Protein 4EXJ (pdb70)

Sequence (443 aa):
VMAILYTTGPTGNGRKPLVLGKLLNAPIKVHMFHPTKDIQEDWYLKLNPAGIVPTLVDDKGTPITESSNNILLYIADTYDKEHKFFYSLKQDDPKLYWEQNELLFYQATQFQSQTLTIANANYQNGHIDENIAQYVLSSSSFEKVFAFMETKLSGRDWFVGDKFTIVDIAFLVGEHRRRERLHNSPIWIDLKENFPNVEKWFQRAIAFENVEEILKEHAAENLYFQVMAILYTGPTGNGRKPLLVLGKLLNAPIKVHMFHWPTKDIQEDWYLKLNPAGIVPTLVDDKGTPITESNNILLYIADTYDKEHKFFYSLKQDPKLYWEQNELLFYQATQFQSQTLTIANANYQNGHIDENIAQQYVLSSSFEKVFAFMETKLSGRDWFVGDKFTIVDIAFLVGEHRRRERLHNSPIWIDLKENFPNVEKWFQRAIAFENVEEILKEHAAENLYFQ

Structure (mmCIF, N/CA/C/O backbone):
data_4EXJ
#
_entry.id   4EXJ
#
_cell.length_a   54.675
_cell.length_b   87.185
_cell.length_c   55.346
_cell.angle_alpha   90.00
_cell.angle_beta   115.17
_cell.angle_gamma   90.00
#
_symmetry.space_group_name_H-M   'P 1 21 1'
#
loop_
_entity.id
_entity.type
_entity.pdbx_description
1 polymer 'uncharacterized protein'
2 non-polymer 'CHLORIDE ION'
3 non-polymer 'SULFATE ION'
4 water water
#
loop_
_atom_site.group_PDB
_atom_site.id
_atom_site.type_symbol
_atom_site.label_atom_id
_atom_site.label_alt_id
_atom_site.label_comp_id
_atom_site.label_asym_id
_atom_site.label_entity_id
_atom_site.label_seq_id
_atom_site.pdbx_PDB_ins_code
_atom_site.Cartn_x
_atom_site.Cartn_y
_atom_site.Cartn_z
_atom_site.occupancy
_atom_site.B_iso_or_equiv
_atom_site.auth_seq_id
_atom_site.auth_comp_id
_atom_site.auth_asym_id
_atom_site.auth_atom_id
_atom_site.pdbx_PDB_model_num
ATOM 1 N N . VAL A 1 2 ? -4.331 -9.730 2.959 1.00 53.31 0 VAL A N 1
ATOM 2 C CA . VAL A 1 2 ? -4.351 -10.514 4.227 1.00 55.04 0 VAL A CA 1
ATOM 3 C C . VAL A 1 2 ? -4.669 -9.597 5.407 1.00 51.68 0 VAL A C 1
ATOM 4 O O . VAL A 1 2 ? -5.813 -9.170 5.570 1.00 49.16 0 VAL A O 1
ATOM 6 N N . MET A 1 3 ? -3.666 -9.282 6.222 1.00 43.67 1 MET A N 1
ATOM 7 C CA . MET A 1 3 ? -3.894 -8.374 7.338 1.00 39.46 1 MET A CA 1
ATOM 8 C C . MET A 1 3 ? -4.035 -6.935 6.868 1.00 34.55 1 MET A C 1
ATOM 9 O O . MET A 1 3 ? -3.305 -6.484 5.985 1.00 33.41 1 MET A O 1
ATOM 14 N N . ALA A 1 4 ? -4.988 -6.227 7.463 1.00 29.22 2 ALA A N 1
ATOM 15 C CA . ALA A 1 4 ? -5.098 -4.797 7.253 1.00 27.79 2 ALA A CA 1
ATOM 16 C C . ALA A 1 4 ? -3.810 -4.113 7.679 1.00 28.11 2 ALA A C 1
ATOM 17 O O . ALA A 1 4 ? -3.131 -4.564 8.599 1.00 29.11 2 ALA A O 1
ATOM 19 N N . ILE A 1 5 ? -3.481 -3.010 7.008 1.00 25.89 3 ILE A N 1
ATOM 20 C CA . ILE A 1 5 ? -2.265 -2.252 7.315 1.00 25.01 3 ILE A CA 1
ATOM 21 C C . ILE A 1 5 ? -2.629 -0.789 7.532 1.00 27.36 3 ILE A C 1
ATOM 22 O O . ILE A 1 5 ? -3.308 -0.190 6.700 1.00 28.60 3 ILE A O 1
ATOM 27 N N . LEU A 1 6 ? -2.172 -0.221 8.634 1.00 24.57 4 LEU A N 1
ATOM 28 C CA . LEU A 1 6 ? -2.353 1.211 8.870 1.00 24.80 4 LEU A CA 1
ATOM 29 C C . LEU A 1 6 ? -1.028 1.914 8.580 1.00 26.92 4 LEU A C 1
ATOM 30 O O . LEU A 1 6 ? -0.013 1.631 9.229 1.00 25.58 4 LEU A O 1
ATOM 35 N N . TYR A 1 7 ? -1.032 2.817 7.603 1.00 24.29 5 TYR A N 1
ATOM 36 C CA . TYR A 1 7 ? 0.123 3.673 7.344 1.00 25.81 5 TYR A CA 1
ATOM 37 C C . TYR A 1 7 ? -0.075 4.998 8.050 1.00 25.57 5 TYR A C 1
ATOM 38 O O . TYR A 1 7 ? -1.088 5.669 7.828 1.00 27.32 5 TYR A O 1
ATOM 47 N N . THR A 1 8 ? 0.908 5.403 8.852 1.00 26.32 6 THR A N 1
ATOM 48 C CA A THR A 1 8 ? 0.781 6.655 9.577 0.50 33.34 6 THR A CA 1
ATOM 49 C CA B THR A 1 8 ? 0.821 6.604 9.688 0.50 32.78 6 THR A CA 1
ATOM 50 C C . THR A 1 8 ? 2.135 7.353 9.766 1.00 36.25 6 THR A C 1
ATOM 51 O O . THR A 1 8 ? 3.148 6.928 9.209 1.00 31.57 6 THR A O 1
ATOM 58 N N . GLY A 1 9 ? 2.113 8.456 10.509 1.00 41.07 7 GLY A N 1
ATOM 59 C CA . GLY A 1 9 ? 3.321 9.143 10.964 1.00 52.90 7 GLY A CA 1
ATOM 60 C C . GLY A 1 9 ? 3.189 9.156 12.483 1.00 61.64 7 GLY A C 1
ATOM 61 O O . GLY A 1 9 ? 2.688 8.191 13.062 1.00 68.50 7 GLY A O 1
ATOM 62 N N . PRO A 1 10 ? 3.662 10.227 13.146 1.00 62.33 8 PRO A N 1
ATOM 63 C CA . PRO A 1 10 ? 3.265 10.520 14.529 1.00 57.94 8 PRO A CA 1
ATOM 64 C C . PRO A 1 10 ? 2.532 11.866 14.673 1.00 55.62 8 PRO A C 1
ATOM 65 O O . PRO A 1 10 ? 3.106 12.817 15.212 1.00 53.01 8 PRO A O 1
ATOM 69 N N . THR A 1 11 ? 1.279 11.941 14.211 1.00 44.60 9 THR A N 1
ATOM 70 C CA . THR A 1 11 ? 0.561 13.224 14.134 1.00 50.34 9 THR A CA 1
ATOM 71 C C . THR A 1 11 ? -0.837 13.251 14.773 1.00 54.38 9 THR A C 1
ATOM 72 O O . THR A 1 11 ? -1.365 12.219 15.216 1.00 51.64 9 THR A O 1
ATOM 76 N N . GLY A 1 12 ? -1.425 14.450 14.802 1.00 54.42 10 GLY A N 1
ATOM 77 C CA . GLY A 1 12 ? -2.773 14.672 15.339 1.00 55.16 10 GLY A CA 1
ATOM 78 C C . GLY A 1 12 ? -3.860 13.826 14.688 1.00 53.22 10 GLY A C 1
ATOM 79 O O . GLY A 1 12 ? -4.791 13.370 15.353 1.00 55.93 10 GLY A O 1
ATOM 80 N N . ASN A 1 13 ? -3.751 13.610 13.384 1.00 50.88 11 ASN A N 1
ATOM 81 C CA . ASN A 1 13 ? -4.656 12.684 12.725 1.00 42.61 11 ASN A CA 1
ATOM 82 C C . ASN A 1 13 ? -4.192 11.232 12.896 1.00 44.50 11 ASN A C 1
ATOM 83 O O . ASN A 1 13 ? -4.988 10.368 13.288 1.00 40.92 11 ASN A O 1
ATOM 88 N N . GLY A 1 14 ? -2.903 10.972 12.637 1.00 46.09 12 GLY A N 1
ATOM 89 C CA . GLY A 1 14 ? -2.328 9.600 12.604 1.00 39.10 12 GLY A CA 1
ATOM 90 C C . GLY A 1 14 ? -2.486 8.658 13.796 1.00 37.76 12 GLY A C 1
ATOM 91 O O . GLY A 1 14 ? -2.677 7.450 13.638 1.00 38.75 12 GLY A O 1
ATOM 92 N N . ARG A 1 15 ? -2.403 9.202 15.004 1.00 32.23 13 ARG A N 1
ATOM 93 C CA . ARG A 1 15 ? -2.482 8.413 16.228 1.00 32.15 13 ARG A CA 1
ATOM 94 C C . ARG A 1 15 ? -3.893 7.969 16.579 1.00 31.50 13 ARG A C 1
ATOM 95 O O . ARG A 1 15 ? -4.085 7.101 17.430 1.00 33.97 13 ARG A O 1
ATOM 103 N N . LYS A 1 16 ? -4.888 8.572 15.937 1.00 28.37 14 LYS A N 1
ATOM 104 C CA . LYS A 1 16 ? -6.267 8.240 16.269 1.00 32.24 14 LYS A CA 1
ATOM 105 C C . LYS A 1 16 ? -6.584 6.774 15.971 1.00 30.02 14 LYS A C 1
ATOM 106 O O . LYS A 1 16 ? -6.943 6.034 16.866 1.00 31.52 14 LYS A O 1
ATOM 112 N N . PRO A 1 17 ? -6.429 6.343 14.708 1.00 30.19 15 PRO A N 1
ATOM 113 C CA . PRO A 1 17 ? -6.726 4.939 14.432 1.00 29.66 15 PRO A CA 1
ATOM 114 C C . PRO A 1 17 ? -5.712 4.012 15.107 1.00 28.56 15 PRO A C 1
ATOM 115 O O . PRO A 1 17 ? -6.052 2.867 15.451 1.00 30.46 15 PRO A O 1
ATOM 119 N N . LEU A 1 18 ? -4.490 4.501 15.319 1.00 27.48 16 LEU A N 1
ATOM 120 C CA . LEU A 1 18 ? -3.489 3.718 16.039 1.00 30.04 16 LEU A CA 1
ATOM 121 C C . LEU A 1 18 ? -4.004 3.370 17.428 1.00 30.83 16 LEU A C 1
ATOM 122 O O . LEU A 1 18 ? -3.996 2.209 17.835 1.00 31.16 16 LEU A O 1
ATOM 127 N N . VAL A 1 19 ? -4.466 4.386 18.147 1.00 30.27 17 VAL A N 1
ATOM 128 C CA . VAL A 1 19 ? -4.969 4.190 19.503 1.00 31.28 17 VAL A CA 1
ATOM 129 C C . VAL A 1 19 ? -6.137 3.203 19.535 1.00 32.52 17 VAL A C 1
ATOM 130 O O . VAL A 1 19 ? -6.133 2.255 20.319 1.00 34.26 17 VAL A O 1
ATOM 134 N N . LEU A 1 20 ? -7.130 3.398 18.669 1.00 31.96 18 LEU A N 1
ATOM 135 C CA . LEU A 1 20 ? -8.279 2.497 18.658 1.00 27.12 18 LEU A CA 1
ATOM 136 C C . LEU A 1 20 ? -7.883 1.066 18.317 1.00 30.34 18 LEU A C 1
ATOM 137 O O . LEU A 1 20 ? -8.323 0.115 18.959 1.00 31.63 18 LEU A O 1
ATOM 142 N N . GLY A 1 21 ? -7.064 0.914 17.287 1.00 29.63 19 GLY A N 1
ATOM 143 C CA . GLY A 1 21 ? -6.621 -0.412 16.870 1.00 32.31 19 GLY A CA 1
ATOM 144 C C . GLY A 1 21 ? -5.901 -1.135 17.990 1.00 33.78 19 GLY A C 1
ATOM 145 O O . GLY A 1 21 ? -6.126 -2.331 18.204 1.00 32.55 19 GLY A O 1
ATOM 146 N N . LYS A 1 22 ? -5.033 -0.421 18.704 1.00 31.02 20 LYS A N 1
ATOM 147 C CA . LYS A 1 22 ? -4.244 -1.045 19.766 1.00 33.55 20 LYS A CA 1
ATOM 148 C C . LYS A 1 22 ? -5.151 -1.361 20.945 1.00 34.18 20 LYS A C 1
ATOM 149 O O . LYS A 1 22 ? -5.027 -2.418 21.565 1.00 36.38 20 LYS A O 1
ATOM 155 N N . LEU A 1 23 ? -6.082 -0.460 21.252 1.00 34.73 21 LEU A N 1
ATOM 156 C CA . LEU A 1 23 ? -7.025 -0.722 22.342 1.00 33.53 21 LEU A CA 1
ATOM 157 C C . LEU A 1 23 ? -7.863 -1.965 22.066 1.00 35.24 21 LEU A C 1
ATOM 158 O O . LEU A 1 23 ? -8.197 -2.716 22.990 1.00 36.97 21 LEU A O 1
ATOM 163 N N . LEU A 1 24 ? -8.226 -2.174 20.803 1.00 28.89 22 LEU A N 1
ATOM 164 C CA . LEU A 1 24 ? -9.011 -3.349 20.415 1.00 32.80 22 LEU A CA 1
ATOM 165 C C . LEU A 1 24 ? -8.169 -4.617 20.215 1.00 35.02 22 LEU A C 1
ATOM 166 O O . LEU A 1 24 ? -8.716 -5.691 19.978 1.00 35.63 22 LEU A O 1
ATOM 171 N N . ASN A 1 25 ? -6.850 -4.479 20.275 1.00 33.37 23 ASN A N 1
ATOM 172 C CA . ASN A 1 25 ? -5.968 -5.568 19.868 1.00 38.51 23 ASN A CA 1
ATOM 173 C C . ASN A 1 25 ? -6.399 -6.085 18.498 1.00 36.91 23 ASN A C 1
ATOM 174 O O . ASN A 1 25 ? -6.448 -7.289 18.255 1.00 37.02 23 ASN A O 1
ATOM 179 N N . ALA A 1 26 ? -6.728 -5.159 17.596 1.00 31.21 24 ALA A N 1
ATOM 180 C CA . ALA A 1 26 ? -7.193 -5.506 16.259 1.00 30.89 24 ALA A CA 1
ATOM 181 C C . ALA A 1 26 ? -6.086 -6.054 15.373 1.00 28.12 24 ALA A C 1
ATOM 182 O O . ALA A 1 26 ? -4.940 -5.674 15.518 1.00 31.17 24 ALA A O 1
ATOM 184 N N . PRO A 1 27 ? -6.437 -6.927 14.424 1.00 32.67 25 PRO A N 1
ATOM 185 C CA . PRO A 1 27 ? -5.439 -7.487 13.513 1.00 33.96 25 PRO A CA 1
ATOM 186 C C . PRO A 1 27 ? -5.055 -6.500 12.417 1.00 31.15 25 PRO A C 1
ATOM 187 O O . PRO A 1 27 ? -5.393 -6.692 11.239 1.00 31.73 25 PRO A O 1
ATOM 191 N N . ILE A 1 28 ? -4.358 -5.453 12.836 1.00 29.19 26 ILE A N 1
ATOM 192 C CA . ILE A 1 28 ? -3.909 -4.374 11.962 1.00 28.73 26 ILE A CA 1
ATOM 193 C C . ILE A 1 28 ? -2.415 -4.162 12.178 1.00 28.10 26 ILE A C 1
ATOM 194 O O . ILE A 1 28 ? -1.971 -3.833 13.280 1.00 30.94 26 ILE A O 1
ATOM 199 N N . LYS A 1 29 ? -1.644 -4.330 11.108 1.00 26.11 27 LYS A N 1
ATOM 200 C CA . LYS A 1 29 ? -0.222 -4.067 11.150 1.00 27.38 27 LYS A CA 1
ATOM 201 C C . LYS A 1 29 ? -0.039 -2.582 10.937 1.00 29.03 27 LYS A C 1
ATOM 202 O O . LYS A 1 29 ? -0.737 -1.974 10.131 1.00 32.72 27 LYS A O 1
ATOM 208 N N . VAL A 1 30 ? 0.922 -2.006 11.637 1.00 25.79 28 VAL A N 1
ATOM 209 C CA . VAL A 1 30 ? 1.136 -0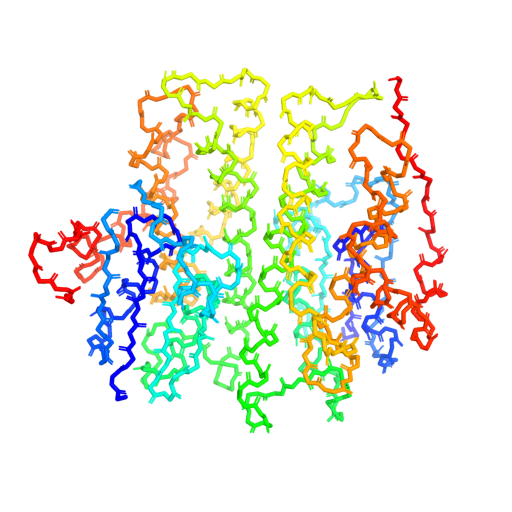.563 11.558 1.00 28.71 28 VAL A CA 1
ATOM 210 C C . VAL A 1 30 ? 2.500 -0.265 10.963 1.00 26.58 28 VAL A C 1
ATOM 211 O O . VAL A 1 30 ? 3.511 -0.775 11.428 1.00 26.30 28 VAL A O 1
ATOM 215 N N . HIS A 1 31 ? 2.527 0.534 9.902 1.00 24.43 29 HIS A N 1
ATOM 216 C CA . HIS A 1 31 ? 3.787 1.042 9.426 1.00 24.54 29 HIS A CA 1
ATOM 217 C C . HIS A 1 31 ? 3.844 2.536 9.626 1.00 27.59 29 HIS A C 1
ATOM 218 O O . HIS A 1 31 ? 3.035 3.280 9.074 1.00 27.02 29 HIS A O 1
ATOM 225 N N . MET A 1 32 ? 4.817 2.965 10.417 1.00 25.31 30 MET A N 1
ATOM 226 C CA . MET A 1 32 ? 5.105 4.398 10.560 1.00 30.08 30 MET A CA 1
ATOM 227 C C . MET A 1 32 ? 6.219 4.856 9.630 1.00 32.69 30 MET A C 1
ATOM 228 O O . MET A 1 32 ? 7.345 4.368 9.703 1.00 34.21 30 MET A O 1
ATOM 233 N N . PHE A 1 33 ? 5.909 5.797 8.748 1.00 28.68 31 PHE A N 1
ATOM 234 C CA . PHE A 1 33 ? 6.936 6.367 7.872 1.00 33.41 31 PHE A CA 1
ATOM 235 C C . PHE A 1 33 ? 7.977 7.142 8.687 1.00 41.52 31 PHE A C 1
ATOM 236 O O . PHE A 1 33 ? 7.655 7.715 9.724 1.00 39.89 31 PHE A O 1
ATOM 244 N N . HIS A 1 34 ? 9.221 7.173 8.205 1.00 45.02 32 HIS A N 1
ATOM 245 C CA . HIS A 1 34 ? 10.281 7.928 8.893 1.00 49.74 32 HIS A CA 1
ATOM 246 C C . HIS A 1 34 ? 10.289 9.404 8.492 1.00 50.64 32 HIS A C 1
ATOM 247 O O . HIS A 1 34 ? 10.016 9.741 7.336 1.00 53.35 32 HIS A O 1
ATOM 254 N N . PRO A 1 36 ? 8.602 14.138 9.657 1.00 71.60 34 PRO A N 1
ATOM 255 C CA . PRO A 1 36 ? 9.058 14.879 8.490 1.00 70.85 34 PRO A CA 1
ATOM 256 C C . PRO A 1 36 ? 9.487 13.883 7.437 1.00 68.27 34 PRO A C 1
ATOM 257 O O . PRO A 1 36 ? 10.572 13.369 7.511 1.00 67.17 34 PRO A O 1
ATOM 261 N N . THR A 1 37 ? 8.590 13.566 6.520 1.00 64.41 35 THR A N 1
ATOM 262 C CA . THR A 1 37 ? 8.859 12.594 5.473 1.00 59.79 35 THR A CA 1
ATOM 263 C C . THR A 1 37 ? 8.199 12.978 4.156 1.00 56.71 35 THR A C 1
ATOM 264 O O . THR A 1 37 ? 7.179 13.600 4.154 1.00 57.09 35 THR A O 1
ATOM 268 N N . LYS A 1 38 ? 8.839 12.605 3.053 1.00 55.83 36 LYS A N 1
ATOM 269 C CA . LYS A 1 38 ? 8.370 12.800 1.705 1.00 51.07 36 LYS A CA 1
ATOM 270 C C . LYS A 1 38 ? 7.962 11.471 1.126 1.00 49.77 36 LYS A C 1
ATOM 271 O O . LYS A 1 38 ? 7.701 11.364 -0.044 1.00 46.54 36 LYS A O 1
ATOM 277 N N . ASP A 1 39 ? 7.891 10.464 1.984 1.00 45.83 37 ASP A N 1
ATOM 278 C CA . ASP A 1 39 ? 7.492 9.115 1.623 1.00 46.47 37 ASP A CA 1
ATOM 279 C C . ASP A 1 39 ? 6.078 9.120 1.051 1.00 46.84 37 ASP A C 1
ATOM 280 O O . ASP A 1 39 ? 5.762 8.379 0.148 1.00 47.59 37 ASP A O 1
ATOM 285 N N . ILE A 1 40 ? 5.244 9.980 1.597 1.00 43.87 38 ILE A N 1
ATOM 286 C CA . ILE A 1 40 ? 3.850 10.086 1.229 1.00 42.54 38 ILE A CA 1
ATOM 287 C C . ILE A 1 40 ? 3.588 10.736 -0.116 1.00 39.40 38 ILE A C 1
ATOM 288 O O . ILE A 1 40 ? 2.475 10.870 -0.503 1.00 38.81 38 ILE A O 1
ATOM 293 N N . GLN A 1 41 ? 4.631 11.166 -0.791 1.00 40.22 39 GLN A N 1
ATOM 294 C CA . GLN A 1 41 ? 4.525 11.613 -2.157 1.00 42.88 39 GLN A CA 1
ATOM 295 C C . GLN A 1 41 ? 4.927 10.558 -3.207 1.00 42.65 39 GLN A C 1
ATOM 296 O O . GLN A 1 41 ? 4.849 10.804 -4.371 1.00 45.47 39 GLN A O 1
ATOM 302 N N . GLU A 1 42 ? 5.325 9.376 -2.772 1.00 42.43 40 GLU A N 1
ATOM 303 C CA . GLU A 1 42 ? 5.641 8.255 -3.656 1.00 42.81 40 GLU A CA 1
ATOM 304 C C . GLU A 1 42 ? 4.399 7.719 -4.373 1.00 41.41 40 GLU A C 1
ATOM 305 O O . GLU A 1 42 ? 3.293 7.697 -3.818 1.00 32.83 40 GLU A O 1
ATOM 311 N N . ASP A 1 43 ? 4.586 7.265 -5.603 1.00 37.92 41 ASP A N 1
ATOM 312 C CA . ASP A 1 43 ? 3.467 6.821 -6.436 1.00 39.30 41 ASP A CA 1
ATOM 313 C C . ASP A 1 43 ? 2.588 5.716 -5.821 1.00 36.93 41 ASP A C 1
ATOM 314 O O . ASP A 1 43 ? 1.357 5.769 -5.911 1.00 33.20 41 ASP A O 1
ATOM 319 N N . TRP A 1 44 ? 3.207 4.699 -5.223 1.00 36.27 42 TRP A N 1
ATOM 320 C CA . TRP A 1 44 ? 2.424 3.618 -4.631 1.00 32.82 42 TRP A CA 1
ATOM 321 C C . TRP A 1 44 ? 1.548 4.133 -3.507 1.00 29.66 42 TRP A C 1
ATOM 322 O O . TRP A 1 44 ? 0.447 3.620 -3.290 1.00 32.57 42 TRP A O 1
ATOM 333 N N . TYR A 1 45 ? 2.057 5.116 -2.777 1.00 30.15 43 TYR A N 1
ATOM 334 C CA . TYR A 1 45 ? 1.287 5.652 -1.667 1.00 27.93 43 TYR A CA 1
ATOM 335 C C . TYR A 1 45 ? 0.156 6.542 -2.192 1.00 28.70 43 TYR A C 1
ATOM 336 O O . TYR A 1 45 ? -0.963 6.494 -1.687 1.00 26.42 43 TYR A O 1
ATOM 345 N N . LEU A 1 46 ? 0.443 7.336 -3.217 1.00 30.95 44 LEU A N 1
ATOM 346 C CA . LEU A 1 46 ? -0.609 8.189 -3.817 1.00 31.10 44 LEU A CA 1
ATOM 347 C C . LEU A 1 46 ? -1.772 7.382 -4.425 1.00 30.95 44 LEU A C 1
ATOM 348 O O . LEU A 1 46 ? -2.907 7.866 -4.553 1.00 30.59 44 LEU A O 1
ATOM 353 N N . LYS A 1 47 ? -1.496 6.143 -4.818 1.00 30.70 45 LYS A N 1
ATOM 354 C CA . LYS A 1 47 ? -2.521 5.258 -5.304 1.00 33.94 45 LYS A CA 1
ATOM 355 C C . LYS A 1 47 ? -3.458 4.877 -4.164 1.00 34.80 45 LYS A C 1
ATOM 356 O O . LYS A 1 47 ? -4.650 4.699 -4.370 1.00 34.74 45 LYS A O 1
ATOM 362 N N . LEU A 1 48 ? -2.920 4.770 -2.954 1.00 30.24 46 LEU A N 1
ATOM 363 C CA . LEU A 1 48 ? -3.759 4.470 -1.796 1.00 29.88 46 LEU A CA 1
ATOM 364 C C . LEU A 1 48 ? -4.477 5.718 -1.284 1.00 27.03 46 LEU A C 1
ATOM 365 O O . LEU A 1 48 ? -5.614 5.644 -0.812 1.00 28.43 46 LEU A O 1
ATOM 370 N N . ASN A 1 49 ? -3.778 6.844 -1.329 1.00 25.25 47 ASN A N 1
ATOM 371 C CA . ASN A 1 49 ? -4.330 8.093 -0.845 1.00 29.08 47 ASN A CA 1
ATOM 372 C C . ASN A 1 49 ? -3.892 9.238 -1.744 1.00 25.58 47 ASN A C 1
ATOM 373 O O . ASN A 1 49 ? -2.803 9.770 -1.592 1.00 27.89 47 ASN A O 1
ATOM 378 N N . PRO A 1 50 ? -4.746 9.598 -2.704 1.00 28.05 48 PRO A N 1
ATOM 379 C CA . PRO A 1 50 ? -4.362 10.606 -3.685 1.00 30.98 48 PRO A CA 1
ATOM 380 C C . PRO A 1 50 ? -4.109 11.963 -3.037 1.00 32.90 48 PRO A C 1
ATOM 381 O O . PRO A 1 50 ? -3.444 12.804 -3.627 1.00 34.76 48 PRO A O 1
ATOM 385 N N . ALA A 1 51 ? -4.604 12.177 -1.821 1.00 31.56 49 ALA A N 1
ATOM 386 C CA . ALA A 1 51 ? -4.333 13.433 -1.139 1.00 30.54 49 ALA A CA 1
ATOM 387 C C . ALA A 1 51 ? -2.878 13.529 -0.718 1.00 30.81 49 ALA A C 1
ATOM 388 O O . ALA A 1 51 ? -2.366 14.625 -0.456 1.00 30.99 49 ALA A O 1
ATOM 390 N N . GLY A 1 52 ? -2.206 12.380 -0.624 1.00 29.87 50 GLY A N 1
ATOM 391 C CA . GLY A 1 52 ? -0.802 12.352 -0.194 1.00 29.23 50 GLY A CA 1
ATOM 392 C C . GLY A 1 52 ? -0.634 12.718 1.272 1.00 35.09 50 GLY A C 1
ATOM 393 O O . GLY A 1 52 ? 0.320 13.408 1.670 1.00 36.40 50 GLY A O 1
ATOM 394 N N . ILE A 1 53 ? -1.531 12.237 2.100 1.00 34.85 51 ILE A N 1
ATOM 395 C CA . ILE A 1 53 ? -1.371 12.438 3.518 1.00 36.59 51 ILE A CA 1
ATOM 396 C C . ILE A 1 53 ? -1.548 11.144 4.301 1.00 34.15 51 ILE A C 1
ATOM 397 O O . ILE A 1 53 ? -1.956 10.180 3.756 1.00 31.42 51 ILE A O 1
ATOM 402 N N . VAL A 1 54 ? -1.167 11.163 5.560 1.00 33.52 52 VAL A N 1
ATOM 403 C CA . VAL A 1 54 ? -1.360 10.044 6.443 1.00 32.30 52 VAL A CA 1
ATOM 404 C C . VAL A 1 54 ? -2.426 10.508 7.377 1.00 28.57 52 VAL A C 1
ATOM 405 O O . VAL A 1 54 ? -2.538 11.662 7.582 1.00 32.96 52 VAL A O 1
ATOM 409 N N . PRO A 1 55 ? -3.233 9.616 7.908 1.00 26.11 53 PRO A N 1
ATOM 410 C CA . PRO A 1 55 ? -3.076 8.183 7.722 1.00 26.92 53 PRO A CA 1
ATOM 411 C C . PRO A 1 55 ? -3.942 7.570 6.639 1.00 26.77 53 PRO A C 1
ATOM 412 O O . PRO A 1 55 ? -4.840 8.182 6.133 1.00 26.29 53 PRO A O 1
ATOM 416 N N . THR A 1 56 ? -3.633 6.325 6.315 1.00 23.88 54 THR A N 1
ATOM 417 C CA . THR A 1 56 ? -4.489 5.561 5.441 1.00 24.03 54 THR A CA 1
ATOM 418 C C . THR A 1 56 ? -4.537 4.161 6.030 1.00 24.76 54 THR A C 1
ATOM 419 O O . THR A 1 56 ? -3.491 3.602 6.373 1.00 26.25 54 THR A O 1
ATOM 423 N N . LEU A 1 57 ? -5.739 3.605 6.151 1.00 25.12 55 LEU A N 1
ATOM 424 C CA . LEU A 1 57 ? -5.892 2.195 6.484 1.00 26.11 55 LEU A CA 1
ATOM 425 C C . LEU A 1 57 ? -6.220 1.428 5.209 1.00 29.10 55 LEU A C 1
ATOM 426 O O . LEU A 1 57 ? -7.182 1.747 4.508 1.00 32.41 55 LEU A O 1
ATOM 431 N N . VAL A 1 58 ? -5.438 0.399 4.910 1.00 24.86 56 VAL A N 1
ATOM 432 C CA . VAL A 1 58 ? -5.801 -0.468 3.812 1.00 27.14 56 VAL A CA 1
ATOM 433 C C . VAL A 1 58 ? -6.433 -1.710 4.404 1.00 32.11 56 VAL A C 1
ATOM 434 O O . VAL A 1 58 ? -5.815 -2.389 5.222 1.00 29.54 56 VAL A O 1
ATOM 438 N N . ASP A 1 59 ? -7.657 -2.014 3.995 1.00 30.69 57 ASP A N 1
ATOM 439 C CA . ASP A 1 59 ? -8.384 -3.087 4.655 1.00 35.13 57 ASP A CA 1
ATOM 440 C C . ASP A 1 59 ? -7.909 -4.463 4.217 1.00 34.67 57 ASP A C 1
ATOM 441 O O . ASP A 1 59 ? -6.996 -4.600 3.387 1.00 36.03 57 ASP A O 1
ATOM 446 N N . ASP A 1 60 ? -8.529 -5.485 4.796 1.00 38.88 58 ASP A N 1
ATOM 447 C CA . ASP A 1 60 ? -8.111 -6.863 4.555 1.00 45.84 58 ASP A CA 1
ATOM 448 C C . ASP A 1 60 ? -8.426 -7.336 3.133 1.00 48.74 58 ASP A C 1
ATOM 449 O O . ASP A 1 60 ? -8.200 -8.497 2.797 1.00 43.87 58 ASP A O 1
ATOM 454 N N . LYS A 1 61 ? -8.941 -6.431 2.304 1.00 43.67 59 LYS A N 1
ATOM 455 C CA . LYS A 1 61 ? -9.224 -6.741 0.901 1.00 45.10 59 LYS A CA 1
ATOM 456 C C . LYS A 1 61 ? -8.494 -5.800 -0.059 1.00 43.68 59 LYS A C 1
ATOM 457 O O . LYS A 1 61 ? -8.760 -5.805 -1.258 1.00 44.67 59 LYS A O 1
ATOM 463 N N . GLY A 1 62 ? -7.575 -4.996 0.468 1.00 38.88 60 GLY A N 1
ATOM 464 C CA . GLY A 1 62 ? -6.786 -4.083 -0.369 1.00 34.41 60 GLY A CA 1
ATOM 465 C C . GLY A 1 62 ? -7.418 -2.719 -0.634 1.00 36.13 60 GLY A C 1
ATOM 466 O O . GLY A 1 62 ? -6.881 -1.917 -1.414 1.00 36.23 60 GLY A O 1
ATOM 467 N N . THR A 1 63 ? -8.538 -2.426 0.022 1.00 33.15 61 THR A N 1
ATOM 468 C CA . THR A 1 63 ? -9.222 -1.131 -0.186 1.00 32.86 61 THR A CA 1
ATOM 469 C C . THR A 1 63 ? -8.742 -0.070 0.796 1.00 31.17 61 THR A C 1
ATOM 470 O O . THR A 1 63 ? -8.757 -0.294 2.008 1.00 28.12 61 THR A O 1
ATOM 474 N N . PRO A 1 64 ? -8.327 1.104 0.285 1.00 27.45 62 PRO A N 1
ATOM 475 C CA . PRO A 1 64 ? -7.900 2.148 1.228 1.00 30.02 62 PRO A CA 1
ATOM 476 C C . PRO A 1 64 ? -9.073 2.902 1.874 1.00 30.37 62 PRO A C 1
ATOM 477 O O . PRO A 1 64 ? -10.033 3.253 1.197 1.00 30.80 62 PRO A O 1
ATOM 481 N N . ILE A 1 65 ? -8.980 3.121 3.184 1.00 26.06 63 ILE A N 1
ATOM 482 C CA . ILE A 1 65 ? -9.918 3.944 3.946 1.00 26.54 63 ILE A CA 1
ATOM 483 C C . ILE A 1 65 ? -9.152 5.176 4.478 1.00 24.05 63 ILE A C 1
ATOM 484 O O . ILE A 1 65 ? -8.105 5.043 5.150 1.00 24.63 63 ILE A O 1
ATOM 489 N N . THR A 1 66 ? -9.626 6.374 4.165 1.00 24.63 64 THR A N 1
ATOM 490 C CA . THR A 1 66 ? -8.943 7.601 4.559 1.00 25.45 64 THR A CA 1
ATOM 491 C C . THR A 1 66 ? -9.761 8.544 5.444 1.00 23.89 64 THR A C 1
ATOM 492 O O . THR A 1 66 ? -10.901 8.312 5.647 1.00 25.77 64 THR A O 1
ATOM 496 N N . GLU A 1 67 ? -9.083 9.522 6.014 1.00 22.50 65 GLU A N 1
ATOM 497 C CA . GLU A 1 67 ? -9.599 10.538 6.922 1.00 23.84 65 GLU A CA 1
ATOM 498 C C . GLU A 1 67 ? -9.717 9.984 8.331 1.00 23.42 65 GLU A C 1
ATOM 499 O O . GLU A 1 67 ? -10.527 9.169 8.554 1.00 27.50 65 GLU A O 1
ATOM 505 N N . SER A 1 68 ? -8.862 10.470 9.181 1.00 24.10 66 SER A N 1
ATOM 506 C CA A SER A 1 68 ? -8.679 9.940 10.461 0.50 26.24 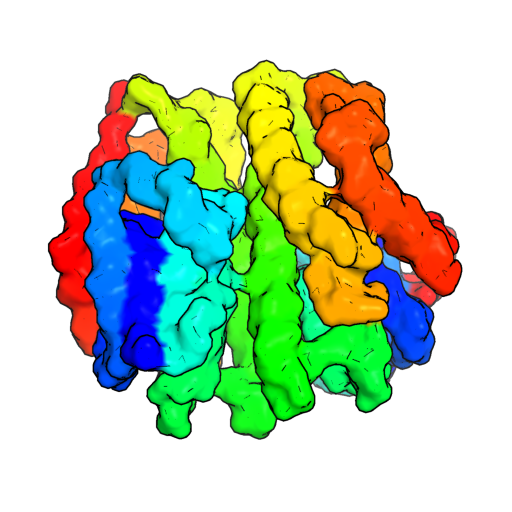66 SER A CA 1
ATOM 507 C CA B SER A 1 68 ? -8.701 9.779 10.444 0.50 25.12 66 SER A CA 1
ATOM 508 C C . SER A 1 68 ? -9.975 9.594 11.176 1.00 26.91 66 SER A C 1
ATOM 509 O O . SER A 1 68 ? -10.125 8.522 11.652 1.00 25.36 66 SER A O 1
ATOM 514 N N . ASN A 1 69 ? -10.883 10.537 11.272 1.00 26.42 67 ASN A N 1
ATOM 515 C CA . ASN A 1 69 ? -12.093 10.284 12.065 1.00 25.54 67 ASN A CA 1
ATOM 516 C C . ASN A 1 69 ? -13.010 9.257 11.402 1.00 27.29 67 ASN A C 1
ATOM 517 O O . ASN A 1 69 ? -13.746 8.518 12.076 1.00 28.17 67 ASN A O 1
ATOM 522 N N . ASN A 1 70 ? -12.952 9.177 10.076 1.00 24.94 68 ASN A N 1
ATOM 523 C CA . ASN A 1 70 ? -13.651 8.153 9.341 1.00 27.62 68 ASN A CA 1
ATOM 524 C C . ASN A 1 70 ? -13.020 6.795 9.576 1.00 26.57 68 ASN A C 1
ATOM 525 O O . ASN A 1 70 ? -13.722 5.798 9.696 1.00 24.98 68 ASN A O 1
ATOM 530 N N . ILE A 1 71 ? -11.690 6.752 9.589 1.00 26.08 69 ILE A N 1
ATOM 531 C CA . ILE A 1 71 ? -10.983 5.502 9.907 1.00 24.84 69 ILE A CA 1
ATOM 532 C C . ILE A 1 71 ? -11.395 5.001 11.290 1.00 27.47 69 ILE A C 1
ATOM 533 O O . ILE A 1 71 ? -11.562 3.788 11.491 1.00 27.24 69 ILE A O 1
ATOM 538 N N . LEU A 1 72 ? -11.551 5.916 12.240 1.00 23.24 70 LEU A N 1
ATOM 539 C CA . LEU A 1 72 ? -12.096 5.540 13.564 1.00 26.07 70 LEU A CA 1
ATOM 540 C C . LEU A 1 72 ? -13.425 4.806 13.422 1.00 27.95 70 LEU A C 1
ATOM 541 O O . LEU A 1 72 ? -13.610 3.728 13.982 1.00 28.04 70 LEU A O 1
ATOM 546 N N . LEU A 1 73 ? -14.365 5.392 12.689 1.00 26.23 71 LEU A N 1
ATOM 547 C CA . LEU A 1 73 ? -15.650 4.735 12.463 1.00 25.55 71 LEU A CA 1
ATOM 548 C C . LEU A 1 73 ? -15.508 3.381 11.779 1.00 26.29 71 LEU A C 1
ATOM 549 O O . LEU A 1 73 ? -16.207 2.424 12.123 1.00 28.04 71 LEU A O 1
ATOM 554 N N . TYR A 1 74 ? -14.617 3.291 10.798 1.00 25.37 72 TYR A N 1
ATOM 555 C CA . TYR A 1 74 ? -14.480 2.056 10.052 1.00 24.68 72 TYR A CA 1
ATOM 556 C C . TYR A 1 74 ? -13.892 0.960 10.946 1.00 26.73 72 TYR A C 1
ATOM 557 O O . TYR A 1 74 ? -14.334 -0.187 10.918 1.00 30.56 72 TYR A O 1
ATOM 566 N N . ILE A 1 75 ? -12.897 1.317 11.742 1.00 25.25 73 ILE A N 1
ATOM 567 C CA . ILE A 1 75 ? -12.224 0.307 12.576 1.00 24.09 73 ILE A CA 1
ATOM 568 C C . ILE A 1 75 ? -13.243 -0.134 13.607 1.00 29.79 73 ILE A C 1
ATOM 569 O O . ILE A 1 75 ? -13.332 -1.305 13.939 1.00 28.78 73 ILE A O 1
ATOM 574 N N . ALA A 1 76 ? -14.011 0.815 14.113 1.00 25.67 74 ALA A N 1
ATOM 575 C CA . ALA A 1 76 ? -15.034 0.473 15.123 1.00 27.00 74 ALA A CA 1
ATOM 576 C C . ALA A 1 76 ? -16.077 -0.494 14.565 1.00 30.86 74 ALA A C 1
ATOM 577 O O . ALA A 1 76 ? -16.327 -1.559 15.146 1.00 35.77 74 ALA A O 1
ATOM 579 N N . ASP A 1 77 ? -16.679 -0.147 13.427 1.00 27.59 75 ASP A N 1
ATOM 580 C CA . ASP A 1 77 ? -17.636 -1.034 12.788 1.00 28.12 75 ASP A CA 1
ATOM 581 C C . ASP A 1 77 ? -17.027 -2.416 12.516 1.00 36.64 75 ASP A C 1
ATOM 582 O O . ASP A 1 77 ? -17.686 -3.457 12.699 1.00 33.64 75 ASP A O 1
ATOM 587 N N . THR A 1 78 ? -15.764 -2.437 12.092 1.00 28.94 76 THR A N 1
ATOM 588 C CA . THR A 1 78 ? -15.182 -3.667 11.576 1.00 32.34 76 THR A CA 1
ATOM 589 C C . THR A 1 78 ? -14.637 -4.572 12.670 1.00 32.98 76 THR A C 1
ATOM 590 O O . THR A 1 78 ? -14.745 -5.800 12.573 1.00 35.17 76 THR A O 1
ATOM 594 N N . TYR A 1 79 ? -14.071 -3.964 13.708 1.00 31.63 77 TYR A N 1
ATOM 595 C CA . TYR A 1 79 ? -13.254 -4.703 14.683 1.00 32.37 77 TYR A CA 1
ATOM 596 C C . TYR A 1 79 ? -13.774 -4.620 16.116 1.00 35.92 77 TYR A C 1
ATOM 597 O O . TYR A 1 79 ? -13.301 -5.343 17.004 1.00 36.89 77 TYR A O 1
ATOM 606 N N . ASP A 1 80 ? -14.729 -3.732 16.353 1.00 33.75 78 ASP A N 1
ATOM 607 C CA . ASP A 1 80 ? -15.261 -3.544 17.702 1.00 34.45 78 ASP A CA 1
ATOM 608 C C . ASP A 1 80 ? -16.591 -4.286 17.825 1.00 40.29 78 ASP A C 1
ATOM 609 O O . ASP A 1 80 ? -17.663 -3.684 17.813 1.00 37.12 78 ASP A O 1
ATOM 614 N N . LYS A 1 81 ? -16.500 -5.608 17.927 1.00 43.93 79 LYS A N 1
ATOM 615 C CA . LYS A 1 81 ? -17.662 -6.477 17.850 1.00 46.48 79 LYS A CA 1
ATOM 616 C C . LYS A 1 81 ? -18.631 -6.234 19.003 1.00 44.12 79 LYS A C 1
ATOM 617 O O . LYS A 1 81 ? -19.849 -6.318 18.832 1.00 47.21 79 LYS A O 1
ATOM 623 N N . GLU A 1 82 ? -18.087 -5.921 20.172 1.00 42.61 80 GLU A N 1
ATOM 624 C CA . GLU A 1 82 ? -18.909 -5.728 21.357 1.00 41.23 80 GLU A CA 1
ATOM 625 C C . GLU A 1 82 ? -19.354 -4.285 21.552 1.00 43.09 80 GLU A C 1
ATOM 626 O O . GLU A 1 82 ? -19.959 -3.957 22.570 1.00 38.68 80 GLU A O 1
ATOM 632 N N . HIS A 1 83 ? -19.064 -3.421 20.575 1.00 38.18 81 HIS A N 1
ATOM 633 C CA . HIS A 1 83 ? -19.373 -1.989 20.696 1.00 34.60 81 HIS A CA 1
ATOM 634 C C . HIS A 1 83 ? -18.842 -1.373 21.991 1.00 31.81 81 HIS A C 1
ATOM 635 O O . HIS A 1 83 ? -19.515 -0.562 22.647 1.00 34.69 81 HIS A O 1
ATOM 642 N N . LYS A 1 84 ? -17.625 -1.750 22.354 1.00 34.55 82 LYS A N 1
ATOM 643 C CA . LYS A 1 84 ? -16.983 -1.194 23.536 1.00 33.07 82 LYS A CA 1
ATOM 644 C C . LYS A 1 84 ? -16.681 0.296 23.396 1.00 35.60 82 LYS A C 1
ATOM 645 O O . LYS A 1 84 ? -16.786 1.050 24.355 1.00 31.92 82 LYS A O 1
ATOM 651 N N . PHE A 1 85 ? -16.319 0.728 22.190 1.00 33.20 83 PHE A N 1
ATOM 652 C CA . PHE A 1 85 ? -15.795 2.084 22.010 1.00 28.37 83 PHE A CA 1
ATOM 653 C C . PHE A 1 85 ? -16.675 2.967 21.138 1.00 29.60 83 PHE A C 1
ATOM 654 O O . PHE A 1 85 ? -16.282 4.077 20.766 1.00 32.53 83 PHE A O 1
ATOM 662 N N . PHE A 1 86 ? -17.864 2.492 20.806 1.00 27.74 84 PHE A N 1
ATOM 663 C CA . PHE A 1 86 ? -18.772 3.307 20.014 1.00 31.45 84 PHE A CA 1
ATOM 664 C C . PHE A 1 86 ? -20.225 2.876 20.124 1.00 34.80 84 PHE A C 1
ATOM 665 O O . PHE A 1 86 ? -20.535 1.814 20.648 1.00 33.23 84 PHE A O 1
ATOM 673 N N . TYR A 1 87 ? -21.102 3.727 19.598 1.00 34.55 85 TYR A N 1
ATOM 674 C CA . TYR A 1 87 ? -22.529 3.486 19.606 1.00 36.32 85 TYR A CA 1
ATOM 675 C C . TYR A 1 87 ? -22.973 3.295 18.168 1.00 38.72 85 TYR A C 1
ATOM 676 O O . TYR A 1 87 ? -22.646 4.109 17.302 1.00 35.09 85 TYR A O 1
ATOM 685 N N . SER A 1 88 ? -23.690 2.208 17.900 1.00 38.29 86 SER A N 1
ATOM 686 C CA . SER A 1 88 ? -24.165 1.942 16.547 1.00 38.06 86 SER A CA 1
ATOM 687 C C . SER A 1 88 ? -25.487 2.674 16.267 1.00 36.73 86 SER A C 1
ATOM 688 O O . SER A 1 88 ? -26.254 2.974 17.185 1.00 36.46 86 SER A O 1
ATOM 691 N N . LEU A 1 89 ? -25.733 2.957 14.992 1.00 33.54 87 LEU A N 1
ATOM 692 C CA . LEU A 1 89 ? -26.985 3.555 14.538 1.00 33.28 87 LEU A CA 1
ATOM 693 C C . LEU A 1 89 ? -28.187 2.667 14.857 1.00 35.89 87 LEU A C 1
ATOM 694 O O . LEU A 1 89 ? -29.240 3.153 15.269 1.00 36.02 87 LEU A O 1
ATOM 699 N N . LYS A 1 90 ? -28.028 1.368 14.644 1.00 37.50 88 LYS A N 1
ATOM 700 C CA . LYS A 1 90 ? -29.114 0.429 14.903 1.00 43.19 88 LYS A CA 1
ATOM 701 C C . LYS A 1 90 ? -29.458 0.345 16.382 1.00 46.13 88 LYS A C 1
ATOM 702 O O . LYS A 1 90 ? -30.632 0.340 16.742 1.00 47.41 88 LYS A O 1
ATOM 708 N N . GLN A 1 91 ? -28.450 0.161 17.216 1.00 44.38 89 GLN A N 1
ATOM 709 C CA . GLN A 1 91 ? -28.642 0.080 18.656 1.00 47.07 89 GLN A CA 1
ATOM 710 C C . GLN A 1 91 ? -28.982 1.312 19.462 1.00 44.01 89 GLN A C 1
ATOM 711 O O . GLN A 1 91 ? -29.821 1.261 20.297 1.00 42.96 89 GLN A O 1
ATOM 717 N N A ASP A 1 92 ? -28.312 2.409 19.156 0.50 39.03 90 ASP A N 1
ATOM 718 N N B ASP A 1 92 ? -28.283 2.414 19.239 0.50 40.70 90 ASP A N 1
ATOM 719 C CA A ASP A 1 92 ? -28.455 3.648 19.898 0.50 37.53 90 ASP A CA 1
ATOM 720 C CA B ASP A 1 92 ? -28.577 3.668 19.944 0.50 39.38 90 ASP A CA 1
ATOM 721 C C A ASP A 1 92 ? -28.407 4.847 18.950 0.50 38.77 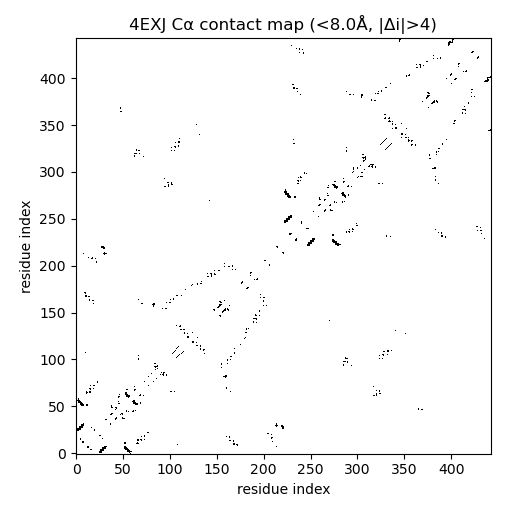90 ASP A C 1
ATOM 722 C C B ASP A 1 92 ? -28.447 4.841 18.987 0.50 40.21 90 ASP A C 1
ATOM 723 O O A ASP A 1 92 ? -27.441 5.611 18.970 0.50 35.83 90 ASP A O 1
ATOM 724 O O B ASP A 1 92 ? -27.458 5.575 19.029 0.50 36.92 90 ASP A O 1
ATOM 733 N N . PRO A 1 93 ? -29.456 5.024 18.128 1.00 36.27 91 PRO A N 1
ATOM 734 C CA . PRO A 1 93 ? -29.413 6.099 17.124 1.00 36.26 91 PRO A CA 1
ATOM 735 C C . PRO A 1 93 ? -29.143 7.474 17.727 1.00 35.37 91 PRO A C 1
ATOM 736 O O . PRO A 1 93 ? -28.386 8.264 17.141 1.00 34.00 91 PRO A O 1
ATOM 740 N N . LYS A 1 94 ? -29.738 7.782 18.878 1.00 34.15 92 LYS A N 1
ATOM 741 C CA . LYS A 1 94 ? -29.521 9.099 19.483 1.00 35.29 92 LYS A CA 1
ATOM 742 C C . LYS A 1 94 ? -28.039 9.362 19.758 1.00 34.94 92 LYS A C 1
ATOM 743 O O . LYS A 1 94 ? -27.496 10.395 19.361 1.00 34.52 92 LYS A O 1
ATOM 749 N N . LEU A 1 95 ? -27.378 8.420 20.425 1.00 30.88 93 LEU A N 1
ATOM 750 C CA . LEU A 1 95 ? -25.946 8.548 20.706 1.00 30.52 93 LEU A CA 1
ATOM 751 C C . LEU A 1 95 ? -25.102 8.410 19.433 1.00 25.79 93 LEU A C 1
ATOM 752 O O . LEU A 1 95 ? -24.032 9.018 19.338 1.00 29.72 93 LEU A O 1
ATOM 757 N N . TYR A 1 96 ? -25.587 7.636 18.463 1.00 30.51 94 TYR A N 1
ATOM 758 C CA . TYR A 1 96 ? -24.865 7.489 17.201 1.00 29.05 94 TYR A CA 1
ATOM 759 C C . TYR A 1 96 ? -24.737 8.841 16.522 1.00 31.31 94 TYR A C 1
ATOM 760 O O . TYR A 1 96 ? -23.647 9.207 16.036 1.00 29.37 94 TYR A O 1
ATOM 769 N N . TRP A 1 97 ? -25.837 9.590 16.475 1.00 30.59 95 TRP A N 1
ATOM 770 C CA . TRP A 1 97 ? -25.767 10.915 15.832 1.00 30.15 95 TRP A CA 1
ATOM 771 C C . TRP A 1 97 ? -24.955 11.933 16.633 1.00 31.37 95 TRP A C 1
ATOM 772 O O . TRP A 1 97 ? -24.280 12.776 16.051 1.00 31.61 95 TRP A O 1
ATOM 783 N N . GLU A 1 98 ? -25.006 11.874 17.966 1.00 29.09 96 GLU A N 1
ATOM 784 C CA . GLU A 1 98 ? -24.157 12.749 18.773 1.00 27.94 96 GLU A CA 1
ATOM 785 C C . GLU A 1 98 ? -22.687 12.426 18.533 1.00 28.89 96 GLU A C 1
ATOM 786 O O . GLU A 1 98 ? -21.846 13.315 18.471 1.00 26.93 96 GLU A O 1
ATOM 792 N N . GLN A 1 99 ? -22.395 11.133 18.451 1.00 25.38 97 GLN A N 1
ATOM 793 C CA . GLN A 1 99 ? -21.056 10.629 18.154 1.00 26.99 97 GLN A CA 1
ATOM 794 C C . GLN A 1 99 ? -20.595 11.171 16.801 1.00 28.37 97 GLN A C 1
ATOM 795 O O . GLN A 1 99 ? -19.492 11.706 16.681 1.00 28.46 97 GLN A O 1
ATOM 801 N N . ASN A 1 100 ? -21.459 11.044 15.803 1.00 25.42 98 ASN A N 1
ATOM 802 C CA . ASN A 1 100 ? -21.087 11.441 14.428 1.00 22.73 98 ASN A CA 1
ATOM 803 C C . ASN A 1 100 ? -20.854 12.940 14.356 1.00 27.93 98 ASN A C 1
ATOM 804 O O . ASN A 1 100 ? -19.854 13.401 13.778 1.00 25.28 98 ASN A O 1
ATOM 809 N N . GLU A 1 101 ? -21.735 13.711 14.987 1.00 27.25 99 GLU A N 1
ATOM 810 C CA . GLU A 1 101 ? -21.574 15.166 14.923 1.00 25.16 99 GLU A CA 1
ATOM 811 C C . GLU A 1 101 ? -20.322 15.622 15.661 1.00 27.19 99 GLU A C 1
ATOM 812 O O . GLU A 1 101 ? -19.675 16.577 15.247 1.00 24.32 99 GLU A O 1
ATOM 818 N N . LEU A 1 102 ? -19.955 14.947 16.756 1.00 26.09 100 LEU A N 1
ATOM 819 C CA . LEU A 1 102 ? -18.750 15.356 17.453 1.00 24.51 100 LEU A CA 1
ATOM 820 C C . LEU A 1 102 ? -17.473 14.982 16.707 1.00 22.59 100 LEU A C 1
ATOM 821 O O . LEU A 1 102 ? -16.464 15.663 16.839 1.00 25.87 100 LEU A O 1
ATOM 826 N N . LEU A 1 103 ? -17.527 13.898 15.930 1.00 23.58 101 LEU A N 1
ATOM 827 C CA . LEU A 1 103 ? -16.379 13.518 15.105 1.00 22.79 101 LEU A CA 1
ATOM 828 C C . LEU A 1 103 ? -16.214 14.545 13.995 1.00 23.98 101 LEU A C 1
ATOM 829 O O . LEU A 1 103 ? -15.094 14.932 13.690 1.00 24.16 101 LEU A O 1
ATOM 834 N N . PHE A 1 104 ? -17.326 15.002 13.415 1.00 22.83 102 PHE A N 1
ATOM 835 C CA . PHE A 1 104 ? -17.241 16.129 12.465 1.00 23.14 102 PHE A CA 1
ATOM 836 C C . PHE A 1 104 ? -16.721 17.402 13.139 1.00 24.10 102 PHE A C 1
ATOM 837 O O . PHE A 1 104 ? -15.861 18.083 12.608 1.00 23.99 102 PHE A O 1
ATOM 845 N N . TYR A 1 105 ? -17.209 17.718 14.340 1.00 23.98 103 TYR A N 1
ATOM 846 C CA . TYR A 1 105 ? -16.722 18.897 15.042 1.00 23.70 103 TYR A CA 1
ATOM 847 C C . TYR A 1 105 ? -15.212 18.851 15.309 1.00 23.46 103 TYR A C 1
ATOM 848 O O . TYR A 1 105 ? -14.484 19.834 15.097 1.00 23.71 103 TYR A O 1
ATOM 857 N N . GLN A 1 106 ? -14.746 17.714 15.830 1.00 23.44 104 GLN A N 1
ATOM 858 C CA . GLN A 1 106 ? -13.349 17.585 16.177 1.00 24.84 104 GLN A CA 1
ATOM 859 C C . GLN A 1 106 ? -12.501 17.798 14.907 1.00 26.85 104 GLN A C 1
ATOM 860 O O . GLN A 1 106 ? -11.506 18.524 14.944 1.00 24.72 104 GLN A O 1
ATOM 866 N N . ALA A 1 107 ? -12.934 17.220 13.781 1.00 22.59 105 ALA A N 1
ATOM 867 C CA . ALA A 1 107 ? -12.121 17.273 12.547 1.00 24.27 105 ALA A CA 1
ATOM 868 C C . ALA A 1 107 ? -12.084 18.662 11.929 1.00 25.00 105 ALA A C 1
ATOM 869 O O . ALA A 1 107 ? -11.064 19.087 11.372 1.00 25.34 105 ALA A O 1
ATOM 871 N N . THR A 1 108 ? -13.202 19.365 12.019 1.00 23.46 106 THR A N 1
ATOM 872 C CA . THR A 1 108 ? -13.351 20.658 11.358 1.00 23.17 106 THR A CA 1
ATOM 873 C C . THR A 1 108 ? -12.931 21.813 12.265 1.00 28.39 106 THR A C 1
ATOM 874 O O . THR A 1 108 ? -12.122 22.638 11.894 1.00 30.78 106 THR A O 1
ATOM 878 N N . GLN A 1 109 ? -13.516 21.874 13.455 1.00 24.20 107 GLN A N 1
ATOM 879 C CA . GLN A 1 109 ? -13.324 23.038 14.312 1.00 24.25 107 GLN A CA 1
ATOM 880 C C . GLN A 1 109 ? -12.047 22.924 15.136 1.00 24.05 107 GLN A C 1
ATOM 881 O O . GLN A 1 109 ? -11.298 23.894 15.267 1.00 27.50 107 GLN A O 1
ATOM 887 N N . PHE A 1 110 ? -11.770 21.740 15.686 1.00 28.65 108 PHE A N 1
ATOM 888 C CA . PHE A 1 110 ? -10.553 21.605 16.456 1.00 28.73 108 PHE A CA 1
ATOM 889 C C . PHE A 1 110 ? -9.335 21.482 15.544 1.00 30.75 108 PHE A C 1
ATOM 890 O O . PHE A 1 110 ? -8.400 22.251 15.674 1.00 29.36 108 PHE A O 1
ATOM 898 N N . GLN A 1 111 ? -9.355 20.516 14.620 1.00 27.25 109 GLN A N 1
ATOM 899 C CA . GLN A 1 111 ? -8.167 20.239 13.816 1.00 30.59 109 GLN A CA 1
ATOM 900 C C . GLN A 1 111 ? -8.050 21.218 12.653 1.00 32.10 109 GLN A C 1
ATOM 901 O O . GLN A 1 111 ? -7.190 22.098 12.659 1.00 35.71 109 GLN A O 1
ATOM 907 N N . SER A 1 112 ? -8.934 21.108 11.669 1.00 27.70 110 SER A N 1
ATOM 908 C CA . SER A 1 112 ? -8.724 21.853 10.430 1.00 27.03 110 SER A CA 1
ATOM 909 C C . SER A 1 112 ? -8.680 23.379 10.583 1.00 28.52 110 SER A C 1
ATOM 910 O O . SER A 1 112 ? -7.769 24.034 10.059 1.00 34.71 110 SER A O 1
ATOM 913 N N . GLN A 1 113 ? -9.615 23.941 11.344 1.00 27.85 111 GLN A N 1
ATOM 914 C CA . GLN A 1 113 ? -9.770 25.380 11.445 1.00 29.60 111 GLN A CA 1
ATOM 915 C C . GLN A 1 113 ? -8.843 26.000 12.465 1.00 30.73 111 GLN A C 1
ATOM 916 O O . GLN A 1 113 ? -8.711 27.223 12.519 1.00 34.75 111 GLN A O 1
ATOM 922 N N . THR A 1 114 ? -8.198 25.159 13.265 1.00 29.61 112 THR A N 1
ATOM 923 C CA . THR A 1 114 ? -7.438 25.665 14.431 1.00 31.24 112 THR A CA 1
ATOM 924 C C . THR A 1 114 ? -6.045 25.051 14.553 1.00 30.05 112 THR A C 1
ATOM 925 O O . THR A 1 114 ? -5.051 25.713 14.270 1.00 32.99 112 THR A O 1
ATOM 929 N N . LEU A 1 115 ? -5.955 23.794 14.964 1.00 28.49 113 LEU A N 1
ATOM 930 C CA . LEU A 1 115 ? -4.659 23.158 15.125 1.00 28.82 113 LEU A CA 1
ATOM 931 C C . LEU A 1 115 ? -3.857 23.093 13.825 1.00 28.37 113 LEU A C 1
ATOM 932 O O . LEU A 1 115 ? -2.664 23.362 13.808 1.00 30.99 113 LEU A O 1
ATOM 937 N N . THR A 1 116 ? -4.515 22.759 12.713 1.00 28.75 114 THR A N 1
ATOM 938 C CA . THR A 1 116 ? -3.781 22.609 11.468 1.00 24.24 114 THR A CA 1
ATOM 939 C C . THR A 1 116 ? -3.182 23.936 11.036 1.00 28.05 114 THR A C 1
ATOM 940 O O . THR A 1 116 ? -2.030 23.989 10.610 1.00 32.09 114 THR A O 1
ATOM 944 N N . ILE A 1 117 ? -3.970 24.999 11.166 1.00 28.25 115 ILE A N 1
ATOM 945 C CA . ILE A 1 117 ? -3.536 26.350 10.810 1.00 29.70 115 ILE A CA 1
ATOM 946 C C . ILE A 1 117 ? -2.387 26.767 11.724 1.00 34.00 115 ILE A C 1
ATOM 947 O O . ILE A 1 117 ? -1.382 27.347 11.278 1.00 32.99 115 ILE A O 1
ATOM 952 N N . ALA A 1 118 ? -2.541 26.446 13.008 1.00 32.90 116 ALA A N 1
ATOM 953 C CA . ALA A 1 118 ? -1.523 26.787 13.995 1.00 35.81 116 ALA A CA 1
ATOM 954 C C . ALA A 1 118 ? -0.212 26.084 13.658 1.00 35.84 116 ALA A C 1
ATOM 955 O O . ALA A 1 118 ? 0.835 26.720 13.581 1.00 36.88 116 ALA A O 1
ATOM 957 N N . ASN A 1 119 ? -0.271 24.772 13.439 1.00 32.95 117 ASN A N 1
ATOM 958 C CA . ASN A 1 119 ? 0.940 24.017 13.152 1.00 33.74 117 ASN A CA 1
ATOM 959 C C . ASN A 1 119 ? 1.654 24.455 11.888 1.00 37.17 117 ASN A C 1
ATOM 960 O O . ASN A 1 119 ? 2.879 24.572 11.887 1.00 34.22 117 ASN A O 1
ATOM 965 N N . ALA A 1 120 ? 0.888 24.752 10.841 1.00 31.67 118 ALA A N 1
ATOM 966 C CA . ALA A 1 120 ? 1.464 25.159 9.547 1.00 32.31 118 ALA A CA 1
ATOM 967 C C . ALA A 1 120 ? 2.177 26.509 9.606 1.00 37.28 118 ALA A C 1
ATOM 968 O O . ALA A 1 120 ? 3.133 26.742 8.867 1.00 39.30 118 ALA A O 1
ATOM 970 N N . ASN A 1 121 ? 1.707 27.388 10.487 1.00 36.90 119 ASN A N 1
ATOM 971 C CA . ASN A 1 121 ? 2.156 28.773 10.497 1.00 36.36 119 ASN A CA 1
ATOM 972 C C . ASN A 1 121 ? 3.029 29.097 11.695 1.00 37.76 119 ASN A C 1
ATOM 973 O O . ASN A 1 121 ? 3.481 30.228 11.865 1.00 40.39 119 ASN A O 1
ATOM 978 N N . TYR A 1 122 ? 3.263 28.092 12.527 1.00 37.97 120 TYR A N 1
ATOM 979 C CA . TYR A 1 122 ? 4.206 28.230 13.627 1.00 41.05 120 TYR A CA 1
ATOM 980 C C . TYR A 1 122 ? 5.441 27.427 13.276 1.00 42.94 120 TYR A C 1
ATOM 981 O O . TYR A 1 122 ? 5.482 26.219 13.487 1.00 39.97 120 TYR A O 1
ATOM 990 N N . GLN A 1 123 ? 6.438 28.108 12.721 1.00 46.90 121 GLN A N 1
ATOM 991 C CA . GLN A 1 123 ? 7.674 27.463 12.308 1.00 52.30 121 GLN A CA 1
ATOM 992 C C . GLN A 1 123 ? 8.877 28.179 12.914 1.00 53.52 121 GLN A C 1
ATOM 993 O O . GLN A 1 123 ? 8.901 29.408 13.024 1.00 50.50 121 GLN A O 1
ATOM 999 N N . ASN A 1 124 ? 9.870 27.399 13.320 1.00 56.95 122 ASN A N 1
ATOM 1000 C CA . ASN A 1 124 ? 11.093 27.962 13.868 1.00 61.89 122 ASN A CA 1
ATOM 1001 C C . ASN A 1 124 ? 10.811 28.988 14.966 1.00 60.10 122 ASN A C 1
ATOM 1002 O O . ASN A 1 124 ? 11.404 30.065 14.996 1.00 62.69 122 ASN A O 1
ATOM 1007 N N . GLY A 1 125 ? 9.895 28.641 15.864 1.00 59.21 123 GLY A N 1
ATOM 1008 C CA . GLY A 1 125 ? 9.598 29.464 17.032 1.00 54.31 123 GLY A CA 1
ATOM 1009 C C . GLY A 1 125 ? 8.882 30.776 16.763 1.00 53.64 123 GLY A C 1
ATOM 1010 O O . GLY A 1 125 ? 8.732 31.594 17.670 1.00 51.12 123 GLY A O 1
ATOM 1011 N N . HIS A 1 126 ? 8.424 30.978 15.527 1.00 48.59 124 HIS A N 1
ATOM 1012 C CA . HIS A 1 126 ? 7.715 32.211 15.164 1.00 48.31 124 HIS A CA 1
ATOM 1013 C C . HIS A 1 126 ? 6.348 31.953 14.523 1.00 44.97 124 HIS A C 1
ATOM 1014 O O . HIS A 1 126 ? 6.182 30.992 13.776 1.00 41.33 124 HIS A O 1
ATOM 1021 N N . ILE A 1 127 ? 5.385 32.823 14.823 1.00 37.51 125 ILE A N 1
ATOM 1022 C CA . ILE A 1 127 ? 4.096 32.843 14.122 1.00 42.47 125 ILE A CA 1
ATOM 1023 C C . ILE A 1 127 ? 3.607 34.285 13.974 1.00 43.96 125 ILE A C 1
ATOM 1024 O O . ILE A 1 127 ? 3.657 35.073 14.934 1.00 46.42 125 ILE A O 1
ATOM 1029 N N . ASP A 1 128 ? 3.150 34.637 12.772 1.00 41.88 126 ASP A N 1
ATOM 1030 C CA . ASP A 1 128 ? 2.670 35.989 12.505 1.00 42.57 126 ASP A CA 1
ATOM 1031 C C . ASP A 1 128 ? 1.564 36.377 13.480 1.00 42.91 126 ASP A C 1
ATOM 1032 O O . ASP A 1 128 ? 0.701 35.562 13.838 1.00 37.56 126 ASP A O 1
ATOM 1037 N N . GLU A 1 129 ? 1.606 37.617 13.945 1.00 37.21 127 GLU A N 1
ATOM 1038 C CA . GLU A 1 129 ? 0.702 38.044 14.997 1.00 39.83 127 GLU A CA 1
ATOM 1039 C C . GLU A 1 129 ? -0.771 37.881 14.619 1.00 40.56 127 GLU A C 1
ATOM 1040 O O . GLU A 1 129 ? -1.599 37.505 15.460 1.00 41.25 127 GLU A O 1
ATOM 1046 N N . ASN A 1 130 ? -1.107 38.152 13.363 1.00 35.68 128 ASN A N 1
ATOM 1047 C CA . ASN A 1 130 ? -2.504 38.067 12.961 1.00 38.03 128 ASN A CA 1
ATOM 1048 C C . ASN A 1 130 ? -2.996 36.627 12.986 1.00 34.40 128 ASN A C 1
ATOM 1049 O O . ASN A 1 130 ? -4.112 36.376 13.411 1.00 32.60 128 ASN A O 1
ATOM 1054 N N . ILE A 1 131 ? -2.154 35.692 12.562 1.00 34.76 129 ILE A N 1
ATOM 1055 C CA . ILE A 1 131 ? -2.538 34.280 12.611 1.00 34.07 129 ILE A CA 1
ATOM 1056 C C . ILE A 1 131 ? -2.595 33.783 14.049 1.00 37.18 129 ILE A C 1
ATOM 1057 O O . ILE A 1 131 ? -3.514 33.060 14.424 1.00 32.74 129 ILE A O 1
ATOM 1062 N N . ALA A 1 132 ? -1.626 34.189 14.870 1.00 35.21 130 ALA A N 1
ATOM 1063 C CA . ALA A 1 132 ? -1.649 33.804 16.277 1.00 35.68 130 ALA A CA 1
ATOM 1064 C C . ALA A 1 132 ? -2.938 34.236 16.949 1.00 34.48 130 ALA A C 1
ATOM 1065 O O . ALA A 1 132 ? -3.517 33.477 17.731 1.00 36.26 130 ALA A O 1
ATOM 1067 N N . GLN A 1 133 ? -3.386 35.458 16.655 1.00 33.26 131 GLN A N 1
ATOM 1068 C CA . GLN A 1 133 ? -4.618 35.974 17.221 1.00 35.72 131 GLN A CA 1
ATOM 1069 C C . GLN A 1 133 ? -5.807 35.158 16.733 1.00 36.69 131 GLN A C 1
ATOM 1070 O O . GLN A 1 133 ? -6.705 34.834 17.515 1.00 31.96 131 GLN A O 1
ATOM 1076 N N . TYR A 1 134 ? -5.816 34.833 15.443 1.00 33.58 132 TYR A N 1
ATOM 1077 C CA . TYR A 1 134 ? -6.892 33.979 14.912 1.00 33.87 132 TYR A CA 1
ATOM 1078 C C . TYR A 1 134 ? -6.892 32.634 15.632 1.00 31.40 132 TYR A C 1
ATOM 1079 O O . TYR A 1 134 ? -7.940 32.130 16.045 1.00 30.97 132 TYR A O 1
ATOM 1088 N N . VAL A 1 135 ? -5.708 32.064 15.801 1.00 29.38 133 VAL A N 1
ATOM 1089 C CA . VAL A 1 135 ? -5.588 30.730 16.377 1.00 30.54 133 VAL A CA 1
ATOM 1090 C C . VAL A 1 135 ? -6.020 30.730 17.851 1.00 32.51 133 VAL A C 1
ATOM 1091 O O . VAL A 1 135 ? -6.736 29.835 18.304 1.00 30.98 133 VAL A O 1
ATOM 1095 N N . LEU A 1 136 ? -5.595 31.743 18.604 1.00 31.63 134 LEU A N 1
ATOM 1096 C CA . LEU A 1 136 ? -5.992 31.821 20.015 1.00 34.40 134 LEU A CA 1
ATOM 1097 C C . LEU A 1 136 ? -7.496 31.992 20.210 1.00 33.90 134 LEU A C 1
ATOM 1098 O O . LEU A 1 136 ? -8.096 31.312 21.042 1.00 32.74 134 LEU A O 1
ATOM 1103 N N . SER A 1 137 ? -8.119 32.889 19.451 1.00 34.34 135 SER A N 1
ATOM 1104 C CA A SER A 1 137 ? -9.560 33.108 19.547 0.50 34.42 135 SER A CA 1
ATOM 1105 C CA B SER A 1 137 ? -9.554 33.091 19.601 0.50 33.60 135 SER A CA 1
ATOM 1106 C C . SER A 1 137 ? -10.316 31.837 19.184 1.00 32.97 135 SER A C 1
ATOM 1107 O O . SER A 1 137 ? -11.339 31.506 19.775 1.00 34.05 135 SER A O 1
ATOM 1112 N N . SER A 1 138 ? -9.799 31.123 18.195 1.00 29.95 136 SER A N 1
ATOM 1113 C CA A SER A 1 138 ? -10.412 29.872 17.765 0.50 28.33 136 SER A CA 1
ATOM 1114 C CA B SER A 1 138 ? -10.442 29.888 17.780 0.50 28.15 136 SER A CA 1
ATOM 1115 C C . SER A 1 138 ? -10.340 28.814 18.870 1.00 26.41 136 SER A C 1
ATOM 1116 O O . SER A 1 138 ? -11.330 28.162 19.174 1.00 30.74 136 SER A O 1
ATOM 1121 N N . PHE A 1 139 ? -9.155 28.645 19.463 1.00 28.72 137 PHE A N 1
ATOM 1122 C CA . PHE A 1 139 ? -8.978 27.664 20.542 1.00 30.75 137 PHE A CA 1
ATOM 1123 C C . PHE A 1 139 ? -9.868 28.036 21.745 1.00 31.03 137 PHE A C 1
ATOM 1124 O O . PHE A 1 139 ? -10.476 27.166 22.373 1.00 31.13 137 PHE A O 1
ATOM 1132 N N . GLU A 1 140 ? -9.939 29.321 22.075 1.00 36.00 138 GLU A N 1
ATOM 1133 C CA . GLU A 1 140 ? -10.788 29.734 23.200 1.00 35.80 138 GLU A CA 1
ATOM 1134 C C . GLU A 1 140 ? -12.233 29.317 22.971 1.00 34.80 138 GLU A C 1
ATOM 1135 O O . GLU A 1 140 ? -12.903 28.820 23.874 1.00 34.66 138 GLU A O 1
ATOM 1141 N N . LYS A 1 141 ? -12.714 29.491 21.748 1.00 33.30 139 LYS A N 1
ATOM 1142 C CA . LYS A 1 141 ? -14.068 29.073 21.397 1.00 31.42 139 LYS A CA 1
ATOM 1143 C C . LYS A 1 141 ? -14.265 27.546 21.467 1.00 27.31 139 LYS A C 1
ATOM 1144 O O . LYS A 1 141 ? -15.278 27.032 21.972 1.00 30.63 139 LYS A O 1
ATOM 1150 N N . VAL A 1 142 ? -13.299 26.809 20.925 1.00 26.08 140 VAL A N 1
ATOM 1151 C CA . VAL A 1 142 ? -13.379 25.369 20.906 1.00 26.44 140 VAL A CA 1
ATOM 1152 C C . VAL A 1 142 ? -13.334 24.796 22.331 1.00 27.99 140 VAL A C 1
ATOM 1153 O O . VAL A 1 142 ? -14.129 23.917 22.700 1.00 30.17 140 VAL A O 1
ATOM 1157 N N . PHE A 1 143 ? -12.408 25.298 23.140 1.00 28.74 141 PHE A N 1
ATOM 1158 C CA . PHE A 1 143 ? -12.335 24.831 24.516 1.00 31.67 141 PHE A CA 1
ATOM 1159 C C . PHE A 1 143 ? -13.616 25.139 25.288 1.00 32.15 141 PHE A C 1
ATOM 1160 O O . PHE A 1 143 ? -14.079 24.325 26.075 1.00 33.84 141 PHE A O 1
ATOM 1168 N N . ALA A 1 144 ? -14.198 26.304 25.040 1.00 33.26 142 ALA A N 1
ATOM 1169 C CA . ALA A 1 144 ? -15.455 26.664 25.719 1.00 29.42 142 ALA A CA 1
ATOM 1170 C C . ALA A 1 144 ? -16.569 25.702 25.342 1.00 32.36 142 ALA A C 1
ATOM 1171 O O . ALA A 1 144 ? -17.389 25.286 26.170 1.00 29.28 142 ALA A O 1
ATOM 1173 N N . PHE A 1 145 ? -16.592 25.333 24.068 1.00 30.02 143 PHE A N 1
ATOM 1174 C CA . PHE A 1 145 ? -17.528 24.336 23.574 1.00 29.36 143 PHE A CA 1
ATOM 1175 C C . PHE A 1 145 ? -17.325 22.992 24.283 1.00 23.65 143 PHE A C 1
ATOM 1176 O O . PHE A 1 145 ? -18.292 22.315 24.664 1.00 29.04 143 PHE A O 1
ATOM 1184 N N . MET A 1 146 ? -16.069 22.593 24.419 1.00 29.30 144 MET A N 1
ATOM 1185 C CA . MET A 1 146 ? -15.762 21.297 24.996 1.00 29.39 144 MET A CA 1
ATOM 1186 C C . MET A 1 146 ? -16.111 21.370 26.483 1.00 29.29 144 MET A C 1
ATOM 1187 O O . MET A 1 146 ? -16.645 20.431 27.053 1.00 31.61 144 MET A O 1
ATOM 1192 N N . GLU A 1 147 ? -15.831 22.515 27.082 1.00 28.69 145 GLU A N 1
ATOM 1193 C CA . GLU A 1 147 ? -16.129 22.708 28.506 1.00 34.26 145 GLU A CA 1
ATOM 1194 C C . GLU A 1 147 ? -17.631 22.560 28.758 1.00 39.20 145 GLU A C 1
ATOM 1195 O O . GLU A 1 147 ? -18.046 21.905 29.721 1.00 41.89 145 GLU A O 1
ATOM 1201 N N . THR A 1 148 ? -18.444 23.147 27.876 1.00 37.76 146 THR A N 1
ATOM 1202 C CA . THR A 1 148 ? -19.894 22.985 27.935 1.00 42.21 146 THR A CA 1
ATOM 1203 C C . THR A 1 148 ? -20.317 21.520 27.741 1.00 42.01 146 THR A C 1
ATOM 1204 O O . THR A 1 148 ? -21.140 20.997 28.495 1.00 44.66 146 THR A O 1
ATOM 1208 N N . LYS A 1 149 ? -19.748 20.860 26.733 1.00 35.41 147 LYS A N 1
ATOM 1209 C CA . LYS A 1 149 ? -20.128 19.489 26.425 1.00 37.89 147 LYS A CA 1
ATOM 1210 C C . LYS A 1 149 ? -19.792 18.545 27.568 1.00 34.75 147 LYS A C 1
ATOM 1211 O O . LYS A 1 149 ? -20.437 17.508 27.735 1.00 42.46 147 LYS A O 1
ATOM 1217 N N . LEU A 1 150 ? -18.768 18.888 28.338 1.00 32.08 148 LEU A N 1
ATOM 1218 C CA . LEU A 1 150 ? -18.249 17.972 29.356 1.00 30.64 148 LEU A CA 1
ATOM 1219 C C . LEU A 1 150 ? -18.782 18.284 30.753 1.00 41.04 148 LEU A C 1
ATOM 1220 O O . LEU A 1 150 ? -18.450 17.596 31.714 1.00 45.76 148 LEU A O 1
ATOM 1225 N N . SER A 1 151 ? -19.590 19.332 30.859 1.00 42.54 149 SER A N 1
ATOM 1226 C CA . SER A 1 151 ? -20.151 19.725 32.156 1.00 48.43 149 SER A CA 1
ATOM 1227 C C . SER A 1 151 ? -21.022 18.617 32.735 1.00 44.77 149 SER A C 1
ATOM 1228 O O . SER A 1 151 ? -21.984 18.189 32.105 1.00 46.51 149 SER A O 1
ATOM 1231 N N . GLY A 1 152 ? -20.685 18.165 33.941 1.00 44.63 150 GLY A N 1
ATOM 1232 C CA . GLY A 1 152 ? -21.436 17.107 34.608 1.00 46.16 150 GLY A CA 1
ATOM 1233 C C . GLY A 1 152 ? -21.302 15.748 33.946 1.00 47.35 150 GLY A C 1
ATOM 1234 O O . GLY A 1 152 ? -22.138 14.868 34.148 1.00 46.04 150 GLY A O 1
ATOM 1235 N N . ARG A 1 153 ? -20.249 15.581 33.148 1.00 45.88 151 ARG A N 1
ATOM 1236 C CA . ARG A 1 153 ? -20.013 14.343 32.413 1.00 44.38 151 ARG A CA 1
ATOM 1237 C C . ARG A 1 153 ? -18.561 13.902 32.547 1.00 36.19 151 ARG A C 1
ATOM 1238 O O . ARG A 1 153 ? -17.669 14.732 32.715 1.00 41.20 151 ARG A O 1
ATOM 1246 N N . ASP A 1 154 ? -18.322 12.598 32.453 1.00 35.99 152 ASP A N 1
ATOM 1247 C CA . ASP A 1 154 ? -16.956 12.079 32.395 1.00 35.19 152 ASP A CA 1
ATOM 1248 C C . ASP A 1 154 ? -16.433 12.038 30.948 1.00 30.01 152 ASP A C 1
ATOM 1249 O O . ASP A 1 154 ? -15.261 12.322 30.698 1.00 34.85 152 ASP A O 1
ATOM 1254 N N . TRP A 1 155 ? -17.316 11.688 30.018 1.00 32.67 153 TRP A N 1
ATOM 1255 C CA . TRP A 1 155 ? -16.910 11.441 28.637 1.00 32.33 153 TRP A CA 1
ATOM 1256 C C . TRP A 1 155 ? -17.772 12.247 27.668 1.00 33.65 153 TRP A C 1
ATOM 1257 O O . TRP A 1 155 ? -18.828 12.749 28.035 1.00 34.39 153 TRP A O 1
ATOM 1268 N N . PHE A 1 156 ? -17.335 12.368 26.418 1.00 29.98 154 PHE A N 1
ATOM 1269 C CA . PHE A 1 156 ? -18.092 13.178 25.467 1.00 29.27 154 PHE A CA 1
ATOM 1270 C C . PHE A 1 156 ? -19.458 12.620 25.089 1.00 28.52 154 PHE A C 1
ATOM 1271 O O . PHE A 1 156 ? -20.424 13.375 24.887 1.00 33.41 154 PHE A O 1
ATOM 1279 N N . VAL A 1 157 ? -19.548 11.306 24.956 1.00 30.01 155 VAL A N 1
ATOM 1280 C CA . VAL A 1 157 ? -20.795 10.693 24.552 1.00 29.47 155 VAL A CA 1
ATOM 1281 C C . VAL A 1 157 ? -21.147 9.503 25.432 1.00 32.91 155 VAL A C 1
ATOM 1282 O O . VAL A 1 157 ? -20.295 8.676 25.752 1.00 32.29 155 VAL A O 1
ATOM 1286 N N . GLY A 1 158 ? -22.411 9.424 25.825 1.00 35.31 156 GLY A N 1
ATOM 1287 C CA . GLY A 1 158 ? -22.861 8.288 26.625 1.00 34.53 156 GLY A CA 1
ATOM 1288 C C . GLY A 1 158 ? -22.158 8.326 27.962 1.00 35.92 156 GLY A C 1
ATOM 1289 O O . GLY A 1 158 ? -21.856 9.399 28.488 1.00 37.38 156 GLY A O 1
ATOM 1290 N N . ASP A 1 159 ? -21.871 7.157 28.506 1.00 36.93 157 ASP A N 1
ATOM 1291 C CA . ASP A 1 159 ? -21.243 7.100 29.825 1.00 42.15 157 ASP A CA 1
ATOM 1292 C C . ASP A 1 159 ? -19.930 6.335 29.801 1.00 42.06 157 ASP A C 1
ATOM 1293 O O . ASP A 1 159 ? -19.524 5.755 30.807 1.00 40.84 157 ASP A O 1
ATOM 1298 N N . LYS A 1 160 ? -19.261 6.316 28.653 1.00 34.65 158 LYS A N 1
ATOM 1299 C CA . LYS A 1 160 ? -17.999 5.607 28.570 1.00 33.89 158 LYS A CA 1
ATOM 1300 C C . LYS A 1 160 ? -17.061 6.258 27.560 1.00 35.28 158 LYS A C 1
ATOM 1301 O O . LYS A 1 160 ? -17.487 7.072 26.725 1.00 31.79 158 LYS A O 1
ATOM 1307 N N . PHE A 1 161 ? -15.787 5.896 27.679 1.00 34.08 159 PHE A N 1
ATOM 1308 C CA . PHE A 1 161 ? -14.736 6.288 26.748 1.00 33.15 159 PHE A CA 1
ATOM 1309 C C . PHE A 1 161 ? -15.069 5.727 25.372 1.00 28.92 159 PHE A C 1
ATOM 1310 O O . PHE A 1 161 ? -15.347 4.518 25.231 1.00 30.52 159 PHE A O 1
ATOM 1318 N N . THR A 1 162 ? -15.053 6.597 24.350 1.00 31.07 160 THR A N 1
ATOM 1319 C CA . THR A 1 162 ? -15.419 6.183 23.000 1.00 29.07 160 THR A CA 1
ATOM 1320 C C . THR A 1 162 ? -14.448 6.771 21.973 1.00 24.75 160 THR A C 1
ATOM 1321 O O . THR A 1 162 ? -13.493 7.469 22.313 1.00 26.23 160 THR A O 1
ATOM 1325 N N . ILE A 1 163 ? -14.727 6.468 20.712 1.00 29.31 161 ILE A N 1
ATOM 1326 C CA . ILE A 1 163 ? -13.947 7.036 19.622 1.00 26.83 161 ILE A CA 1
ATOM 1327 C C . ILE A 1 163 ? -13.992 8.573 19.563 1.00 28.64 161 ILE A C 1
ATOM 1328 O O . ILE A 1 163 ? -13.072 9.201 19.021 1.00 25.99 161 ILE A O 1
ATOM 1333 N N . VAL A 1 164 ? -15.030 9.184 20.126 1.00 27.40 162 VAL A N 1
ATOM 1334 C CA . VAL A 1 164 ? -15.052 10.645 20.237 1.00 25.72 162 VAL A CA 1
ATOM 1335 C C . VAL A 1 164 ? -13.986 11.121 21.218 1.00 26.92 162 VAL A C 1
ATOM 1336 O O . VAL A 1 164 ? -13.270 12.084 20.975 1.00 25.49 162 VAL A O 1
ATOM 1340 N N . ASP A 1 165 ? -13.856 10.428 22.341 1.00 28.68 163 ASP A N 1
ATOM 1341 C CA . ASP A 1 165 ? -12.790 10.784 23.251 1.00 25.68 163 ASP A CA 1
ATOM 1342 C C . ASP A 1 165 ? -11.439 10.541 22.584 1.00 26.10 163 ASP A C 1
ATOM 1343 O O . ASP A 1 165 ? -10.497 11.298 22.778 1.00 25.76 163 ASP A O 1
ATOM 1348 N N . ILE A 1 166 ? -11.341 9.488 21.780 1.00 26.91 164 ILE A N 1
ATOM 1349 C CA . ILE A 1 166 ? -10.060 9.216 21.129 1.00 27.01 164 ILE A CA 1
ATOM 1350 C C . ILE A 1 166 ? -9.724 10.380 20.197 1.00 25.01 164 ILE A C 1
ATOM 1351 O O . ILE A 1 166 ? -8.611 10.893 20.222 1.00 25.24 164 ILE A O 1
ATOM 1356 N N . ALA A 1 167 ? -10.698 10.812 19.391 1.00 25.08 165 ALA A N 1
ATOM 1357 C CA . ALA A 1 167 ? -10.439 11.886 18.424 1.00 25.49 165 ALA A CA 1
ATOM 1358 C C . ALA A 1 167 ? -10.012 13.159 19.158 1.00 25.80 165 ALA A C 1
ATOM 1359 O O . ALA A 1 167 ? -9.030 13.803 18.802 1.00 25.96 165 ALA A O 1
ATOM 1361 N N . PHE A 1 168 ? -10.759 13.540 20.194 1.00 26.36 166 PHE A N 1
ATOM 1362 C CA . PHE A 1 168 ? -10.389 14.731 20.917 1.00 23.87 166 PHE A CA 1
ATOM 1363 C C . PHE A 1 168 ? -9.059 14.623 21.671 1.00 22.12 166 PHE A C 1
ATOM 1364 O O . PHE A 1 168 ? -8.286 15.550 21.697 1.00 24.89 166 PHE A O 1
ATOM 1372 N N . LEU A 1 169 ? -8.796 13.506 22.296 1.00 26.42 167 LEU A N 1
ATOM 1373 C CA . LEU A 1 169 ? -7.553 13.382 23.048 1.00 25.08 167 LEU A CA 1
ATOM 1374 C C . LEU A 1 169 ? -6.306 13.430 22.180 1.00 25.70 167 LEU A C 1
ATOM 1375 O O . LEU A 1 169 ? -5.298 13.933 22.575 1.00 27.45 167 LEU A O 1
ATOM 1380 N N . VAL A 1 170 ? -6.387 12.852 21.003 1.00 25.48 168 VAL A N 1
ATOM 1381 C CA . VAL A 1 170 ? -5.209 12.857 20.156 1.00 27.17 168 VAL A CA 1
ATOM 1382 C C . VAL A 1 170 ? -4.926 14.289 19.682 1.00 26.52 168 VAL A C 1
ATOM 1383 O O . VAL A 1 170 ? -3.772 14.738 19.608 1.00 27.64 168 VAL A O 1
ATOM 1387 N N . GLY A 1 171 ? -5.985 15.018 19.355 1.00 27.18 169 GLY A N 1
ATOM 1388 C CA . GLY A 1 171 ? -5.823 16.392 18.956 1.00 27.66 169 GLY A CA 1
ATOM 1389 C C . GLY A 1 171 ? -5.222 17.210 20.095 1.00 25.68 169 GLY A C 1
ATOM 1390 O O . GLY A 1 171 ? -4.351 18.047 19.887 1.00 27.55 169 GLY A O 1
ATOM 1391 N N . GLU A 1 172 ? -5.701 16.974 21.312 1.00 26.57 170 GLU A N 1
ATOM 1392 C CA . GLU A 1 172 ? -5.215 17.747 22.455 1.00 29.11 170 GLU A CA 1
ATOM 1393 C C . GLU A 1 172 ? -3.769 17.367 22.807 1.00 26.66 170 GLU A C 1
ATOM 1394 O O . GLU A 1 172 ? -2.946 18.226 23.123 1.00 29.14 170 GLU A O 1
ATOM 1400 N N . HIS A 1 173 ? -3.471 16.080 22.743 1.00 28.71 171 HIS A N 1
ATOM 1401 C CA . HIS A 1 173 ? -2.103 15.598 22.898 1.00 27.71 171 HIS A CA 1
ATOM 1402 C C . HIS A 1 173 ? -1.154 16.278 21.896 1.00 28.74 171 HIS A C 1
ATOM 1403 O O . HIS A 1 173 ? -0.074 16.742 22.240 1.00 31.73 171 HIS A O 1
ATOM 1410 N N . ARG A 1 174 ? -1.565 16.361 20.639 1.00 30.28 172 ARG A N 1
ATOM 1411 C CA . ARG A 1 174 ? -0.704 16.960 19.631 1.00 29.54 172 ARG A CA 1
ATOM 1412 C C . ARG A 1 174 ? -0.559 18.464 19.855 1.00 29.85 172 ARG A C 1
ATOM 1413 O O . ARG A 1 174 ? 0.508 19.027 19.629 1.00 33.73 172 ARG A O 1
ATOM 1421 N N . ARG A 1 175 ? -1.636 19.121 20.284 1.00 30.29 173 ARG A N 1
ATOM 1422 C CA . ARG A 1 175 ? -1.557 20.532 20.615 1.00 31.60 173 ARG A CA 1
ATOM 1423 C C . ARG A 1 175 ? -0.461 20.768 21.650 1.00 33.12 173 ARG A C 1
ATOM 1424 O O . ARG A 1 175 ? 0.364 21.658 21.501 1.00 32.11 173 ARG A O 1
ATOM 1432 N N . ARG A 1 176 ? -0.474 19.968 22.706 1.00 29.57 174 ARG A N 1
ATOM 1433 C CA . ARG A 1 176 ? 0.519 20.104 23.776 1.00 34.48 174 ARG A CA 1
ATOM 1434 C C . ARG A 1 176 ? 1.938 19.803 23.310 1.00 36.79 174 ARG A C 1
ATOM 1435 O O . ARG A 1 176 ? 2.894 20.453 23.728 1.00 42.11 174 ARG A O 1
ATOM 1443 N N . GLU A 1 177 ? 2.073 18.790 22.465 1.00 34.18 175 GLU A N 1
ATOM 1444 C CA . GLU A 1 177 ? 3.381 18.341 22.018 1.00 36.80 175 GLU A CA 1
ATOM 1445 C C . GLU A 1 177 ? 4.059 19.402 21.160 1.00 43.48 175 GLU A C 1
ATOM 1446 O O . GLU A 1 177 ? 5.281 19.572 21.221 1.00 45.68 175 GLU A O 1
ATOM 1452 N N . ARG A 1 178 ? 3.274 20.149 20.387 1.00 35.54 176 ARG A N 1
ATOM 1453 C CA . ARG A 1 178 ? 3.872 21.120 19.481 1.00 38.57 176 ARG A CA 1
ATOM 1454 C C . ARG A 1 178 ? 3.809 22.561 19.983 1.00 39.96 176 ARG A C 1
ATOM 1455 O O . ARG A 1 178 ? 4.699 23.349 19.687 1.00 42.12 176 ARG A O 1
ATOM 1463 N N . LEU A 1 179 ? 2.776 22.916 20.741 1.00 37.40 177 LEU A N 1
ATOM 1464 C CA . LEU A 1 179 ? 2.584 24.340 21.041 1.00 36.39 177 LEU A CA 1
ATOM 1465 C C . LEU A 1 179 ? 2.911 24.778 22.471 1.00 41.09 177 LEU A C 1
ATOM 1466 O O . LEU A 1 179 ? 2.678 25.930 22.820 1.00 40.34 177 LEU A O 1
ATOM 1471 N N . HIS A 1 180 ? 3.450 23.870 23.280 1.00 43.40 178 HIS A N 1
ATOM 1472 C CA . HIS A 1 180 ? 3.682 24.146 24.704 1.00 52.16 178 HIS A CA 1
ATOM 1473 C C . HIS A 1 180 ? 4.533 25.389 24.986 1.00 57.22 178 HIS A C 1
ATOM 1474 O O . HIS A 1 180 ? 4.209 26.180 25.871 1.00 58.50 178 HIS A O 1
ATOM 1481 N N . ASN A 1 181 ? 5.619 25.574 24.249 1.00 59.79 179 ASN A N 1
ATOM 1482 C CA . ASN A 1 181 ? 6.495 26.708 24.535 1.00 63.35 179 ASN A CA 1
ATOM 1483 C C . ASN A 1 181 ? 6.425 27.753 23.440 1.00 59.82 179 ASN A C 1
ATOM 1484 O O . ASN A 1 181 ? 7.449 28.170 22.901 1.00 61.71 179 ASN A O 1
ATOM 1489 N N . SER A 1 182 ? 5.203 28.173 23.126 1.00 56.83 180 SER A N 1
ATOM 1490 C CA . SER A 1 182 ? 4.952 29.049 21.988 1.00 50.13 180 SER A CA 1
ATOM 1491 C C . SER A 1 182 ? 4.010 30.178 22.366 1.00 46.32 180 SER A C 1
ATOM 1492 O O . SER A 1 182 ? 3.355 30.126 23.406 1.00 48.68 180 SER A O 1
ATOM 1495 N N . PRO A 1 183 ? 3.911 31.186 21.490 1.00 43.95 181 PRO A N 1
ATOM 1496 C CA . PRO A 1 183 ? 2.992 32.320 21.631 1.00 48.51 181 PRO A CA 1
ATOM 1497 C C . PRO A 1 183 ? 1.506 31.943 21.534 1.00 48.49 181 PRO A C 1
ATOM 1498 O O . PRO A 1 183 ? 0.648 32.795 21.756 1.00 50.07 181 PRO A O 1
ATOM 1502 N N . ILE A 1 184 ? 1.191 30.696 21.191 1.00 41.81 182 ILE A N 1
ATOM 1503 C CA . ILE A 1 184 ? -0.217 30.314 21.072 1.00 41.15 182 ILE A CA 1
ATOM 1504 C C . ILE A 1 184 ? -0.585 29.191 22.027 1.00 39.34 182 ILE A C 1
ATOM 1505 O O . ILE A 1 184 ? -1.585 28.502 21.841 1.00 38.55 182 ILE A O 1
ATOM 1510 N N . TRP A 1 185 ? 0.236 29.019 23.059 1.00 38.95 183 TRP A N 1
ATOM 1511 C CA . TRP A 1 185 ? -0.069 28.098 24.133 1.00 38.54 183 TRP A CA 1
ATOM 1512 C C . TRP A 1 185 ? -1.257 28.599 24.945 1.00 36.08 183 TRP A C 1
ATOM 1513 O O . TRP A 1 185 ? -1.408 29.800 25.180 1.00 39.35 183 TRP A O 1
ATOM 1524 N N . ILE A 1 186 ? -2.107 27.663 25.343 1.00 34.62 184 ILE A N 1
ATOM 1525 C CA . ILE A 1 186 ? -3.155 27.903 26.323 1.00 36.75 184 ILE A CA 1
ATOM 1526 C C . ILE A 1 186 ? -3.117 26.772 27.348 1.00 42.35 184 ILE A C 1
ATOM 1527 O O . ILE A 1 186 ? -3.078 25.591 26.972 1.00 39.03 184 ILE A O 1
ATOM 1532 N N . ASP A 1 187 ? -3.113 27.130 28.636 1.00 39.60 185 ASP A N 1
ATOM 1533 C CA . ASP A 1 187 ? -3.114 26.146 29.718 1.00 40.46 185 ASP A CA 1
ATOM 1534 C C . ASP A 1 187 ? -4.562 25.921 30.122 1.00 36.19 185 ASP A C 1
ATOM 1535 O O . ASP A 1 187 ? -5.244 26.851 30.552 1.00 39.19 185 ASP A O 1
ATOM 1540 N N . LEU A 1 188 ? -5.049 24.698 29.942 1.00 34.22 186 LEU A N 1
ATOM 1541 C CA . LEU A 1 188 ? -6.436 24.376 30.270 1.00 33.82 186 LEU A CA 1
ATOM 1542 C C . LEU A 1 188 ? -6.746 24.483 31.758 1.00 38.23 186 LEU A C 1
ATOM 1543 O O . LEU A 1 188 ? -7.887 24.734 32.137 1.00 34.25 186 LEU A O 1
ATOM 1548 N N . LYS A 1 189 ? -5.741 24.250 32.600 1.00 35.67 187 LYS A N 1
ATOM 1549 C CA . LYS A 1 189 ? -5.956 24.271 34.048 1.00 40.89 187 LYS A CA 1
ATOM 1550 C C . LYS A 1 189 ? -6.586 25.585 34.470 1.00 43.21 187 LYS A C 1
ATOM 1551 O O . LYS A 1 189 ? -7.452 25.627 35.341 1.00 46.83 187 LYS A O 1
ATOM 1557 N N . GLU A 1 190 ? -6.138 26.659 33.837 1.00 45.01 188 GLU A N 1
ATOM 1558 C CA . GLU A 1 190 ? -6.607 27.991 34.173 1.00 51.82 188 GLU A CA 1
ATOM 1559 C C . GLU A 1 190 ? -8.112 28.151 33.949 1.00 53.22 188 GLU A C 1
ATOM 1560 O O . GLU A 1 190 ? -8.878 28.274 34.909 1.00 54.15 188 GLU A O 1
ATOM 1566 N N . ASN A 1 191 ? -8.541 28.122 32.692 1.00 49.06 189 ASN A N 1
ATOM 1567 C CA . ASN A 1 191 ? -9.919 28.491 32.383 1.00 48.81 189 ASN A CA 1
ATOM 1568 C C . ASN A 1 191 ? -10.850 27.364 31.973 1.00 42.72 189 ASN A C 1
ATOM 1569 O O . ASN A 1 191 ? -12.062 27.576 31.875 1.00 39.31 189 ASN A O 1
ATOM 1574 N N . PHE A 1 192 ? -10.301 26.175 31.735 1.00 37.07 190 PHE A N 1
ATOM 1575 C CA . PHE A 1 192 ? -11.131 25.062 31.272 1.00 34.04 190 PHE A CA 1
ATOM 1576 C C . PHE A 1 192 ? -10.958 23.788 32.098 1.00 39.75 190 PHE A C 1
ATOM 1577 O O . PHE A 1 192 ? -10.476 22.770 31.596 1.00 34.16 190 PHE A O 1
ATOM 1585 N N . PRO A 1 193 ? -11.385 23.829 33.377 1.00 37.59 191 PRO A N 1
ATOM 1586 C CA . PRO A 1 193 ? -11.106 22.712 34.282 1.00 37.09 191 PRO A CA 1
ATOM 1587 C C . PRO A 1 193 ? -11.828 21.420 33.935 1.00 35.34 191 PRO A C 1
ATOM 1588 O O . PRO A 1 193 ? -11.246 20.347 34.087 1.00 38.52 191 PRO A O 1
ATOM 1592 N N . ASN A 1 194 ? -13.076 21.499 33.480 1.00 32.95 192 ASN A N 1
ATOM 1593 C CA . ASN A 1 194 ? -13.718 20.304 32.954 1.00 33.20 192 ASN A CA 1
ATOM 1594 C C . ASN A 1 194 ? -12.880 19.672 31.842 1.00 32.43 192 ASN A C 1
ATOM 1595 O O . ASN A 1 194 ? -12.677 18.473 31.831 1.00 31.98 192 ASN A O 1
ATOM 1600 N N . VAL A 1 195 ? -12.420 20.463 30.886 1.00 31.76 193 VAL A N 1
ATOM 1601 C CA . VAL A 1 195 ? -11.639 19.853 29.806 1.00 30.10 193 VAL A CA 1
ATOM 1602 C C . VAL A 1 195 ? -10.307 19.244 30.259 1.00 34.29 193 VAL A C 1
ATOM 1603 O O . VAL A 1 195 ? -9.914 18.165 29.803 1.00 34.85 193 VAL A O 1
ATOM 1607 N N . GLU A 1 196 ? -9.604 19.943 31.146 1.00 33.63 194 GLU A N 1
ATOM 1608 C CA . GLU A 1 196 ? -8.370 19.404 31.705 1.00 35.90 194 GLU A CA 1
ATOM 1609 C C . GLU A 1 196 ? -8.631 18.076 32.387 1.00 37.05 194 GLU A C 1
ATOM 1610 O O . GLU A 1 196 ? -7.883 17.110 32.195 1.00 34.87 194 GLU A O 1
ATOM 1616 N N . LYS A 1 197 ? -9.688 18.015 33.195 1.00 33.02 195 LYS A N 1
ATOM 1617 C CA . LYS A 1 197 ? -9.953 16.793 33.930 1.00 35.79 195 LYS A CA 1
ATOM 1618 C C . LYS A 1 197 ? -10.283 15.653 32.970 1.00 35.27 195 LYS A C 1
ATOM 1619 O O . LYS A 1 197 ? -9.865 14.513 33.177 1.00 35.08 195 LYS A O 1
ATOM 1625 N N . TRP A 1 198 ? -11.024 15.966 31.911 1.00 32.48 196 TRP A N 1
ATOM 1626 C CA . TRP A 1 198 ? -11.399 14.947 30.941 1.00 29.23 196 TRP A CA 1
ATOM 1627 C C . TRP A 1 198 ? -10.157 14.425 30.213 1.00 27.46 196 TRP A C 1
ATOM 1628 O O . TRP A 1 198 ? -9.989 13.209 30.066 1.00 31.11 196 TRP A O 1
ATOM 1639 N N . PHE A 1 199 ? -9.278 15.337 29.781 1.00 29.78 197 PHE A N 1
ATOM 1640 C CA . PHE A 1 199 ? -8.032 14.944 29.108 1.00 29.02 197 PHE A CA 1
ATOM 1641 C C . PHE A 1 199 ? -7.190 14.018 29.983 1.00 32.76 197 PHE A C 1
ATOM 1642 O O . PHE A 1 199 ? -6.689 12.998 29.522 1.00 28.95 197 PHE A O 1
ATOM 1650 N N . GLN A 1 200 ? -7.054 14.348 31.263 1.00 33.59 198 GLN A N 1
ATOM 1651 C CA . GLN A 1 200 ? -6.290 13.458 32.143 1.00 32.60 198 GLN A CA 1
ATOM 1652 C C . GLN A 1 200 ? -6.952 12.091 32.272 1.00 30.79 198 GLN A C 1
ATOM 1653 O O . GLN A 1 200 ? -6.259 11.053 32.293 1.00 33.56 198 GLN A O 1
ATOM 1659 N N . ARG A 1 201 ? -8.279 12.078 32.359 1.00 31.92 199 ARG A N 1
ATOM 1660 C CA . ARG A 1 201 ? -9.025 10.843 32.464 1.00 33.21 199 ARG A CA 1
ATOM 1661 C C . ARG A 1 201 ? -8.873 10.044 31.176 1.00 36.41 199 ARG A C 1
ATOM 1662 O O . ARG A 1 201 ? -8.764 8.826 31.192 1.00 31.08 199 ARG A O 1
ATOM 1670 N N . ALA A 1 202 ? -8.872 10.738 30.042 1.00 31.81 200 ALA A N 1
ATOM 1671 C CA . ALA A 1 202 ? -8.754 10.025 28.767 1.00 31.07 200 ALA A CA 1
ATOM 1672 C C . ALA A 1 202 ? -7.369 9.412 28.525 1.00 30.23 200 ALA A C 1
ATOM 1673 O O . ALA A 1 202 ? -7.259 8.270 28.067 1.00 32.89 200 ALA A O 1
ATOM 1675 N N . ILE A 1 203 ? -6.308 10.156 28.812 1.00 30.38 201 ILE A N 1
ATOM 1676 C CA . ILE A 1 203 ? -4.976 9.581 28.622 1.00 29.92 201 ILE A CA 1
ATOM 1677 C C . ILE A 1 203 ? -4.714 8.468 29.635 1.00 35.00 201 ILE A C 1
ATOM 1678 O O . ILE A 1 203 ? -3.960 7.544 29.356 1.00 33.89 201 ILE A O 1
ATOM 1683 N N . ALA A 1 204 ? -5.363 8.538 30.793 1.00 34.75 202 ALA A N 1
ATOM 1684 C CA . ALA A 1 204 ? -5.169 7.506 31.819 1.00 35.37 202 ALA A CA 1
ATOM 1685 C C . ALA A 1 204 ? -5.960 6.231 31.505 1.00 38.69 202 ALA A C 1
ATOM 1686 O O . ALA A 1 204 ? -5.759 5.193 32.127 1.00 37.31 202 ALA A O 1
ATOM 1688 N N . PHE A 1 205 ? -6.849 6.299 30.521 1.00 31.89 203 PHE A N 1
ATOM 1689 C CA . PHE A 1 205 ? -7.682 5.157 30.193 1.00 32.93 203 PHE A CA 1
ATOM 1690 C C . PHE A 1 205 ? -6.832 3.996 29.666 1.00 36.10 203 PHE A C 1
ATOM 1691 O O . PHE A 1 205 ? -6.014 4.177 28.768 1.00 35.86 203 PHE A O 1
ATOM 1699 N N . GLU A 1 206 ? -7.015 2.813 30.246 1.00 36.32 204 GLU A N 1
ATOM 1700 C CA . GLU A 1 206 ? -6.210 1.641 29.881 1.00 36.30 204 GLU A CA 1
ATOM 1701 C C . GLU A 1 206 ? -4.750 2.005 29.577 1.00 36.07 204 GLU A C 1
ATOM 1702 O O . GLU A 1 206 ? -4.091 2.607 30.415 1.00 39.17 204 GLU A O 1
ATOM 1708 N N . ASN A 1 207 ? -4.229 1.659 28.399 1.00 34.79 205 ASN A N 1
ATOM 1709 C CA . ASN A 1 207 ? -2.846 1.993 28.079 1.00 34.42 205 ASN A CA 1
ATOM 1710 C C . ASN A 1 207 ? -2.705 3.095 27.015 1.00 37.13 205 ASN A C 1
ATOM 1711 O O . ASN A 1 207 ? -1.741 3.109 26.245 1.00 39.35 205 ASN A O 1
ATOM 1716 N N . VAL A 1 208 ? -3.649 4.030 26.996 1.00 35.02 206 VAL A N 1
ATOM 1717 C CA . VAL A 1 208 ? -3.613 5.110 26.006 1.00 35.61 206 VAL A CA 1
ATOM 1718 C C . VAL A 1 208 ? -2.291 5.864 26.031 1.00 38.79 206 VAL A C 1
ATOM 1719 O O . VAL A 1 208 ? -1.701 6.143 24.989 1.00 34.63 206 VAL A O 1
ATOM 1723 N N . GLU A 1 209 ? -1.815 6.200 27.222 1.00 41.32 207 GLU A N 1
ATOM 1724 C CA . GLU A 1 209 ? -0.614 7.012 27.332 1.00 42.90 207 GLU A CA 1
ATOM 1725 C C . GLU A 1 209 ? 0.588 6.302 26.721 1.00 42.26 207 GLU A C 1
ATOM 1726 O O . GLU A 1 209 ? 1.467 6.930 26.133 1.00 40.95 207 GLU A O 1
ATOM 1732 N N . GLU A 1 210 ? 0.611 4.985 26.871 1.00 43.41 208 GLU A N 1
ATOM 1733 C CA . GLU A 1 210 ? 1.676 4.149 26.336 1.00 45.61 208 GLU A CA 1
ATOM 1734 C C . GLU A 1 210 ? 1.652 4.178 24.808 1.00 44.01 208 GLU A C 1
ATOM 1735 O O . GLU A 1 210 ? 2.669 4.445 24.162 1.00 44.05 208 GLU A O 1
ATOM 1741 N N . ILE A 1 211 ? 0.474 3.920 24.241 1.00 38.92 209 ILE A N 1
ATOM 1742 C CA . ILE A 1 211 ? 0.287 3.923 22.795 1.00 38.71 209 ILE A CA 1
ATOM 1743 C C . ILE A 1 211 ? 0.719 5.254 22.183 1.00 35.77 209 ILE A C 1
ATOM 1744 O O . ILE A 1 211 ? 1.308 5.289 21.092 1.00 39.11 209 ILE A O 1
ATOM 1749 N N . LEU A 1 212 ? 0.451 6.358 22.876 1.00 34.70 210 LEU A N 1
ATOM 1750 C CA . LEU A 1 212 ? 0.800 7.671 22.328 1.00 39.29 210 LEU A CA 1
ATOM 1751 C C . LEU A 1 212 ? 2.317 7.912 22.283 1.00 42.27 210 LEU A C 1
ATOM 1752 O O . LEU A 1 212 ? 2.795 8.787 21.546 1.00 42.13 210 LEU A O 1
ATOM 1757 N N . LYS A 1 213 ? 3.064 7.127 23.060 1.00 42.09 211 LYS A N 1
ATOM 1758 C CA . LYS A 1 213 ? 4.522 7.249 23.123 1.00 52.85 211 LYS A CA 1
ATOM 1759 C C . LYS A 1 213 ? 5.197 6.514 21.966 1.00 57.63 211 LYS A C 1
ATOM 1760 O O . LYS A 1 213 ? 6.391 6.696 21.720 1.00 61.20 211 LYS A O 1
ATOM 1766 N N . GLU A 1 214 ? 4.437 5.675 21.265 1.00 56.51 212 GLU A N 1
ATOM 1767 C CA . GLU A 1 214 ? 4.993 4.871 20.180 1.00 54.08 212 GLU A CA 1
ATOM 1768 C C . GLU A 1 214 ? 5.531 5.729 19.044 1.00 52.38 212 GLU A C 1
ATOM 1769 O O . GLU A 1 214 ? 4.867 6.650 18.571 1.00 53.61 212 GLU A O 1
ATOM 1775 N N . HIS A 1 215 ? 6.741 5.411 18.602 1.00 52.91 213 HIS A N 1
ATOM 1776 C CA . HIS A 1 215 ? 7.350 6.069 17.457 1.00 52.08 213 HIS A CA 1
ATOM 1777 C C . HIS A 1 215 ? 7.772 4.971 16.493 1.00 47.51 213 HIS A C 1
ATOM 1778 O O . HIS A 1 215 ? 7.697 3.791 16.830 1.00 48.07 213 HIS A O 1
ATOM 1785 N N . ALA A 1 216 ? 8.210 5.352 15.300 1.00 44.72 214 ALA A N 1
ATOM 1786 C CA . ALA A 1 216 ? 8.629 4.374 14.322 1.00 42.10 214 ALA A CA 1
ATOM 1787 C C . ALA A 1 216 ? 9.674 3.428 14.911 1.00 42.58 214 ALA A C 1
ATOM 1788 O O . ALA A 1 216 ? 10.601 3.858 15.605 1.00 38.46 214 ALA A O 1
ATOM 1790 N N . ALA A 1 217 ? 9.505 2.134 14.652 1.00 41.39 215 ALA A N 1
ATOM 1791 C CA . ALA A 1 217 ? 10.549 1.149 14.930 1.00 41.57 215 ALA A CA 1
ATOM 1792 C C . ALA A 1 217 ? 11.838 1.572 14.227 1.00 40.83 215 ALA A C 1
ATOM 1793 O O . ALA A 1 217 ? 11.792 2.196 13.170 1.00 41.20 215 ALA A O 1
ATOM 1795 N N . GLU A 1 218 ? 12.984 1.227 14.809 1.00 41.52 216 GLU A N 1
ATOM 1796 C CA . GLU A 1 218 ? 14.277 1.600 14.230 1.00 45.00 216 GLU A CA 1
ATOM 1797 C C . GLU A 1 218 ? 14.538 0.914 12.884 1.00 38.82 216 GLU A C 1
ATOM 1798 O O . GLU A 1 218 ? 14.968 1.551 11.921 1.00 44.94 216 GLU A O 1
ATOM 1804 N N . ASN A 1 219 ? 14.274 -0.388 12.841 1.00 34.69 217 ASN A N 1
ATOM 1805 C CA . ASN A 1 219 ? 14.610 -1.233 11.684 1.00 29.22 217 ASN A CA 1
ATOM 1806 C C . ASN A 1 219 ? 13.396 -1.931 11.066 1.00 29.73 217 ASN A C 1
ATOM 1807 O O . ASN A 1 219 ? 13.207 -1.915 9.833 1.00 30.99 217 ASN A O 1
ATOM 1812 N N . LEU A 1 220 ? 12.595 -2.565 11.924 1.00 29.48 218 LEU A N 1
ATOM 1813 C CA . LEU A 1 220 ? 11.427 -3.333 11.488 1.00 25.61 218 LEU A CA 1
ATOM 1814 C C . LEU A 1 220 ? 10.388 -2.462 10.784 1.00 29.53 218 LEU A C 1
ATOM 1815 O O . LEU A 1 220 ? 10.131 -1.324 11.176 1.00 29.61 218 LEU A O 1
ATOM 1820 N N . TYR A 1 221 ? 9.786 -3.016 9.736 1.00 25.16 219 TYR A N 1
ATOM 1821 C CA . TYR A 1 221 ? 8.806 -2.304 8.946 1.00 23.76 219 TYR A CA 1
ATOM 1822 C C . TYR A 1 221 ? 7.487 -2.107 9.687 1.00 27.56 219 TYR A C 1
ATOM 1823 O O . TYR A 1 221 ? 6.894 -1.040 9.620 1.00 27.24 219 TYR A O 1
ATOM 1832 N N . PHE A 1 222 ? 7.029 -3.147 10.364 1.00 26.22 220 PHE A N 1
ATOM 1833 C CA . PHE A 1 222 ? 5.767 -3.104 11.099 1.00 27.43 220 PHE A CA 1
ATOM 1834 C C . PHE A 1 222 ? 5.927 -3.086 12.606 1.00 33.72 220 PHE A C 1
ATOM 1835 O O . PHE A 1 222 ? 6.896 -3.606 13.148 1.00 33.59 220 PHE A O 1
ATOM 1843 N N . GLN A 1 223 ? 4.945 -2.475 13.266 1.00 30.78 221 GLN A N 1
ATOM 1844 C CA . GLN A 1 223 ? 4.732 -2.590 14.697 1.00 39.39 221 GLN A CA 1
ATOM 1845 C C . GLN A 1 223 ? 3.222 -2.705 14.941 1.00 40.68 221 GLN A C 1
ATOM 1846 O O . GLN A 1 223 ? 2.777 -2.377 16.042 1.00 50.98 221 GLN A O 1
ATOM 1852 N N . VAL B 1 2 ? -42.854 18.724 16.481 1.00 58.88 0 VAL B N 1
ATOM 1853 C CA . VAL B 1 2 ? -43.317 17.573 15.655 1.00 60.51 0 VAL B CA 1
ATOM 1854 C C . VAL B 1 2 ? -42.589 17.515 14.308 1.00 59.73 0 VAL B C 1
ATOM 1855 O O . VAL B 1 2 ? -41.761 16.628 14.078 1.00 58.29 0 VAL B O 1
ATOM 1857 N N . MET B 1 3 ? -42.897 18.453 13.417 1.00 54.08 1 MET B N 1
ATOM 1858 C CA . MET B 1 3 ? -42.239 18.479 12.117 1.00 52.42 1 MET B CA 1
ATOM 1859 C C . MET B 1 3 ? -40.802 18.957 12.283 1.00 42.90 1 MET B C 1
ATOM 1860 O O . MET B 1 3 ? -40.524 19.840 13.085 1.00 41.62 1 MET B O 1
ATOM 1865 N N . ALA B 1 4 ? -39.894 18.368 11.516 1.00 42.62 2 ALA B N 1
ATOM 1866 C CA . ALA B 1 4 ? -38.485 18.738 11.590 1.00 38.38 2 ALA B CA 1
ATOM 1867 C C . ALA B 1 4 ? -38.268 20.172 11.091 1.00 34.70 2 ALA B C 1
ATOM 1868 O O . ALA B 1 4 ? -38.928 20.621 10.146 1.00 39.65 2 ALA B O 1
ATOM 1870 N N . ILE B 1 5 ? -37.325 20.871 11.722 1.00 34.94 3 ILE B N 1
ATOM 1871 C CA . ILE B 1 5 ? -36.982 22.238 11.353 1.00 31.05 3 ILE B CA 1
ATOM 1872 C C . ILE B 1 5 ? -35.491 22.372 11.039 1.00 31.55 3 ILE B C 1
ATOM 1873 O O . ILE B 1 5 ? -34.643 22.078 11.891 1.00 33.08 3 ILE B O 1
ATOM 1878 N N . LEU B 1 6 ? -35.181 22.866 9.845 1.00 34.12 4 LEU B N 1
ATOM 1879 C CA . LEU B 1 6 ? -33.798 23.173 9.502 1.00 30.01 4 LEU B CA 1
ATOM 1880 C C . LEU B 1 6 ? -33.529 24.659 9.692 1.00 26.48 4 LEU B C 1
ATOM 1881 O O . LEU B 1 6 ? -34.067 25.505 8.965 1.00 31.28 4 LEU B O 1
ATOM 1886 N N . TYR B 1 7 ? -32.725 24.981 10.691 1.00 26.15 5 TYR B N 1
ATOM 1887 C CA . TYR B 1 7 ? -32.272 26.352 10.902 1.00 27.45 5 TYR B CA 1
ATOM 1888 C C . TYR B 1 7 ? -30.990 26.505 10.097 1.00 28.87 5 TYR B C 1
ATOM 1889 O O . TYR B 1 7 ? -30.022 25.768 10.299 1.00 29.05 5 TYR B O 1
ATOM 1898 N N . THR B 1 8 ? -30.989 27.435 9.160 1.00 28.14 6 THR B N 1
ATOM 1899 C CA . THR B 1 8 ? -29.814 27.552 8.308 1.00 26.48 6 THR B CA 1
ATOM 1900 C C . THR B 1 8 ? -29.637 28.955 7.748 1.00 34.32 6 THR B C 1
ATOM 1901 O O . THR B 1 8 ? -30.436 29.850 8.026 1.00 31.03 6 THR B O 1
ATOM 1905 N N . GLY B 1 9 ? -28.578 29.135 6.967 1.00 29.97 7 GLY B N 1
ATOM 1906 C CA . GLY B 1 9 ? -28.261 30.426 6.367 1.00 29.50 7 GLY B CA 1
ATOM 1907 C C . GLY B 1 9 ? -27.788 30.160 4.958 1.00 30.22 7 GLY B C 1
ATOM 1908 O O . GLY B 1 9 ? -27.468 29.036 4.627 1.00 27.84 7 GLY B O 1
ATOM 1909 N N . PRO B 1 10 ? -27.751 31.194 4.117 1.00 27.92 8 PRO B N 1
ATOM 1910 C CA . PRO B 1 10 ? -27.327 31.015 2.726 1.00 26.75 8 PRO B CA 1
ATOM 1911 C C . PRO B 1 10 ? -25.807 30.973 2.594 1.00 28.80 8 PRO B C 1
ATOM 1912 O O . PRO B 1 10 ? -25.183 31.875 2.018 1.00 30.45 8 PRO B O 1
ATOM 1916 N N . THR B 1 11 ? -25.203 29.914 3.121 1.00 24.64 9 THR B N 1
ATOM 1917 C CA . THR B 1 11 ? -23.748 29.822 3.153 1.00 23.72 9 THR B CA 1
ATOM 1918 C C . THR B 1 11 ? -23.229 28.478 2.633 1.00 25.00 9 THR B C 1
ATOM 1919 O O . THR B 1 11 ? -24.007 27.566 2.292 1.00 23.88 9 THR B O 1
ATOM 1923 N N . GLY B 1 12 ? -21.907 28.355 2.572 1.00 26.55 10 GLY B N 1
ATOM 1924 C CA . GLY B 1 12 ? -21.300 27.109 2.086 1.00 26.44 10 GLY B CA 1
ATOM 1925 C C . GLY B 1 12 ? -21.716 25.920 2.930 1.00 29.44 10 GLY B C 1
ATOM 1926 O O . GLY B 1 12 ? -21.899 24.813 2.400 1.00 30.10 10 GLY B O 1
ATOM 1927 N N . ASN B 1 13 ? -21.872 26.127 4.237 1.00 24.72 11 ASN B N 1
ATOM 1928 C CA . ASN B 1 13 ? -22.405 25.029 5.061 1.00 25.07 11 ASN B CA 1
ATOM 1929 C C . ASN B 1 13 ? -23.929 24.983 5.142 1.00 22.35 11 ASN B C 1
ATOM 1930 O O . ASN B 1 13 ? -24.524 23.901 5.177 1.00 25.82 11 ASN B O 1
ATOM 1935 N N . GLY B 1 14 ? -24.570 26.154 5.157 1.00 24.09 12 GLY B N 1
ATOM 1936 C CA . GLY B 1 14 ? -26.008 26.215 5.332 1.00 24.64 12 GLY B CA 1
ATOM 1937 C C . GLY B 1 14 ? -26.805 25.565 4.215 1.00 27.14 12 GLY B C 1
ATOM 1938 O O . GLY B 1 14 ? -27.871 25.000 4.442 1.00 28.00 12 GLY B O 1
ATOM 1939 N N . ARG B 1 15 ? -26.293 25.670 2.988 1.00 23.53 13 ARG B N 1
ATOM 1940 C CA . ARG B 1 15 ? -27.067 25.302 1.815 1.00 25.24 13 ARG B CA 1
ATOM 1941 C C . ARG B 1 15 ? -27.081 23.803 1.562 1.00 22.45 13 ARG B C 1
ATOM 1942 O O . ARG B 1 15 ? -27.934 23.322 0.858 1.00 25.60 13 ARG B O 1
ATOM 1950 N N . LYS B 1 16 ? -26.146 23.070 2.156 1.00 23.82 14 LYS B N 1
ATOM 1951 C CA . LYS B 1 16 ? -26.044 21.651 1.838 1.00 27.58 14 LYS B CA 1
ATOM 1952 C C . LYS B 1 16 ? -27.297 20.839 2.196 1.00 27.32 14 LYS B C 1
ATOM 1953 O O . LYS B 1 16 ? -27.893 20.194 1.330 1.00 25.17 14 LYS B O 1
ATOM 1959 N N . PRO B 1 17 ? -27.699 20.845 3.478 1.00 25.04 15 PRO B N 1
ATOM 1960 C CA . PRO B 1 17 ? -28.889 20.065 3.836 1.00 24.35 15 PRO B CA 1
ATOM 1961 C C . PRO B 1 17 ? -30.168 20.680 3.271 1.00 26.78 15 PRO B C 1
ATOM 1962 O O . PRO B 1 17 ? -31.147 19.981 3.034 1.00 27.94 15 PRO B O 1
ATOM 1966 N N . LEU B 1 18 ? -30.131 21.961 2.973 1.00 27.35 16 LEU B N 1
ATOM 1967 C CA A LEU B 1 18 ? -31.229 22.608 2.334 0.50 24.69 16 LEU B CA 1
ATOM 1968 C CA B LEU B 1 18 ? -31.228 22.610 2.336 0.50 26.14 16 LEU B CA 1
ATOM 1969 C C . LEU B 1 18 ? -31.481 22.057 0.946 1.00 26.28 16 LEU B C 1
ATOM 1970 O O . LEU B 1 18 ? -32.565 21.681 0.616 1.00 27.86 16 LEU B O 1
ATOM 1979 N N . VAL B 1 19 ? -30.432 21.953 0.163 1.00 27.11 17 VAL B N 1
ATOM 1980 C CA . VAL B 1 19 ? -30.548 21.316 -1.146 1.00 24.63 17 VAL B CA 1
ATOM 1981 C C . VAL B 1 19 ? -31.077 19.873 -1.040 1.00 25.20 17 VAL B C 1
ATOM 1982 O O . VAL B 1 19 ? -32.001 19.497 -1.761 1.00 26.27 17 VAL B O 1
ATOM 1986 N N . LEU B 1 20 ? -30.461 19.054 -0.178 1.00 23.43 18 LEU B N 1
ATOM 1987 C CA . LEU B 1 20 ? -30.902 17.657 -0.057 1.00 26.61 18 LEU B CA 1
ATOM 1988 C C . LEU B 1 20 ? -32.372 17.546 0.365 1.00 26.65 18 LEU B C 1
ATOM 1989 O O . LEU B 1 20 ? -33.134 16.787 -0.236 1.00 27.75 18 LEU B O 1
ATOM 1994 N N . GLY B 1 21 ? -32.762 18.294 1.387 1.00 25.12 19 GLY B N 1
ATOM 1995 C CA . GLY B 1 21 ? -34.160 18.267 1.852 1.00 29.14 19 GLY B CA 1
ATOM 1996 C C . GLY B 1 21 ? -35.140 18.587 0.732 1.00 31.34 19 GLY B C 1
ATOM 1997 O O . GLY B 1 21 ? -36.172 17.930 0.584 1.00 31.69 19 GLY B O 1
ATOM 1998 N N . LYS B 1 22 ? -34.823 19.610 -0.050 1.00 28.69 20 LYS B N 1
ATOM 1999 C CA . LYS B 1 22 ? -35.683 19.985 -1.179 1.00 31.94 20 LYS B CA 1
ATOM 2000 C C . LYS B 1 22 ? -35.704 18.953 -2.304 1.00 29.90 20 LYS B C 1
ATOM 2001 O O . LYS B 1 22 ? -36.765 18.673 -2.862 1.00 34.33 20 LYS B O 1
ATOM 2007 N N . LEU B 1 23 ? -34.553 18.367 -2.630 1.00 27.75 21 LEU B N 1
ATOM 2008 C CA . LEU B 1 23 ? -34.512 17.312 -3.657 1.00 29.19 21 LEU B CA 1
ATOM 2009 C C . LEU B 1 23 ? -35.386 16.125 -3.281 1.00 30.59 21 LEU B C 1
ATOM 2010 O O . LEU B 1 23 ? -35.938 15.454 -4.156 1.00 35.98 21 LEU B O 1
ATOM 2015 N N . LEU B 1 24 ? -35.500 15.871 -1.985 1.00 31.58 22 LEU B N 1
ATOM 2016 C CA . LEU B 1 24 ? -36.275 14.743 -1.473 1.00 30.64 22 LEU B CA 1
ATOM 2017 C C . LEU B 1 24 ? -37.729 15.093 -1.222 1.00 36.24 22 LEU B C 1
ATOM 2018 O O . LEU B 1 24 ? -38.532 14.215 -0.894 1.00 33.91 22 LEU B O 1
ATOM 2023 N N . ASN B 1 25 ? -38.059 16.372 -1.339 1.00 32.51 23 ASN B N 1
ATOM 2024 C CA . ASN B 1 25 ? -39.331 16.876 -0.822 1.00 39.17 23 ASN B CA 1
ATOM 2025 C C . ASN B 1 25 ? -39.609 16.354 0.571 1.00 39.35 23 ASN B C 1
ATOM 2026 O O . ASN B 1 25 ? -40.708 15.881 0.858 1.00 38.23 23 ASN B O 1
ATOM 2031 N N . ALA B 1 26 ? -38.597 16.436 1.432 1.00 35.25 24 ALA B N 1
ATOM 2032 C CA . ALA B 1 26 ? -38.701 15.945 2.797 1.00 32.64 24 ALA B CA 1
ATOM 2033 C C . ALA B 1 26 ? -39.566 16.866 3.623 1.00 35.91 24 ALA B C 1
ATOM 2034 O O . ALA B 1 26 ? -39.618 18.079 3.380 1.00 34.08 24 ALA B O 1
ATOM 2036 N N . PRO B 1 27 ? -40.260 16.286 4.605 1.00 36.32 25 PRO B N 1
ATOM 2037 C CA . PRO B 1 27 ? -41.126 17.038 5.498 1.00 39.64 25 PRO B CA 1
ATOM 2038 C C . PRO B 1 27 ? -40.289 17.825 6.492 1.00 37.79 25 PRO B C 1
ATOM 2039 O O . PRO B 1 27 ? -40.302 17.549 7.688 1.00 38.93 25 PRO B O 1
ATOM 2043 N N . ILE B 1 28 ? -39.534 18.787 5.975 1.00 37.78 26 ILE B N 1
ATOM 2044 C CA . ILE B 1 28 ? -38.644 19.587 6.794 1.00 36.22 26 ILE B CA 1
ATOM 2045 C C . ILE B 1 28 ? -38.966 21.059 6.617 1.00 36.33 26 ILE B C 1
ATOM 2046 O O . ILE B 1 28 ? -38.904 21.576 5.508 1.00 39.68 26 ILE B O 1
ATOM 2051 N N . LYS B 1 29 ? -39.305 21.739 7.705 1.00 36.76 27 LYS B N 1
ATOM 2052 C CA . LYS B 1 29 ? -39.560 23.165 7.619 1.00 38.74 27 LYS B CA 1
ATOM 2053 C C . LYS B 1 29 ? -38.244 23.914 7.622 1.00 39.08 27 LYS B C 1
ATOM 2054 O O . LYS B 1 29 ? -37.376 23.634 8.442 1.00 40.95 27 LYS B O 1
ATOM 2060 N N . VAL B 1 30 ? -38.096 24.864 6.705 1.00 35.99 28 VAL B N 1
ATOM 2061 C CA . VAL B 1 30 ? -36.859 25.643 6.622 1.00 36.12 28 VAL B CA 1
ATOM 2062 C C . VAL B 1 30 ? -36.964 27.016 7.266 1.00 37.97 28 VAL B C 1
ATOM 2063 O O . VAL B 1 30 ? -37.810 27.833 6.888 1.00 38.78 28 VAL B O 1
ATOM 2067 N N . HIS B 1 31 ? -36.104 27.265 8.250 1.00 33.98 29 HIS B N 1
ATOM 2068 C CA . HIS B 1 31 ? -36.014 28.578 8.857 1.00 33.95 29 HIS B CA 1
ATOM 2069 C C . HIS B 1 31 ? -34.744 29.242 8.374 1.00 35.66 29 HIS B C 1
ATOM 2070 O O . HIS B 1 31 ? -33.674 29.034 8.948 1.00 32.11 29 HIS B O 1
ATOM 2077 N N . MET B 1 32 ? -34.859 30.025 7.303 1.00 34.48 30 MET B N 1
ATOM 2078 C CA . MET B 1 32 ? -33.700 30.689 6.704 1.00 35.53 30 MET B CA 1
ATOM 2079 C C . MET B 1 32 ? -33.371 32.015 7.404 1.00 35.75 30 MET B C 1
ATOM 2080 O O . MET B 1 32 ? -34.169 32.961 7.375 1.00 38.29 30 MET B O 1
ATOM 2085 N N . PHE B 1 33 ? -32.218 32.076 8.055 1.00 30.54 31 PHE B N 1
ATOM 2086 C CA . PHE B 1 33 ? -31.762 33.306 8.703 1.00 33.41 31 PHE B CA 1
ATOM 2087 C C . PHE B 1 33 ? -31.345 34.319 7.649 1.00 39.12 31 PHE B C 1
ATOM 2088 O O . PHE B 1 33 ? -30.902 33.938 6.564 1.00 37.42 31 PHE B O 1
ATOM 2096 N N . HIS B 1 34 ? -31.467 35.607 7.978 1.00 44.90 32 HIS B N 1
ATOM 2097 C CA . HIS B 1 34 ? -30.758 36.646 7.231 1.00 50.75 32 HIS B CA 1
ATOM 2098 C C . HIS B 1 34 ? -29.258 36.479 7.457 1.00 49.03 32 HIS B C 1
ATOM 2099 O O . HIS B 1 34 ? -28.833 35.882 8.451 1.00 48.98 32 HIS B O 1
ATOM 2106 N N . TRP B 1 35 ? -28.448 36.989 6.539 1.00 46.41 33 TRP B N 1
ATOM 2107 C CA . TRP B 1 35 ? -27.001 36.815 6.652 1.00 42.52 33 TRP B CA 1
ATOM 2108 C C . TRP B 1 35 ? -26.225 38.111 6.413 1.00 46.67 33 TRP B C 1
ATOM 2109 O O . TRP B 1 35 ? -26.356 38.726 5.353 1.00 48.78 33 TRP B O 1
ATOM 2120 N N . PRO B 1 36 ? -25.406 38.525 7.398 1.00 44.89 34 PRO B N 1
ATOM 2121 C CA . PRO B 1 36 ? -25.238 37.849 8.688 1.00 42.46 34 PRO B CA 1
ATOM 2122 C C . PRO B 1 36 ? -26.438 38.051 9.609 1.00 44.54 34 PRO B C 1
ATOM 2123 O O . PRO B 1 36 ? -27.322 38.852 9.309 1.00 41.22 34 PRO B O 1
ATOM 2127 N N . THR B 1 37 ? -26.471 37.315 10.716 1.00 40.45 35 THR B N 1
ATOM 2128 C CA . THR B 1 37 ? -27.563 37.435 11.675 1.00 41.08 35 THR B CA 1
ATOM 2129 C C . THR B 1 37 ? -27.016 37.341 13.084 1.00 42.33 35 THR B C 1
ATOM 2130 O O . THR B 1 37 ? -26.079 36.589 13.344 1.00 39.26 35 THR B O 1
ATOM 2134 N N . LYS B 1 38 ? -27.604 38.115 13.988 1.00 44.46 36 LYS B N 1
ATOM 2135 C CA . LYS B 1 38 ? -27.292 38.005 15.405 1.00 48.05 36 LYS B CA 1
ATOM 2136 C C . LYS B 1 38 ? -28.126 36.904 16.070 1.00 42.35 36 LYS B C 1
ATOM 2137 O O . LYS B 1 38 ? -27.938 36.609 17.241 1.00 40.49 36 LYS B O 1
ATOM 2143 N N . ASP B 1 39 ? -29.048 36.301 15.326 1.00 37.97 37 ASP B N 1
ATOM 2144 C CA . ASP B 1 39 ? -29.925 35.261 15.883 1.00 43.06 37 ASP B CA 1
ATOM 2145 C C . ASP B 1 39 ? -29.173 34.018 16.370 1.00 40.08 37 ASP B C 1
ATOM 2146 O O . ASP B 1 39 ? -29.600 33.356 17.319 1.00 40.19 37 ASP B O 1
ATOM 2151 N N . ILE B 1 40 ? -28.064 33.698 15.712 1.00 39.42 38 ILE B N 1
ATOM 2152 C CA . ILE B 1 40 ? -27.306 32.501 16.049 1.00 35.15 38 ILE B CA 1
ATOM 2153 C C . ILE B 1 40 ? -26.434 32.697 17.284 1.00 39.38 38 ILE B C 1
ATOM 2154 O O . ILE B 1 40 ? -25.749 31.773 17.711 1.00 38.95 38 ILE B O 1
ATOM 2159 N N . GLN B 1 41 ? -26.466 33.898 17.857 1.00 41.61 39 GLN B N 1
ATOM 2160 C CA . GLN B 1 41 ? -25.775 34.153 19.121 1.00 39.89 39 GLN B CA 1
ATOM 2161 C C . GLN B 1 41 ? -26.770 34.239 20.280 1.00 43.76 39 GLN B C 1
ATOM 2162 O O . GLN B 1 41 ? -26.377 34.445 21.430 1.00 46.42 39 GLN B O 1
ATOM 2168 N N . GLU B 1 42 ? -28.053 34.088 19.973 1.00 39.78 40 GLU B N 1
ATOM 2169 C CA . GLU B 1 42 ? -29.105 34.161 20.992 1.00 41.43 40 GLU B CA 1
ATOM 2170 C C . GLU B 1 42 ? -29.146 32.883 21.828 1.00 43.42 40 GLU B C 1
ATOM 2171 O O . GLU B 1 42 ? -28.713 31.818 21.379 1.00 42.83 40 GLU B O 1
ATOM 2177 N N . ASP B 1 43 ? -29.684 32.971 23.042 1.00 40.17 41 ASP B N 1
ATOM 2178 C CA . ASP B 1 43 ? -29.691 31.796 23.914 1.00 40.76 41 ASP B CA 1
ATOM 2179 C C . ASP B 1 43 ? -30.426 30.599 23.302 1.00 35.14 41 ASP B C 1
ATOM 2180 O O . ASP B 1 43 ? -29.991 29.452 23.444 1.00 40.63 41 ASP B O 1
ATOM 2185 N N . TRP B 1 44 ? -31.535 30.856 22.617 1.00 33.29 42 TRP B N 1
ATOM 2186 C CA . TRP B 1 44 ? -32.366 29.764 22.137 1.00 33.67 42 TRP B CA 1
ATOM 2187 C C . TRP B 1 44 ? -31.625 28.972 21.069 1.00 33.42 42 TRP B C 1
ATOM 2188 O O . TRP B 1 44 ? -31.756 27.748 20.995 1.00 35.92 42 TRP B O 1
ATOM 2199 N N . TYR B 1 45 ? -30.854 29.678 20.242 1.00 33.84 43 TYR B N 1
ATOM 2200 C CA . TYR B 1 45 ? -30.066 28.992 19.215 1.00 32.96 43 TYR B CA 1
ATOM 2201 C C . TYR B 1 45 ? -28.885 28.225 19.798 1.00 33.97 43 TYR B C 1
ATOM 2202 O O . TYR B 1 45 ? -28.633 27.091 19.397 1.00 33.61 43 TYR B O 1
ATOM 2211 N N . LEU B 1 46 ? -28.161 28.836 20.736 1.00 32.28 44 LEU B N 1
ATOM 2212 C CA . LEU B 1 46 ? -26.973 28.207 21.322 1.00 32.60 44 LEU B CA 1
ATOM 2213 C C . LEU B 1 46 ? -27.337 26.964 22.128 1.00 33.39 44 LEU B C 1
ATOM 2214 O O . LEU B 1 46 ? -26.507 26.088 22.332 1.00 37.94 44 LEU B O 1
ATOM 2219 N N . LYS B 1 47 ? -28.584 26.901 22.584 1.00 32.69 45 LYS B N 1
ATOM 2220 C CA . LYS B 1 47 ? -29.101 25.709 23.221 1.00 36.39 45 LYS B CA 1
ATOM 2221 C C . LYS B 1 47 ? -29.224 24.563 22.205 1.00 34.98 45 LYS B C 1
ATOM 2222 O O . LYS B 1 47 ? -28.960 23.405 22.526 1.00 37.18 45 LYS B O 1
ATOM 2228 N N . LEU B 1 48 ? -29.627 24.897 20.982 1.00 33.04 46 LEU B N 1
ATOM 2229 C CA . LEU B 1 48 ? -29.754 23.902 19.913 1.00 34.50 46 LEU B CA 1
ATOM 2230 C C . LEU B 1 48 ? -28.381 23.526 19.349 1.00 34.69 46 LEU B C 1
ATOM 2231 O O . LEU B 1 48 ? -28.125 22.357 19.003 1.00 32.47 46 LEU B O 1
ATOM 2236 N N . ASN B 1 49 ? -27.503 24.521 19.269 1.00 32.34 47 ASN B N 1
ATOM 2237 C CA . ASN B 1 49 ? -26.195 24.359 18.628 1.00 33.89 47 ASN B CA 1
ATOM 2238 C C . ASN B 1 49 ? -25.150 25.219 19.320 1.00 31.94 47 ASN B C 1
ATOM 2239 O O . ASN B 1 49 ? -24.945 26.365 18.954 1.00 31.51 47 ASN B O 1
ATOM 2244 N N . PRO B 1 50 ? -24.499 24.670 20.358 1.00 31.34 48 PRO B N 1
ATOM 2245 C CA . PRO B 1 50 ? -23.523 25.462 21.131 1.00 30.69 48 PRO B CA 1
ATOM 2246 C C . PRO B 1 50 ? -22.317 25.930 20.313 1.00 34.92 48 PRO B C 1
ATOM 2247 O O . PRO B 1 50 ? -21.625 26.863 20.714 1.00 36.48 48 PRO B O 1
ATOM 2251 N N . ALA B 1 51 ? -22.081 25.295 19.172 1.00 33.86 49 ALA B N 1
ATOM 2252 C CA . ALA B 1 51 ? -21.002 25.723 18.278 1.00 35.54 49 ALA B CA 1
ATOM 2253 C C . ALA B 1 51 ? -21.289 27.093 17.668 1.00 35.55 49 ALA B C 1
ATOM 2254 O O . ALA B 1 51 ? -20.379 27.749 17.162 1.00 39.10 49 ALA B O 1
ATOM 2256 N N . GLY B 1 52 ? -22.556 27.509 17.699 1.00 34.94 50 GLY B N 1
ATOM 2257 C CA . GLY B 1 52 ? -22.961 28.836 17.228 1.00 35.06 50 GLY B CA 1
ATOM 2258 C C . GLY B 1 52 ? -22.852 29.055 15.728 1.00 35.10 50 GLY B C 1
ATOM 2259 O O . GLY B 1 52 ? -22.683 30.186 15.262 1.00 35.45 50 GLY B O 1
ATOM 2260 N N . ILE B 1 53 ? -22.991 27.987 14.973 1.00 35.71 51 ILE B N 1
ATOM 2261 C CA . ILE B 1 53 ? -22.900 28.021 13.537 1.00 35.62 51 ILE B CA 1
ATOM 2262 C C . ILE B 1 53 ? -24.144 27.399 12.941 1.00 32.00 51 ILE B C 1
ATOM 2263 O O . ILE B 1 53 ? -24.863 26.735 13.616 1.00 32.99 51 ILE B O 1
ATOM 2268 N N . VAL B 1 54 ? -24.392 27.681 11.678 1.00 29.23 52 VAL B N 1
ATOM 2269 C CA . VAL B 1 54 ? -25.458 27.048 10.943 1.00 26.96 52 VAL B CA 1
ATOM 2270 C C . VAL B 1 54 ? -24.846 25.917 10.179 1.00 27.59 52 VAL B C 1
ATOM 2271 O O . VAL B 1 54 ? -23.685 25.950 9.918 1.00 32.10 52 VAL B O 1
ATOM 2275 N N . PRO B 1 55 ? -25.619 24.928 9.805 1.00 27.22 53 PRO B N 1
ATOM 2276 C CA . PRO B 1 55 ? -27.025 24.796 10.125 1.00 24.63 53 PRO B CA 1
ATOM 2277 C C . PRO B 1 55 ? -27.286 23.875 11.294 1.00 26.03 53 PRO B C 1
ATOM 2278 O O . PRO B 1 55 ? -26.419 23.226 11.732 1.00 27.49 53 PRO B O 1
ATOM 2282 N N . THR B 1 56 ? -28.522 23.856 11.756 1.00 25.54 54 THR B N 1
ATOM 2283 C CA . THR B 1 56 ? -28.973 22.879 12.741 1.00 27.78 54 THR B CA 1
ATOM 2284 C C . THR B 1 56 ? -30.293 22.309 12.263 1.00 25.71 54 THR B C 1
ATOM 2285 O O . THR B 1 56 ? -31.210 23.055 11.933 1.00 28.89 54 THR B O 1
ATOM 2289 N N . LEU B 1 57 ? -30.412 20.988 12.251 1.00 29.19 55 LEU B N 1
ATOM 2290 C CA . LEU B 1 57 ? -31.692 20.353 12.029 1.00 27.45 55 LEU B CA 1
ATOM 2291 C C . LEU B 1 57 ? -32.268 19.897 13.360 1.00 33.60 55 LEU B C 1
ATOM 2292 O O . LEU B 1 57 ? -31.645 19.100 14.048 1.00 32.93 55 LEU B O 1
ATOM 2297 N N . VAL B 1 58 ? -33.451 20.385 13.723 1.00 31.54 56 VAL B N 1
ATOM 2298 C CA . VAL B 1 58 ? -34.129 19.841 14.896 1.00 33.62 56 VAL B CA 1
ATOM 2299 C C . VAL B 1 58 ? -35.060 18.740 14.382 1.00 32.53 56 VAL B C 1
ATOM 2300 O O . VAL B 1 58 ? -35.901 18.993 13.529 1.00 37.11 56 VAL B O 1
ATOM 2304 N N . ASP B 1 59 ? -34.886 17.511 14.854 1.00 35.85 57 ASP B N 1
ATOM 2305 C CA . ASP B 1 59 ? -35.591 16.389 14.231 1.00 41.62 57 ASP B CA 1
ATOM 2306 C C . ASP B 1 59 ? -37.033 16.307 14.713 1.00 44.12 57 ASP B C 1
ATOM 2307 O O . ASP B 1 59 ? -37.466 17.112 15.546 1.00 44.11 57 ASP B O 1
ATOM 2312 N N . ASP B 1 60 ? -37.770 15.340 14.176 1.00 45.50 58 ASP B N 1
ATOM 2313 C CA . ASP B 1 60 ? -39.198 15.236 14.456 1.00 50.12 58 ASP B CA 1
ATOM 2314 C C . ASP B 1 60 ? -39.507 14.782 15.883 1.00 54.58 58 ASP B C 1
ATOM 2315 O O . ASP B 1 60 ? -40.664 14.535 16.216 1.00 53.55 58 ASP B O 1
ATOM 2320 N N . LYS B 1 61 ? -38.475 14.682 16.718 1.00 51.53 59 LYS B N 1
ATOM 2321 C CA . LYS B 1 61 ? -38.656 14.367 18.138 1.00 52.63 59 LYS B CA 1
ATOM 2322 C C . LYS B 1 61 ? -38.118 15.492 19.015 1.00 50.41 59 LYS B C 1
ATOM 2323 O O . LYS B 1 61 ? -38.175 15.410 20.240 1.00 51.99 59 LYS B O 1
ATOM 2329 N N . GLY B 1 62 ? -37.575 16.532 18.381 1.00 48.47 60 GLY B N 1
ATOM 2330 C CA . GLY B 1 62 ? -37.095 17.707 19.105 1.00 42.57 60 GLY B CA 1
ATOM 2331 C C . GLY B 1 62 ? -35.602 17.761 19.419 1.00 40.10 60 GLY B C 1
ATOM 2332 O O . GLY B 1 62 ? -35.145 18.682 20.098 1.00 39.44 60 GLY B O 1
ATOM 2333 N N . THR B 1 63 ? -34.829 16.824 18.896 1.00 42.14 61 THR B N 1
ATOM 2334 C CA . THR B 1 63 ? -33.389 16.712 19.131 1.00 38.22 61 THR B CA 1
ATOM 2335 C C . THR B 1 63 ? -32.569 17.408 18.031 1.00 36.43 61 THR B C 1
ATOM 2336 O O . THR B 1 63 ? -32.795 17.164 16.875 1.00 34.44 61 THR B O 1
ATOM 2340 N N . PRO B 1 64 ? -31.620 18.251 18.389 1.00 36.19 62 PRO B N 1
ATOM 2341 C CA . PRO B 1 64 ? -30.818 18.908 17.364 1.00 33.44 62 PRO B CA 1
ATOM 2342 C C . PRO B 1 64 ? -29.763 17.973 16.782 1.00 34.62 62 PRO B C 1
ATOM 2343 O O . PRO B 1 64 ? -29.115 17.215 17.523 1.00 31.62 62 PRO B O 1
ATOM 2347 N N . ILE B 1 65 ? -29.623 18.029 15.458 1.00 31.08 63 ILE B N 1
ATOM 2348 C CA . ILE B 1 65 ? -28.563 17.354 14.722 1.00 28.63 63 ILE B CA 1
ATOM 2349 C C . ILE B 1 65 ? -27.705 18.496 14.158 1.00 27.17 63 ILE B C 1
ATOM 2350 O O . ILE B 1 65 ? -28.241 19.433 13.565 1.00 29.15 63 ILE B O 1
ATOM 2355 N N . THR B 1 66 ? -26.393 18.446 14.367 1.00 26.53 64 THR B N 1
ATOM 2356 C CA . THR B 1 66 ? -25.535 19.550 13.913 1.00 26.15 64 THR B CA 1
ATOM 2357 C C . THR B 1 66 ? -24.441 19.022 12.991 1.00 27.19 64 THR B C 1
ATOM 2358 O O . THR B 1 66 ? -24.311 17.803 12.817 1.00 25.39 64 THR B O 1
ATOM 2362 N N . GLU B 1 67 ? -23.673 19.966 12.429 1.00 24.36 65 GLU B N 1
ATOM 2363 C CA . GLU B 1 67 ? -22.561 19.729 11.462 1.00 23.37 65 GLU B CA 1
ATOM 2364 C C . GLU B 1 67 ? -23.130 19.407 10.068 1.00 23.08 65 GLU B C 1
ATOM 2365 O O . GLU B 1 67 ? -23.757 18.380 9.853 1.00 22.89 65 GLU B O 1
ATOM 2371 N N . SER B 1 68 ? -22.923 20.327 9.126 1.00 22.64 66 SER B N 1
ATOM 2372 C CA . SER B 1 68 ? -23.589 20.257 7.851 1.00 23.43 66 SER B CA 1
ATOM 2373 C C . SER B 1 68 ? -23.489 18.885 7.172 1.00 22.21 66 SER B C 1
ATOM 2374 O O . SER B 1 68 ? -24.496 18.362 6.699 1.00 22.99 66 SER B O 1
ATOM 2377 N N . ASN B 1 69 ? -22.279 18.333 7.061 1.00 24.03 67 ASN B N 1
ATOM 2378 C CA . ASN B 1 69 ? -22.141 17.075 6.310 1.00 26.08 67 ASN B CA 1
ATOM 2379 C C . ASN B 1 69 ? -22.707 15.885 7.084 1.00 24.75 67 ASN B C 1
ATOM 2380 O O . ASN B 1 69 ? -23.170 14.907 6.501 1.00 23.15 67 ASN B O 1
ATOM 2385 N N . ASN B 1 70 ? -22.719 16.002 8.406 1.00 22.43 68 ASN B N 1
ATOM 2386 C CA . ASN B 1 70 ? -23.455 15.048 9.239 1.00 24.76 68 ASN B CA 1
ATOM 2387 C C . ASN B 1 70 ? -24.985 15.137 9.049 1.00 25.25 68 ASN B C 1
ATOM 2388 O O . ASN B 1 70 ? -25.691 14.140 9.032 1.00 24.79 68 ASN B O 1
ATOM 2393 N N . ILE B 1 71 ? -25.503 16.350 8.932 1.00 25.94 69 ILE B N 1
ATOM 2394 C CA . ILE B 1 71 ? -26.914 16.520 8.666 1.00 24.96 69 ILE B CA 1
ATOM 2395 C C . ILE B 1 71 ? -27.250 15.920 7.299 1.00 24.58 69 ILE B C 1
ATOM 2396 O O . ILE B 1 71 ? -28.291 15.307 7.142 1.00 23.88 69 ILE B O 1
ATOM 2401 N N . LEU B 1 72 ? -26.366 16.073 6.314 1.00 23.49 70 LEU B N 1
ATOM 2402 C CA . LEU B 1 72 ? -26.579 15.396 5.040 1.00 22.48 70 LEU B CA 1
ATOM 2403 C C . LEU B 1 72 ? -26.833 13.910 5.267 1.00 24.35 70 LEU B C 1
ATOM 2404 O O . LEU B 1 72 ? -27.765 13.324 4.690 1.00 25.97 70 LEU B O 1
ATOM 2409 N N . LEU B 1 73 ? -25.964 13.294 6.067 1.00 21.11 71 LEU B N 1
ATOM 2410 C CA . LEU B 1 73 ? -26.078 11.852 6.357 1.00 24.53 71 LEU B CA 1
ATOM 2411 C C . LEU B 1 73 ? -27.379 11.522 7.085 1.00 25.14 71 LEU B C 1
ATOM 2412 O O . LEU B 1 73 ? -28.051 10.524 6.772 1.00 27.34 71 LEU B O 1
ATOM 2417 N N . TYR B 1 74 ? -27.731 12.360 8.044 1.00 25.39 72 TYR B N 1
ATOM 2418 C CA . TYR B 1 74 ? -28.949 12.158 8.821 1.00 26.42 72 TYR B CA 1
ATOM 2419 C C . TYR B 1 74 ? -30.188 12.253 7.948 1.00 26.88 72 TYR B C 1
ATOM 2420 O O . TYR B 1 74 ? -31.078 11.414 8.040 1.00 28.66 72 TYR B O 1
ATOM 2429 N N . ILE B 1 75 ? -30.249 13.276 7.094 1.00 24.74 73 ILE B N 1
ATOM 2430 C CA . ILE B 1 75 ? -31.401 13.465 6.219 1.00 25.95 73 ILE B CA 1
ATOM 2431 C C . ILE B 1 75 ? -31.535 12.323 5.227 1.00 29.93 73 ILE B C 1
ATOM 2432 O O . ILE B 1 75 ? -32.628 11.807 5.015 1.00 29.47 73 ILE B O 1
ATOM 2437 N N . ALA B 1 76 ? -30.417 11.895 4.654 1.00 24.48 74 ALA B N 1
ATOM 2438 C CA . ALA B 1 76 ? -30.447 10.750 3.759 1.00 28.78 74 ALA B CA 1
ATOM 2439 C C . ALA B 1 76 ? -30.957 9.500 4.480 1.00 29.61 74 ALA B C 1
ATOM 2440 O O . ALA B 1 76 ? -31.853 8.819 3.987 1.00 30.34 74 ALA B O 1
ATOM 2442 N N . ASP B 1 77 ? -30.393 9.206 5.642 1.00 30.26 75 ASP B N 1
ATOM 2443 C CA . ASP B 1 77 ? -30.778 7.992 6.358 1.00 33.89 75 ASP B CA 1
ATOM 2444 C C . ASP B 1 77 ? -32.256 8.044 6.714 1.00 33.95 75 ASP B C 1
ATOM 2445 O O . ASP B 1 77 ? -32.972 7.042 6.617 1.00 38.18 75 ASP B O 1
ATOM 2450 N N . THR B 1 78 ? -32.707 9.224 7.119 1.00 29.03 76 THR B N 1
ATOM 2451 C CA . THR B 1 78 ? -34.042 9.371 7.667 1.00 33.65 76 THR B CA 1
ATOM 2452 C C . THR B 1 78 ? -35.122 9.471 6.585 1.00 35.03 76 THR B C 1
ATOM 2453 O O . THR B 1 78 ? -36.172 8.846 6.717 1.00 35.63 76 THR B O 1
ATOM 2457 N N . TYR B 1 79 ? -34.847 10.210 5.508 1.00 33.53 77 TYR B N 1
ATOM 2458 C CA . TYR B 1 79 ? -35.863 10.561 4.499 1.00 30.21 77 TYR B CA 1
ATOM 2459 C C . TYR B 1 79 ? -35.642 10.022 3.088 1.00 35.45 77 TYR B C 1
ATOM 2460 O O . TYR B 1 79 ? -36.559 10.025 2.262 1.00 35.61 77 TYR B O 1
ATOM 2469 N N . ASP B 1 80 ? -34.429 9.588 2.776 1.00 31.00 78 ASP B N 1
ATOM 2470 C CA . ASP B 1 80 ? -34.175 9.060 1.442 1.00 31.36 78 ASP B CA 1
ATOM 2471 C C . ASP B 1 80 ? -34.449 7.554 1.456 1.00 32.64 78 ASP B C 1
ATOM 2472 O O . ASP B 1 80 ? -33.531 6.733 1.446 1.00 30.61 78 ASP B O 1
ATOM 2477 N N . LYS B 1 81 ? -35.731 7.206 1.484 1.00 34.98 79 LYS B N 1
ATOM 2478 C CA . LYS B 1 81 ? -36.143 5.806 1.588 1.00 35.99 79 LYS B CA 1
ATOM 2479 C C . LYS B 1 81 ? -35.771 4.947 0.376 1.00 29.79 79 LYS B C 1
ATOM 2480 O O . LYS B 1 81 ? -35.556 3.741 0.523 1.00 35.90 79 LYS B O 1
ATOM 2486 N N . GLU B 1 82 ? -35.706 5.539 -0.821 1.00 31.51 80 GLU B N 1
ATOM 2487 C CA . GLU B 1 82 ? -35.290 4.791 -2.009 1.00 34.03 80 GLU B CA 1
ATOM 2488 C C . GLU B 1 82 ? -33.772 4.780 -2.209 1.00 33.63 80 GLU B C 1
ATOM 2489 O O . GLU B 1 82 ? -33.280 4.231 -3.185 1.00 35.66 80 GLU B O 1
ATOM 2495 N N . HIS B 1 83 ? -33.038 5.402 -1.288 1.00 30.98 81 HIS B N 1
ATOM 2496 C CA . HIS B 1 83 ? -31.593 5.586 -1.458 1.00 32.62 81 HIS B CA 1
ATOM 2497 C C . HIS B 1 83 ? -31.296 6.191 -2.813 1.00 29.33 81 HIS B C 1
ATOM 2498 O O . HIS B 1 83 ? -30.438 5.696 -3.566 1.00 31.31 81 HIS B O 1
ATOM 2505 N N . LYS B 1 84 ? -32.007 7.259 -3.153 1.00 28.25 82 LYS B N 1
ATOM 2506 C CA . LYS B 1 84 ? -31.717 7.941 -4.413 1.00 25.81 82 LYS B CA 1
ATOM 2507 C C . LYS B 1 84 ? -30.360 8.668 -4.379 1.00 26.04 82 LYS B C 1
ATOM 2508 O O . LYS B 1 84 ? -29.635 8.711 -5.382 1.00 28.17 82 LYS B O 1
ATOM 2514 N N . PHE B 1 85 ? -30.021 9.207 -3.214 1.00 29.09 83 PHE B N 1
ATOM 2515 C CA . PHE B 1 85 ? -28.884 10.129 -3.092 1.00 26.46 83 PHE B CA 1
ATOM 2516 C C . PHE B 1 85 ? -27.772 9.645 -2.186 1.00 25.40 83 PHE B C 1
ATOM 2517 O O . PHE B 1 85 ? -26.869 10.413 -1.846 1.00 25.62 83 PHE B O 1
ATOM 2525 N N . PHE B 1 86 ? -27.805 8.380 -1.787 1.00 25.09 84 PHE B N 1
ATOM 2526 C CA . PHE B 1 86 ? -26.713 7.883 -0.965 1.00 26.83 84 PHE B CA 1
ATOM 2527 C C . PHE B 1 86 ? -26.668 6.387 -1.001 1.00 30.92 84 PHE B C 1
ATOM 2528 O O . PHE B 1 86 ? -27.611 5.740 -1.474 1.00 29.55 84 PHE B O 1
ATOM 2536 N N . TYR B 1 87 ? -25.560 5.861 -0.495 1.00 30.54 85 TYR B N 1
ATOM 2537 C CA . TYR B 1 87 ? -25.363 4.422 -0.372 1.00 30.48 85 TYR B CA 1
ATOM 2538 C C . TYR B 1 87 ? -25.330 4.024 1.107 1.00 35.36 85 TYR B C 1
ATOM 2539 O O . TYR B 1 87 ? -24.685 4.671 1.927 1.00 30.94 85 TYR B O 1
ATOM 2548 N N . SER B 1 88 ? -26.041 2.957 1.458 1.00 31.09 86 SER B N 1
ATOM 2549 C CA . SER B 1 88 ? -26.044 2.526 2.850 1.00 29.42 86 SER B CA 1
ATOM 2550 C C . SER B 1 88 ? -24.976 1.445 3.040 1.00 27.97 86 SER B C 1
ATOM 2551 O O . SER B 1 88 ? -24.469 0.872 2.080 1.00 31.64 86 SER B O 1
ATOM 2554 N N . LEU B 1 89 ? -24.616 1.217 4.290 1.00 32.21 87 LEU B N 1
ATOM 2555 C CA . LEU B 1 89 ? -23.550 0.288 4.621 1.00 36.15 87 LEU B CA 1
ATOM 2556 C C . LEU B 1 89 ? -23.864 -1.137 4.127 1.00 33.86 87 LEU B C 1
ATOM 2557 O O . LEU B 1 89 ? -23.004 -1.805 3.546 1.00 33.72 87 LEU B O 1
ATOM 2562 N N . LYS B 1 90 ? -25.104 -1.580 4.309 1.00 40.29 88 LYS B N 1
ATOM 2563 C CA . LYS B 1 90 ? -25.491 -2.929 3.866 1.00 38.64 88 LYS B CA 1
ATOM 2564 C C . LYS B 1 90 ? -25.690 -2.958 2.367 1.00 41.14 88 LYS B C 1
ATOM 2565 O O . LYS B 1 90 ? -25.316 -3.917 1.683 1.00 42.18 88 LYS B O 1
ATOM 2571 N N . GLN B 1 91 ? -26.285 -1.888 1.854 1.00 41.53 89 GLN B N 1
ATOM 2572 C CA . GLN B 1 91 ? -26.496 -1.756 0.427 1.00 49.09 89 GLN B CA 1
ATOM 2573 C C . GLN B 1 91 ? -25.203 -1.976 -0.360 1.00 45.07 89 GLN B C 1
ATOM 2574 O O . GLN B 1 91 ? -25.159 -2.772 -1.292 1.00 43.58 89 GLN B O 1
ATOM 2580 N N . ASP B 1 92 ? -24.152 -1.254 0.012 1.00 38.41 90 ASP B N 1
ATOM 2581 C CA . ASP B 1 92 ? -22.889 -1.336 -0.696 1.00 30.99 90 ASP B CA 1
ATOM 2582 C C . ASP B 1 92 ? -21.799 -0.748 0.194 1.00 36.74 90 ASP B C 1
ATOM 2583 O O . ASP B 1 92 ? -21.568 0.469 0.189 1.00 32.17 90 ASP B O 1
ATOM 2588 N N . PRO B 1 93 ? -21.128 -1.608 0.977 1.00 33.11 91 PRO B N 1
ATOM 2589 C CA . PRO B 1 93 ? -20.198 -1.111 1.983 1.00 32.25 91 PRO B CA 1
ATOM 2590 C C . PRO B 1 93 ? -19.034 -0.348 1.366 1.00 31.68 91 PRO B C 1
ATOM 2591 O O . PRO B 1 93 ? -18.604 0.661 1.921 1.00 32.11 91 PRO B O 1
ATOM 2595 N N . LYS B 1 94 ? -18.532 -0.817 0.231 1.00 30.45 92 LYS B N 1
ATOM 2596 C CA . LYS B 1 94 ? -17.429 -0.124 -0.417 1.00 28.55 92 LYS B CA 1
ATOM 2597 C C . LYS B 1 94 ? -17.804 1.336 -0.671 1.00 32.04 92 LYS B C 1
ATOM 2598 O O . LYS B 1 94 ? -17.048 2.275 -0.346 1.00 27.12 92 LYS B O 1
ATOM 2604 N N . LEU B 1 95 ? -18.965 1.530 -1.275 1.00 29.21 93 LEU B N 1
ATOM 2605 C CA . LEU B 1 95 ? -19.410 2.882 -1.632 1.00 29.06 93 LEU B CA 1
ATOM 2606 C C . LEU B 1 95 ? -19.765 3.718 -0.409 1.00 30.23 93 LEU B C 1
ATOM 2607 O O . LEU B 1 95 ? -19.529 4.937 -0.400 1.00 27.34 93 LEU B O 1
ATOM 2612 N N . TYR B 1 96 ? -20.307 3.063 0.623 1.00 26.21 94 TYR B N 1
ATOM 2613 C CA . TYR B 1 96 ? -20.638 3.730 1.868 1.00 27.33 94 TYR B CA 1
ATOM 2614 C C . TYR B 1 96 ? -19.388 4.350 2.487 1.00 26.80 94 TYR B C 1
ATOM 2615 O O . TYR B 1 96 ? -19.411 5.511 2.919 1.00 24.69 94 TYR B O 1
ATOM 2624 N N . TRP B 1 97 ? -18.301 3.577 2.537 1.00 23.77 95 TRP B N 1
ATOM 2625 C CA . TRP B 1 97 ? -17.042 4.137 3.076 1.00 23.73 95 TRP B CA 1
ATOM 2626 C C . TRP B 1 97 ? -16.424 5.214 2.194 1.00 24.36 95 TRP B C 1
ATOM 2627 O O . TRP B 1 97 ? -15.825 6.151 2.721 1.00 23.68 95 TRP B O 1
ATOM 2638 N N . GLU B 1 98 ? -16.576 5.102 0.876 1.00 24.80 96 GLU B N 1
ATOM 2639 C CA . GLU B 1 98 ? -16.088 6.161 -0.023 1.00 27.78 96 GLU B CA 1
ATOM 2640 C C . GLU B 1 98 ? -16.878 7.439 0.259 1.00 25.03 96 GLU B C 1
ATOM 2641 O O . GLU B 1 98 ? -16.303 8.534 0.365 1.00 24.23 96 GLU B O 1
ATOM 2647 N N . GLN B 1 99 ? -18.199 7.293 0.362 1.00 23.27 97 GLN B N 1
ATOM 2648 C CA . GLN B 1 99 ? -19.093 8.395 0.664 1.00 22.19 97 GLN B CA 1
ATOM 2649 C C . GLN B 1 99 ? -18.707 9.034 1.990 1.00 26.11 97 GLN B C 1
ATOM 2650 O O . GLN B 1 99 ? -18.596 10.258 2.097 1.00 23.16 97 GLN B O 1
ATOM 2656 N N . ASN B 1 100 ? -18.486 8.212 3.014 1.00 22.81 98 ASN B N 1
ATOM 2657 C CA . ASN B 1 100 ? -18.180 8.772 4.328 1.00 23.58 98 ASN B CA 1
ATOM 2658 C C . ASN B 1 100 ? -16.862 9.536 4.323 1.00 23.90 98 ASN B C 1
ATOM 2659 O O . ASN B 1 100 ? -16.770 10.638 4.870 1.00 23.04 98 ASN B O 1
ATOM 2664 N N . GLU B 1 101 ? -15.825 8.953 3.719 1.00 22.18 99 GLU B N 1
ATOM 2665 C CA . GLU B 1 101 ? -14.535 9.632 3.726 1.00 22.13 99 GLU B CA 1
ATOM 2666 C C . GLU B 1 101 ? -14.626 10.944 2.950 1.00 21.98 99 GLU B C 1
ATOM 2667 O O . GLU B 1 101 ? -14.038 11.945 3.367 1.00 22.32 99 GLU B O 1
ATOM 2673 N N . LEU B 1 102 ? -15.337 10.951 1.822 1.00 21.90 100 LEU B N 1
ATOM 2674 C CA . LEU B 1 102 ? -15.450 12.207 1.046 1.00 22.52 100 LEU B CA 1
ATOM 2675 C C . LEU B 1 102 ? -16.248 13.290 1.740 1.00 22.05 100 LEU B C 1
ATOM 2676 O O . LEU B 1 102 ? -15.962 14.483 1.553 1.00 21.94 100 LEU B O 1
ATOM 2681 N N . LEU B 1 103 ? -17.212 12.908 2.578 1.00 19.17 101 LEU B N 1
ATOM 2682 C CA . LEU B 1 103 ? -17.946 13.906 3.373 1.00 20.33 101 LEU B CA 1
ATOM 2683 C C . LEU B 1 103 ? -17.025 14.509 4.450 1.00 21.48 101 LEU B C 1
ATOM 2684 O O . LEU B 1 103 ? -17.062 15.722 4.723 1.00 21.56 101 LEU B O 1
ATOM 2689 N N . PHE B 1 104 ? -16.175 13.685 5.059 1.00 19.57 102 PHE B N 1
ATOM 2690 C CA . PHE B 1 104 ? -15.165 14.236 5.969 1.00 21.96 102 PHE B CA 1
ATOM 2691 C C . PHE B 1 104 ? -14.178 15.120 5.224 1.00 23.95 102 PHE B C 1
ATOM 2692 O O . PHE B 1 104 ? -13.867 16.221 5.675 1.00 21.97 102 PHE B O 1
ATOM 2700 N N . TYR B 1 105 ? -13.721 14.653 4.067 1.00 20.92 103 TYR B N 1
ATOM 2701 C CA . TYR B 1 105 ? -12.754 15.414 3.279 1.00 22.34 103 TYR B CA 1
ATOM 2702 C C . TYR B 1 105 ? -13.328 16.779 2.849 1.00 19.78 103 TYR B C 1
ATOM 2703 O O . TYR B 1 105 ? -12.650 17.837 2.962 1.00 20.86 103 TYR B O 1
ATOM 2712 N N . GLN B 1 106 ? -14.569 16.779 2.367 1.00 19.66 104 GLN B N 1
ATOM 2713 C CA . GLN B 1 106 ? -15.171 18.039 1.897 1.00 20.17 104 GLN B CA 1
ATOM 2714 C C . GLN B 1 106 ? -15.276 19.043 3.019 1.00 19.88 104 GLN B C 1
ATOM 2715 O O . GLN B 1 106 ? -14.984 20.226 2.848 1.00 22.01 104 GLN B O 1
ATOM 2721 N N . ALA B 1 107 ? -15.664 18.559 4.192 1.00 19.92 105 ALA B N 1
ATOM 2722 C CA . ALA B 1 107 ? -15.796 19.428 5.340 1.00 23.03 105 ALA B CA 1
ATOM 2723 C C . ALA B 1 107 ? -14.455 19.993 5.805 1.00 24.21 105 ALA B C 1
ATOM 2724 O O . ALA B 1 107 ? -14.356 21.194 6.053 1.00 25.15 105 ALA B O 1
ATOM 2726 N N . THR B 1 108 ? -13.431 19.141 5.911 1.00 20.90 106 THR B N 1
ATOM 2727 C CA . THR B 1 108 ? -12.141 19.546 6.499 1.00 19.57 106 THR B CA 1
ATOM 2728 C C . THR B 1 108 ? -11.252 20.246 5.495 1.00 25.32 106 THR B C 1
ATOM 2729 O O . THR B 1 108 ? -10.673 21.288 5.776 1.00 31.44 106 THR B O 1
ATOM 2733 N N . GLN B 1 109 ? -11.130 19.663 4.319 1.00 22.24 107 GLN B N 1
ATOM 2734 C CA . GLN B 1 109 ? -10.171 20.181 3.356 1.00 21.66 107 GLN B CA 1
ATOM 2735 C C . GLN B 1 109 ? -10.741 21.221 2.396 1.00 27.32 107 GLN B C 1
ATOM 2736 O O . GLN B 1 109 ? -9.972 22.010 1.825 1.00 26.17 107 GLN B O 1
ATOM 2742 N N . PHE B 1 110 ? -12.043 21.188 2.128 1.00 23.87 108 PHE B N 1
ATOM 2743 C CA . PHE B 1 110 ? -12.624 22.251 1.301 1.00 23.37 108 PHE B CA 1
ATOM 2744 C C . PHE B 1 110 ? -13.185 23.349 2.178 1.00 25.10 108 PHE B C 1
ATOM 2745 O O . PHE B 1 110 ? -12.607 24.425 2.245 1.00 27.93 108 PHE B O 1
ATOM 2753 N N . GLN B 1 111 ? -14.282 23.077 2.880 1.00 21.84 109 GLN B N 1
ATOM 2754 C CA . GLN B 1 111 ? -14.955 24.166 3.574 1.00 22.45 109 GLN B CA 1
ATOM 2755 C C . GLN B 1 111 ? -14.063 24.769 4.673 1.00 24.95 109 GLN B C 1
ATOM 2756 O O . GLN B 1 111 ? -13.850 25.997 4.714 1.00 27.24 109 GLN B O 1
ATOM 2762 N N . SER B 1 112 ? -13.550 23.922 5.563 1.00 26.02 110 SER B N 1
ATOM 2763 C CA . SER B 1 112 ? -12.834 24.431 6.747 1.00 24.52 110 SER B CA 1
ATOM 2764 C C . SER B 1 112 ? -11.514 25.123 6.402 1.00 28.24 110 SER B C 1
ATOM 2765 O O . SER B 1 112 ? -11.191 26.154 6.996 1.00 34.89 110 SER B O 1
ATOM 2768 N N . GLN B 1 113 ? -10.729 24.525 5.526 1.00 26.57 111 GLN B N 1
ATOM 2769 C CA . GLN B 1 113 ? -9.431 25.049 5.108 1.00 26.66 111 GLN B CA 1
ATOM 2770 C C . GLN B 1 113 ? -9.435 26.234 4.172 1.00 26.48 111 GLN B C 1
ATOM 2771 O O . GLN B 1 113 ? -8.438 26.843 4.004 1.00 29.18 111 GLN B O 1
ATOM 2777 N N . THR B 1 114 ? -10.532 26.495 3.504 1.00 26.55 112 THR B N 1
ATOM 2778 C CA . THR B 1 114 ? -10.549 27.550 2.534 1.00 25.21 112 THR B CA 1
ATOM 2779 C C . THR B 1 114 ? -11.575 28.649 2.824 1.00 28.74 112 THR B C 1
ATOM 2780 O O . THR B 1 114 ? -11.226 29.664 3.339 1.00 26.17 112 THR B O 1
ATOM 2784 N N . LEU B 1 115 ? -12.838 28.392 2.547 1.00 25.45 113 LEU B N 1
ATOM 2785 C CA . LEU B 1 115 ? -13.871 29.377 2.755 1.00 23.31 113 LEU B CA 1
ATOM 2786 C C . LEU B 1 115 ? -14.017 29.830 4.210 1.00 24.18 113 LEU B C 1
ATOM 2787 O O . LEU B 1 115 ? -14.156 30.982 4.471 1.00 27.78 113 LEU B O 1
ATOM 2792 N N . THR B 1 116 ? -13.981 28.917 5.160 1.00 24.19 114 THR B N 1
ATOM 2793 C CA . THR B 1 116 ? -14.197 29.369 6.547 1.00 23.65 114 THR B CA 1
ATOM 2794 C C . THR B 1 116 ? -13.038 30.230 7.027 1.00 23.98 114 THR B C 1
ATOM 2795 O O . THR B 1 116 ? -13.266 31.242 7.682 1.00 26.96 114 THR B O 1
ATOM 2799 N N . ILE B 1 117 ? -11.816 29.818 6.696 1.00 23.87 115 ILE B N 1
ATOM 2800 C CA . ILE B 1 117 ? -10.607 30.578 7.073 1.00 25.99 115 ILE B CA 1
ATOM 2801 C C . ILE B 1 117 ? -10.630 31.944 6.415 1.00 31.26 115 ILE B C 1
ATOM 2802 O O . ILE B 1 117 ? -10.369 32.956 7.062 1.00 27.90 115 ILE B O 1
ATOM 2807 N N . ALA B 1 118 ? -10.917 31.979 5.120 1.00 24.21 116 ALA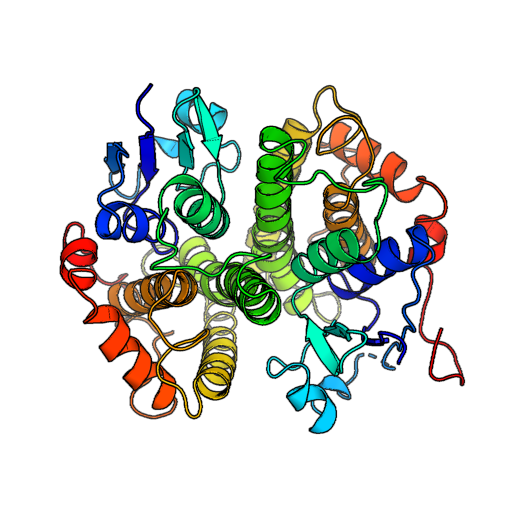 B N 1
ATOM 2808 C CA . ALA B 1 118 ? -10.986 33.261 4.407 1.00 24.72 116 ALA B CA 1
ATOM 2809 C C . ALA B 1 118 ? -11.997 34.217 5.045 1.00 26.05 116 ALA B C 1
ATOM 2810 O O . ALA B 1 118 ? -11.676 35.381 5.327 1.00 30.32 116 ALA B O 1
ATOM 2812 N N . ASN B 1 119 ? -13.215 33.741 5.280 1.00 27.42 117 ASN B N 1
ATOM 2813 C CA . ASN B 1 119 ? -14.257 34.600 5.838 1.00 26.25 117 ASN B CA 1
ATOM 2814 C C . ASN B 1 119 ? -13.938 35.075 7.249 1.00 29.88 117 ASN B C 1
ATOM 2815 O O . ASN B 1 119 ? -14.282 36.202 7.618 1.00 32.25 117 ASN B O 1
ATOM 2820 N N . ALA B 1 120 ? -13.303 34.218 8.040 1.00 26.83 118 ALA B N 1
ATOM 2821 C CA . ALA B 1 120 ? -12.960 34.559 9.424 1.00 29.50 118 ALA B CA 1
ATOM 2822 C C . ALA B 1 120 ? -11.906 35.647 9.469 1.00 33.03 118 ALA B C 1
ATOM 2823 O O . ALA B 1 120 ? -11.738 36.322 10.484 1.00 35.23 118 ALA B O 1
ATOM 2825 N N . ASN B 1 121 ? -11.189 35.811 8.367 1.00 29.48 119 ASN B N 1
ATOM 2826 C CA . ASN B 1 121 ? -10.071 36.746 8.324 1.00 29.25 119 ASN B CA 1
ATOM 2827 C C . ASN B 1 121 ? -10.274 37.870 7.314 1.00 29.62 119 ASN B C 1
ATOM 2828 O O . ASN B 1 121 ? -9.334 38.601 6.982 1.00 36.75 119 ASN B O 1
ATOM 2833 N N . TYR B 1 122 ? -11.501 37.997 6.821 1.00 27.26 120 TYR B N 1
ATOM 2834 C CA . TYR B 1 122 ? -11.851 39.088 5.926 1.00 27.80 120 TYR B CA 1
ATOM 2835 C C . TYR B 1 122 ? -12.390 40.273 6.734 1.00 32.20 120 TYR B C 1
ATOM 2836 O O . TYR B 1 122 ? -13.293 40.117 7.559 1.00 33.92 120 TYR B O 1
ATOM 2845 N N . GLN B 1 123 ? -11.843 41.460 6.497 1.00 32.74 121 GLN B N 1
ATOM 2846 C CA . GLN B 1 123 ? -12.384 42.648 7.146 1.00 38.26 121 GLN B CA 1
ATOM 2847 C C . GLN B 1 123 ? -12.066 43.877 6.316 1.00 33.88 121 GLN B C 1
ATOM 2848 O O . GLN B 1 123 ? -10.955 44.003 5.784 1.00 35.86 121 GLN B O 1
ATOM 2854 N N . ASN B 1 124 ? -13.056 44.753 6.179 1.00 38.57 122 ASN B N 1
ATOM 2855 C CA . ASN B 1 124 ? -12.861 46.012 5.480 1.00 41.32 122 ASN B CA 1
ATOM 2856 C C . ASN B 1 124 ? -12.165 45.820 4.142 1.00 35.61 122 ASN B C 1
ATOM 2857 O O . ASN B 1 124 ? -11.137 46.449 3.865 1.00 38.82 122 ASN B O 1
ATOM 2862 N N . GLY B 1 125 ? -12.714 44.936 3.317 1.00 31.37 123 GLY B N 1
ATOM 2863 C CA . GLY B 1 125 ? -12.218 44.785 1.958 1.00 28.73 123 GLY B CA 1
ATOM 2864 C C . GLY B 1 125 ? -10.845 44.164 1.788 1.00 24.94 123 GLY B C 1
ATOM 2865 O O . GLY B 1 125 ? -10.238 44.322 0.735 1.00 28.51 123 GLY B O 1
ATOM 2866 N N . HIS B 1 126 ? -10.359 43.427 2.785 1.00 25.78 124 HIS B N 1
ATOM 2867 C CA . HIS B 1 126 ? -9.033 42.836 2.707 1.00 25.02 124 HIS B CA 1
ATOM 2868 C C . HIS B 1 126 ? -8.910 41.549 3.500 1.00 28.01 124 HIS B C 1
ATOM 2869 O O . HIS B 1 126 ? -9.524 41.406 4.573 1.00 27.46 124 HIS B O 1
ATOM 2876 N N . ILE B 1 127 ? -8.121 40.616 2.965 1.00 27.73 125 ILE B N 1
ATOM 2877 C CA . ILE B 1 127 ? -7.594 39.506 3.741 1.00 31.86 125 ILE B CA 1
ATOM 2878 C C . ILE B 1 127 ? -6.069 39.620 3.725 1.00 27.69 125 ILE B C 1
ATOM 2879 O O . ILE B 1 127 ? -5.460 39.804 2.668 1.00 30.18 125 ILE B O 1
ATOM 2884 N N . ASP B 1 128 ? -5.460 39.503 4.892 1.00 30.01 126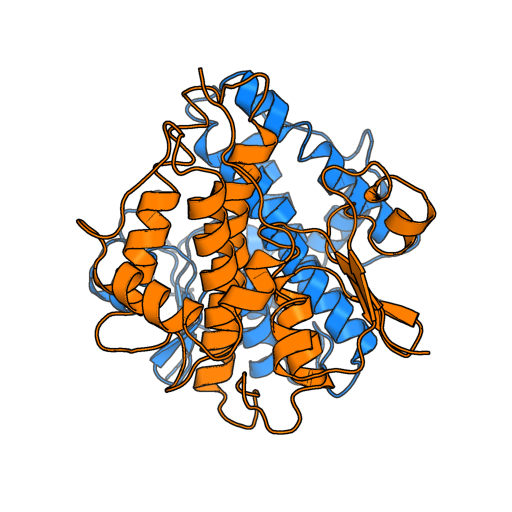 ASP B N 1
ATOM 2885 C CA . ASP B 1 128 ? -4.013 39.683 4.998 1.00 32.92 126 ASP B CA 1
ATOM 2886 C C . ASP B 1 128 ? -3.302 38.696 4.078 1.00 34.55 126 ASP B C 1
ATOM 2887 O O . ASP B 1 128 ? -3.766 37.553 3.891 1.00 31.18 126 ASP B O 1
ATOM 2892 N N . GLU B 1 129 ? -2.181 39.134 3.508 1.00 34.37 127 GLU B N 1
ATOM 2893 C CA . GLU B 1 129 ? -1.451 38.353 2.503 1.00 38.03 127 GLU B CA 1
ATOM 2894 C C . GLU B 1 129 ? -1.096 36.962 3.024 1.00 35.94 127 GLU B C 1
ATOM 2895 O O . GLU B 1 129 ? -1.175 35.971 2.283 1.00 33.38 127 GLU B O 1
ATOM 2901 N N . ASN B 1 130 ? -0.720 36.864 4.299 1.00 33.77 128 ASN B N 1
ATOM 2902 C CA . ASN B 1 130 ? -0.276 35.570 4.796 1.00 32.36 128 ASN B CA 1
ATOM 2903 C C . ASN B 1 130 ? -1.422 34.551 4.806 1.00 33.07 128 ASN B C 1
ATOM 2904 O O . ASN B 1 130 ? -1.245 33.405 4.391 1.00 30.46 128 ASN B O 1
ATOM 2909 N N . ILE B 1 131 ? -2.588 34.977 5.276 1.00 30.03 129 ILE B N 1
ATOM 2910 C CA . ILE B 1 131 ? -3.766 34.112 5.258 1.00 31.96 129 ILE B CA 1
ATOM 2911 C C . ILE B 1 131 ? -4.237 33.857 3.845 1.00 32.63 129 ILE B C 1
ATOM 2912 O O . ILE B 1 131 ? -4.609 32.735 3.503 1.00 31.33 129 ILE B O 1
ATOM 2917 N N . ALA B 1 132 ? -4.234 34.900 3.024 1.00 29.88 130 ALA B N 1
ATOM 2918 C CA . ALA B 1 132 ? -4.659 34.764 1.628 1.00 30.89 130 ALA B CA 1
ATOM 2919 C C . ALA B 1 132 ? -3.880 33.688 0.872 1.00 33.21 130 ALA B C 1
ATOM 2920 O O . ALA B 1 132 ? -4.467 32.863 0.165 1.00 32.29 130 ALA B O 1
ATOM 2922 N N . GLN B 1 133 ? -2.559 33.662 1.034 1.00 28.74 131 GLN B N 1
ATOM 2923 C CA A GLN B 1 133 ? -1.745 32.662 0.361 0.50 30.40 131 GLN B CA 1
ATOM 2924 C CA B GLN B 1 133 ? -1.757 32.654 0.354 0.50 29.73 131 GLN B CA 1
ATOM 2925 C C . GLN B 1 133 ? -1.987 31.273 0.963 1.00 28.88 131 GLN B C 1
ATOM 2926 O O . GLN B 1 133 ? -1.932 30.261 0.262 1.00 29.39 131 GLN B O 1
ATOM 2937 N N . TYR B 1 134 ? -2.271 31.229 2.261 1.00 28.10 132 TYR B N 1
ATOM 2938 C CA . TYR B 1 134 ? -2.542 29.935 2.882 1.00 30.12 132 TYR B CA 1
ATOM 2939 C C . TYR B 1 134 ? -3.762 29.342 2.195 1.00 26.72 132 TYR B C 1
ATOM 2940 O O . TYR B 1 134 ? -3.755 28.190 1.762 1.00 27.23 132 TYR B O 1
ATOM 2949 N N . VAL B 1 135 ? -4.807 30.155 2.097 1.00 25.93 133 VAL B N 1
ATOM 2950 C CA . VAL B 1 135 ? -6.069 29.748 1.465 1.00 24.22 133 VAL B CA 1
ATOM 2951 C C . VAL B 1 135 ? -5.914 29.399 -0.006 1.00 26.66 133 VAL B C 1
ATOM 2952 O O . VAL B 1 135 ? -6.476 28.422 -0.497 1.00 26.06 133 VAL B O 1
ATOM 2956 N N . LEU B 1 136 ? -5.134 30.192 -0.715 1.00 26.21 134 LEU B N 1
ATOM 2957 C CA . LEU B 1 136 ? -4.901 29.899 -2.120 1.00 26.54 134 LEU B CA 1
ATOM 2958 C C . LEU B 1 136 ? -4.209 28.530 -2.307 1.00 28.90 134 LEU B C 1
ATOM 2959 O O . LEU B 1 136 ? -4.616 27.716 -3.146 1.00 26.02 134 LEU B O 1
ATOM 2964 N N . SER B 1 137 ? -3.187 28.256 -1.503 1.00 27.15 135 SER B N 1
ATOM 2965 C CA A SER B 1 137 ? -2.496 26.967 -1.574 0.50 27.85 135 SER B CA 1
ATOM 2966 C CA B SER B 1 137 ? -2.500 26.967 -1.587 0.50 28.23 135 SER B CA 1
ATOM 2967 C C . SER B 1 137 ? -3.439 25.835 -1.178 1.00 28.80 135 SER B C 1
ATOM 2968 O O . SER B 1 137 ? -3.365 24.730 -1.722 1.00 27.84 135 SER B O 1
ATOM 2973 N N . SER B 1 138 ? -4.324 26.112 -0.217 1.00 27.26 136 SER B N 1
ATOM 2974 C CA . SER B 1 138 ? -5.310 25.091 0.183 1.00 25.67 136 SER B CA 1
ATOM 2975 C C . SER B 1 138 ? -6.283 24.776 -0.954 1.00 25.03 136 SER B C 1
ATOM 2976 O O . SER B 1 138 ? -6.683 23.626 -1.141 1.00 26.03 136 SER B O 1
ATOM 2979 N N . PHE B 1 139 ? -6.681 25.793 -1.719 1.00 23.41 137 PHE B N 1
ATOM 2980 C CA . PHE B 1 139 ? -7.562 25.558 -2.858 1.00 21.05 137 PHE B CA 1
ATOM 2981 C C . PHE B 1 139 ? -6.813 24.759 -3.923 1.00 24.62 137 PHE B C 1
ATOM 2982 O O . PHE B 1 139 ? -7.362 23.874 -4.546 1.00 22.44 137 PHE B O 1
ATOM 2990 N N . GLU B 1 140 ? -5.566 25.127 -4.154 1.00 27.29 138 GLU B N 1
ATOM 2991 C CA . GLU B 1 140 ? -4.753 24.409 -5.130 1.00 27.92 138 GLU B CA 1
ATOM 2992 C C . GLU B 1 140 ? -4.704 22.910 -4.815 1.00 28.26 138 GLU B C 1
ATOM 2993 O O . GLU B 1 140 ? -4.844 22.061 -5.717 1.00 26.99 138 GLU B O 1
ATOM 2999 N N . LYS B 1 141 ? -4.507 22.592 -3.537 1.00 28.64 139 LYS B N 1
ATOM 3000 C CA . LYS B 1 141 ? -4.467 21.194 -3.096 1.00 28.99 139 LYS B CA 1
ATOM 3001 C C . LYS B 1 141 ? -5.800 20.496 -3.265 1.00 28.40 139 LYS B C 1
ATOM 3002 O O . LYS B 1 141 ? -5.850 19.343 -3.711 1.00 25.28 139 LYS B O 1
ATOM 3008 N N . VAL B 1 142 ? -6.878 21.161 -2.841 1.00 22.53 140 VAL B N 1
ATOM 3009 C CA . VAL B 1 142 ? -8.190 20.538 -2.926 1.00 20.45 140 VAL B CA 1
ATOM 3010 C C . VAL B 1 142 ? -8.591 20.280 -4.384 1.00 20.81 140 VAL B C 1
ATOM 3011 O O . VAL B 1 142 ? -9.150 19.239 -4.696 1.00 23.09 140 VAL B O 1
ATOM 3015 N N . PHE B 1 143 ? -8.280 21.219 -5.285 1.00 23.68 141 PHE B N 1
ATOM 3016 C CA . PHE B 1 143 ? -8.654 21.038 -6.673 1.00 23.50 141 PHE B CA 1
ATOM 3017 C C . PHE B 1 143 ? -7.823 19.946 -7.344 1.00 21.72 141 PHE B C 1
ATOM 3018 O O . PHE B 1 143 ? -8.372 19.182 -8.131 1.00 24.50 141 PHE B O 1
ATOM 3026 N N . ALA B 1 144 ? -6.546 19.844 -6.984 1.00 24.35 142 ALA B N 1
ATOM 3027 C CA . ALA B 1 144 ? -5.704 18.754 -7.522 1.00 26.54 142 ALA B CA 1
ATOM 3028 C C . ALA B 1 144 ? -6.300 17.404 -7.130 1.00 27.59 142 ALA B C 1
ATOM 3029 O O . ALA B 1 144 ? -6.371 16.477 -7.936 1.00 25.98 142 ALA B O 1
ATOM 3031 N N . PHE B 1 145 ? -6.741 17.310 -5.880 1.00 23.15 143 PHE B N 1
ATOM 3032 C CA . PHE B 1 145 ? -7.345 16.091 -5.374 1.00 26.91 143 PHE B CA 1
ATOM 3033 C C . PHE B 1 145 ? -8.642 15.777 -6.110 1.00 23.48 143 PHE B C 1
ATOM 3034 O O . PHE B 1 145 ? -8.887 14.640 -6.513 1.00 23.86 143 PHE B O 1
ATOM 3042 N N . MET B 1 146 ? -9.498 16.791 -6.278 1.00 22.11 144 MET B N 1
ATOM 3043 C CA . MET B 1 146 ? -10.786 16.575 -6.902 1.00 22.55 144 MET B CA 1
ATOM 3044 C C . MET B 1 146 ? -10.589 16.173 -8.362 1.00 23.08 144 MET B C 1
ATOM 3045 O O . MET B 1 146 ? -11.316 15.330 -8.886 1.00 26.20 144 MET B O 1
ATOM 3050 N N . GLU B 1 147 ? -9.590 16.777 -8.983 1.00 23.31 145 GLU B N 1
ATOM 3051 C CA . GLU B 1 147 ? -9.331 16.517 -10.391 1.00 25.90 145 GLU B CA 1
ATOM 3052 C C . GLU B 1 147 ? -8.970 15.050 -10.573 1.00 31.97 145 GLU B C 1
ATOM 3053 O O . GLU B 1 147 ? -9.457 14.392 -11.500 1.00 29.37 145 GLU B O 1
ATOM 3059 N N . THR B 1 148 ? -8.140 14.550 -9.668 1.00 25.23 146 THR B N 1
ATOM 3060 C CA . THR B 1 148 ? -7.709 13.148 -9.662 1.00 31.53 146 THR B CA 1
ATOM 3061 C C . THR B 1 148 ? -8.882 12.218 -9.381 1.00 31.53 146 THR B C 1
ATOM 3062 O O . THR B 1 148 ? -9.087 11.230 -10.093 1.00 31.44 146 THR B O 1
ATOM 3066 N N . LYS B 1 149 ? -9.666 12.533 -8.347 1.00 28.25 147 LYS B N 1
ATOM 3067 C CA . LYS B 1 149 ? -10.813 11.710 -7.973 1.00 29.40 147 LYS B CA 1
ATOM 3068 C C . LYS B 1 149 ? -11.831 11.594 -9.089 1.00 30.97 147 LYS B C 1
ATOM 3069 O O . LYS B 1 149 ? -12.487 10.562 -9.233 1.00 31.44 147 LYS B O 1
ATOM 3075 N N . LEU B 1 150 ? -11.977 12.663 -9.862 1.00 27.99 148 LEU B N 1
ATOM 3076 C CA . LEU B 1 150 ? -13.015 12.741 -10.873 1.00 25.04 148 LEU B CA 1
ATOM 3077 C C . LEU B 1 150 ? -12.535 12.166 -12.213 1.00 35.99 148 LEU B C 1
ATOM 3078 O O . LEU B 1 150 ? -13.313 12.052 -13.150 1.00 34.06 148 LEU B O 1
ATOM 3083 N N . SER B 1 151 ? -11.263 11.798 -12.282 1.00 32.75 149 SER B N 1
ATOM 3084 C CA . SER B 1 151 ? -10.712 11.236 -13.516 1.00 38.06 149 SER B CA 1
ATOM 3085 C C . SER B 1 151 ? -11.488 10.002 -13.954 1.00 38.23 149 SER B C 1
ATOM 3086 O O . SER B 1 151 ? -11.583 9.020 -13.214 1.00 38.02 149 SER B O 1
ATOM 3089 N N . GLY B 1 152 ? -12.053 10.066 -15.152 1.00 39.78 150 GLY B N 1
ATOM 3090 C CA . GLY B 1 152 ? -12.761 8.928 -15.728 1.00 43.67 150 GLY B CA 1
ATOM 3091 C C . GLY B 1 152 ? -14.148 8.675 -15.175 1.00 43.12 150 GLY B C 1
ATOM 3092 O O . GLY B 1 152 ? -14.737 7.634 -15.438 1.00 46.34 150 GLY B O 1
ATOM 3093 N N . ARG B 1 153 ? -14.681 9.613 -14.393 1.00 39.28 151 ARG B N 1
ATOM 3094 C CA . ARG B 1 153 ? -16.037 9.451 -13.878 1.00 38.73 151 ARG B CA 1
ATOM 3095 C C . ARG B 1 153 ? -16.887 10.701 -13.990 1.00 35.97 151 ARG B C 1
ATOM 3096 O O . ARG B 1 153 ? -16.379 11.800 -14.212 1.00 38.70 151 ARG B O 1
ATOM 3104 N N . ASP B 1 154 ? -18.188 10.515 -13.826 1.00 31.95 152 ASP B N 1
ATOM 3105 C CA . ASP B 1 154 ? -19.128 11.627 -13.897 1.00 27.55 152 ASP B CA 1
ATOM 3106 C C . ASP B 1 154 ? -19.373 12.209 -12.517 1.00 30.81 152 ASP B C 1
ATOM 3107 O O . ASP B 1 154 ? -19.565 13.420 -12.372 1.00 29.13 152 ASP B O 1
ATOM 3112 N N . TRP B 1 155 ? -19.392 11.332 -11.526 1.00 28.62 153 TRP B N 1
ATOM 3113 C CA . TRP B 1 155 ? -19.754 11.721 -10.155 1.00 26.78 153 TRP B CA 1
ATOM 3114 C C . TRP B 1 155 ? -18.715 11.249 -9.148 1.00 28.06 153 TRP B C 1
ATOM 3115 O O . TRP B 1 155 ? -17.866 10.404 -9.456 1.00 27.94 153 TRP B O 1
ATOM 3126 N N . PHE B 1 156 ? -18.772 11.796 -7.928 1.00 23.77 154 PHE B N 1
ATOM 3127 C CA . PHE B 1 156 ? -17.749 11.458 -6.949 1.00 26.60 154 PHE B CA 1
ATOM 3128 C C . PHE B 1 156 ? -17.797 10.016 -6.485 1.00 22.65 154 PHE B C 1
ATOM 3129 O O . PHE B 1 156 ? -16.744 9.407 -6.297 1.00 29.04 154 PHE B O 1
ATOM 3137 N N . VAL B 1 157 ? -19.004 9.489 -6.327 1.00 25.88 155 VAL B N 1
ATOM 3138 C CA . VAL B 1 157 ? -19.193 8.154 -5.767 1.00 25.69 155 VAL B CA 1
ATOM 3139 C C . VAL B 1 157 ? -20.201 7.377 -6.598 1.00 30.02 155 VAL B C 1
ATOM 3140 O O . VAL B 1 157 ? -21.305 7.851 -6.870 1.00 28.23 155 VAL B O 1
ATOM 3144 N N . GLY B 1 158 ? -19.828 6.166 -6.987 1.00 29.60 156 GLY B N 1
ATOM 3145 C CA . GLY B 1 158 ? -20.787 5.320 -7.687 1.00 29.57 156 GLY B CA 1
ATOM 3146 C C . GLY B 1 158 ? -21.114 5.890 -9.051 1.00 31.31 156 GLY B C 1
ATOM 3147 O O . GLY B 1 158 ? -20.262 6.494 -9.689 1.00 35.28 156 GLY B O 1
ATOM 3148 N N . ASP B 1 159 ? -22.342 5.676 -9.508 1.00 31.26 157 ASP B N 1
ATOM 3149 C CA . ASP B 1 159 ? -22.676 6.051 -10.875 1.00 36.88 157 ASP B CA 1
ATOM 3150 C C . ASP B 1 159 ? -23.771 7.098 -10.966 1.00 36.02 157 ASP B C 1
ATOM 3151 O O . ASP B 1 159 ? -24.468 7.185 -11.976 1.00 31.90 157 ASP B O 1
ATOM 3156 N N . LYS B 1 160 ? -23.917 7.919 -9.930 1.00 29.45 158 LYS B N 1
ATOM 3157 C CA . LYS B 1 160 ? -24.999 8.877 -9.924 1.00 27.26 158 LYS B CA 1
ATOM 3158 C C . LYS B 1 160 ? -24.687 10.020 -8.964 1.00 27.39 158 LYS B C 1
ATOM 3159 O O . LYS B 1 160 ? -23.789 9.912 -8.112 1.00 26.13 158 LYS B O 1
ATOM 3165 N N . PHE B 1 161 ? -25.432 11.102 -9.144 1.00 27.51 159 PHE B N 1
ATOM 3166 C CA . PHE B 1 161 ? -25.415 12.251 -8.235 1.00 26.93 159 PHE B CA 1
ATOM 3167 C C . PHE B 1 161 ? -25.791 11.815 -6.812 1.00 25.03 159 PHE B C 1
ATOM 3168 O O . PHE B 1 161 ? -26.841 11.202 -6.594 1.00 25.46 159 PHE B O 1
ATOM 3176 N N . THR B 1 162 ? -24.932 12.137 -5.833 1.00 24.89 160 THR B N 1
ATOM 3177 C CA . THR B 1 162 ? -25.204 11.792 -4.440 1.00 25.09 160 THR B CA 1
ATOM 3178 C C . THR B 1 162 ? -24.946 12.947 -3.461 1.00 24.54 160 THR B C 1
ATOM 3179 O O . THR B 1 162 ? -24.588 14.071 -3.847 1.00 23.65 160 THR B O 1
ATOM 3183 N N . ILE B 1 163 ? -25.155 12.660 -2.187 1.00 23.24 161 ILE B N 1
ATOM 3184 C CA . ILE B 1 163 ? -24.868 13.643 -1.142 1.00 23.01 161 ILE B CA 1
ATOM 3185 C C . ILE B 1 163 ? -23.418 14.129 -1.191 1.00 24.61 161 ILE B C 1
ATOM 3186 O O . ILE B 1 163 ? -23.133 15.234 -0.738 1.00 19.63 161 ILE B O 1
ATOM 3191 N N . VAL B 1 164 ? -22.490 13.327 -1.716 1.00 22.52 162 VAL B N 1
ATOM 3192 C CA . VAL B 1 164 ? -21.109 13.805 -1.831 1.00 21.38 162 VAL B CA 1
ATOM 3193 C C . VAL B 1 164 ? -21.029 14.911 -2.894 1.00 24.33 162 VAL B C 1
ATOM 3194 O O . VAL B 1 164 ? -20.377 15.960 -2.706 1.00 23.58 162 VAL B O 1
ATOM 3198 N N . ASP B 1 165 ? -21.714 14.697 -4.014 1.00 21.68 163 ASP B N 1
ATOM 3199 C CA . ASP B 1 165 ? -21.795 15.761 -5.008 1.00 24.59 163 ASP B CA 1
ATOM 3200 C C . ASP B 1 165 ? -22.484 17.003 -4.466 1.00 23.20 163 ASP B C 1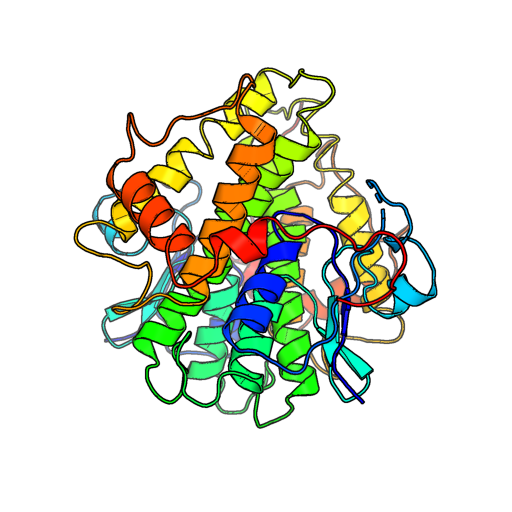
ATOM 3201 O O . ASP B 1 165 ? -22.075 18.104 -4.804 1.00 24.48 163 ASP B O 1
ATOM 3206 N N . ILE B 1 166 ? -23.525 16.833 -3.651 1.00 21.85 164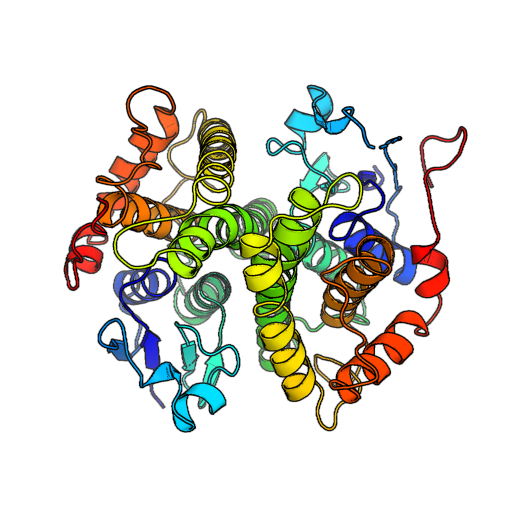 ILE B N 1
ATOM 3207 C CA . ILE B 1 166 ? -24.156 17.994 -3.023 1.00 22.29 164 ILE B CA 1
ATOM 3208 C C . ILE B 1 166 ? -23.131 18.735 -2.154 1.00 21.57 164 ILE B C 1
ATOM 3209 O O . ILE B 1 166 ? -23.006 19.968 -2.253 1.00 21.44 164 ILE B O 1
ATOM 3214 N N . ALA B 1 167 ? -22.404 18.012 -1.307 1.00 22.71 165 ALA B N 1
ATOM 3215 C CA . ALA B 1 167 ? -21.452 18.690 -0.415 1.00 21.74 165 ALA B CA 1
ATOM 3216 C C . ALA B 1 167 ? -20.423 19.494 -1.245 1.00 21.00 165 ALA B C 1
ATOM 3217 O O . ALA B 1 167 ? -20.207 20.699 -1.013 1.00 20.78 165 ALA B O 1
ATOM 3219 N N . PHE B 1 168 ? -19.777 18.856 -2.194 1.00 20.94 166 PHE B N 1
ATOM 3220 C CA . PHE B 1 168 ? -18.801 19.538 -3.000 1.00 20.38 166 PHE B CA 1
ATOM 3221 C C . PHE B 1 168 ? -19.385 20.677 -3.884 1.00 18.71 166 PHE B C 1
ATOM 3222 O O . PHE B 1 168 ? -18.793 21.712 -4.008 1.00 20.59 166 PHE B O 1
ATOM 3230 N N . LEU B 1 169 ? -20.533 20.451 -4.504 1.00 19.68 167 LEU B N 1
ATOM 3231 C CA . LEU B 1 169 ? -21.120 21.473 -5.354 1.00 19.88 167 LEU B CA 1
ATOM 3232 C C . LEU B 1 169 ? -21.520 22.747 -4.606 1.00 20.30 167 LEU B C 1
ATOM 3233 O O . LEU B 1 169 ? -21.352 23.828 -5.093 1.00 21.81 167 LEU B O 1
ATOM 3238 N N . VAL B 1 170 ? -22.067 22.580 -3.424 1.00 21.20 168 VAL B N 1
ATOM 3239 C CA . VAL B 1 170 ? -22.421 23.735 -2.644 1.00 21.30 168 VAL B CA 1
ATOM 3240 C C . VAL B 1 170 ? -21.189 24.569 -2.236 1.00 21.83 168 VAL B C 1
ATOM 3241 O O . VAL B 1 170 ? -21.211 25.762 -2.333 1.00 21.56 168 VAL B O 1
ATOM 3245 N N . GLY B 1 171 ? -20.122 23.918 -1.787 1.00 21.34 169 GLY B N 1
ATOM 3246 C CA . GLY B 1 171 ? -18.878 24.658 -1.499 1.00 20.84 169 GLY B CA 1
ATOM 3247 C C . GLY B 1 171 ? -18.320 25.362 -2.737 1.00 22.04 169 GLY B C 1
ATOM 3248 O O . GLY B 1 171 ? -17.861 26.520 -2.682 1.00 21.43 169 GLY B O 1
ATOM 3249 N N . GLU B 1 172 ? -18.345 24.679 -3.877 1.00 21.31 170 GLU B N 1
ATOM 3250 C CA . GLU B 1 172 ? -17.760 25.252 -5.087 1.00 22.60 170 GLU B CA 1
ATOM 3251 C C . GLU B 1 172 ? -18.623 26.402 -5.627 1.00 21.66 170 GLU B C 1
ATOM 3252 O O . GLU B 1 172 ? -18.096 27.442 -6.091 1.00 22.25 170 GLU B O 1
ATOM 3258 N N . HIS B 1 173 ? -19.939 26.227 -5.554 1.00 21.74 171 HIS B N 1
ATOM 3259 C CA . HIS B 1 173 ? -20.875 27.285 -5.950 1.00 20.69 171 HIS B CA 1
ATOM 3260 C C . HIS B 1 173 ? -20.648 28.513 -5.048 1.00 23.61 171 HIS B C 1
ATOM 3261 O O . HIS B 1 173 ? -20.625 29.647 -5.509 1.00 21.94 171 HIS B O 1
ATOM 3268 N N . ARG B 1 174 ? -20.466 28.275 -3.755 1.00 21.19 172 ARG B N 1
ATOM 3269 C CA . ARG B 1 174 ? -20.200 29.377 -2.823 1.00 19.39 172 ARG B CA 1
ATOM 3270 C C . ARG B 1 174 ? -18.903 30.122 -3.160 1.00 22.21 172 ARG B C 1
ATOM 3271 O O . ARG B 1 174 ? -18.828 31.355 -3.077 1.00 22.16 172 ARG B O 1
ATOM 3279 N N . ARG B 1 175 ? -17.865 29.362 -3.478 1.00 20.86 173 ARG B N 1
ATOM 3280 C CA . ARG B 1 175 ? -16.571 29.946 -3.808 1.00 19.76 173 ARG B CA 1
ATOM 3281 C C . ARG B 1 175 ? -16.734 30.879 -5.014 1.00 22.68 173 ARG B C 1
ATOM 3282 O O . ARG B 1 175 ? -16.244 32.021 -5.003 1.00 22.77 173 ARG B O 1
ATOM 3290 N N . ARG B 1 176 ? -17.426 30.399 -6.043 1.00 23.44 174 ARG B N 1
ATOM 3291 C CA . ARG B 1 176 ? -17.681 31.222 -7.251 1.00 24.13 174 ARG B CA 1
ATOM 3292 C C . ARG B 1 176 ? -18.548 32.456 -6.959 1.00 24.35 174 ARG B C 1
ATOM 3293 O O . ARG B 1 176 ? -18.379 33.531 -7.559 1.00 27.37 174 ARG B O 1
ATOM 3301 N N . GLU B 1 177 ? -19.498 32.293 -6.053 1.00 22.59 175 GLU B N 1
ATOM 3302 C CA . GLU B 1 177 ? -20.423 33.373 -5.695 1.00 22.35 175 GLU B CA 1
ATOM 3303 C C . GLU B 1 177 ? -19.705 34.481 -4.937 1.00 25.96 175 GLU B C 1
ATOM 3304 O O . GLU B 1 177 ? -19.993 35.663 -5.126 1.00 27.25 175 GLU B O 1
ATOM 3310 N N . ARG B 1 178 ? -18.758 34.101 -4.093 1.00 21.70 176 ARG B N 1
ATOM 3311 C CA . ARG B 1 178 ? -18.190 35.046 -3.123 1.00 24.35 176 ARG B CA 1
ATOM 3312 C C . ARG B 1 178 ? -16.776 35.508 -3.409 1.00 23.79 176 ARG B C 1
ATOM 3313 O O . ARG B 1 178 ? -16.390 36.577 -2.942 1.00 24.48 176 ARG B O 1
ATOM 3321 N N . LEU B 1 179 ? -15.995 34.710 -4.145 1.00 25.10 177 LEU B N 1
ATOM 3322 C CA . LEU B 1 179 ? -14.553 34.957 -4.278 1.00 25.19 177 LEU B CA 1
ATOM 3323 C C . LEU B 1 179 ? -14.108 35.219 -5.703 1.00 24.23 177 LEU B C 1
ATOM 3324 O O . LEU B 1 179 ? -12.906 35.310 -5.958 1.00 24.24 177 LEU B O 1
ATOM 3329 N N . HIS B 1 180 ? -15.060 35.332 -6.627 1.00 24.81 178 HIS B N 1
ATOM 3330 C CA . HIS B 1 180 ? -14.703 35.568 -8.029 1.00 26.26 178 HIS B CA 1
ATOM 3331 C C . HIS B 1 180 ? -13.919 36.864 -8.191 1.00 25.24 178 HIS B C 1
ATOM 3332 O O . HIS B 1 180 ? -13.024 36.947 -9.028 1.00 25.39 178 HIS B O 1
ATOM 3339 N N . ASN B 1 181 ? -14.255 37.863 -7.387 1.00 25.04 179 ASN B N 1
ATOM 3340 C CA . ASN B 1 181 ? -13.615 39.186 -7.467 1.00 24.53 179 ASN B CA 1
ATOM 3341 C C . ASN B 1 181 ? -12.457 39.367 -6.485 1.00 26.92 179 ASN B C 1
ATOM 3342 O O . ASN B 1 181 ? -11.997 40.490 -6.248 1.00 28.63 179 ASN B O 1
ATOM 3347 N N . SER B 1 182 ? -11.986 38.264 -5.912 1.00 22.54 180 SER B N 1
ATOM 3348 C CA . SER B 1 182 ? -10.944 38.302 -4.897 1.00 21.54 180 SER B CA 1
ATOM 3349 C C . SER B 1 182 ? -9.540 37.968 -5.394 1.00 21.12 180 SER B C 1
ATOM 3350 O O . SER B 1 182 ? -9.346 37.452 -6.501 1.00 24.71 180 SER B O 1
ATOM 3353 N N . PRO B 1 183 ? -8.542 38.242 -4.560 1.00 22.24 181 PRO B N 1
ATOM 3354 C CA . PRO B 1 183 ? -7.164 37.882 -4.858 1.00 23.16 181 PRO B CA 1
ATOM 3355 C C . PRO B 1 183 ? -6.919 36.394 -4.670 1.00 26.04 181 PRO B C 1
ATOM 3356 O O . PRO B 1 183 ? -5.801 35.942 -4.880 1.00 28.21 181 PRO B O 1
ATOM 3360 N N . ILE B 1 184 ? -7.946 35.639 -4.256 1.00 24.59 182 ILE B N 1
ATOM 3361 C CA . ILE B 1 184 ? -7.767 34.188 -4.103 1.00 26.48 182 ILE B CA 1
ATOM 3362 C C . ILE B 1 184 ? -8.631 33.396 -5.080 1.00 28.78 182 ILE B C 1
ATOM 3363 O O . ILE B 1 184 ? -8.901 32.227 -4.879 1.00 28.43 182 ILE B O 1
ATOM 3368 N N . TRP B 1 185 ? -9.039 34.045 -6.163 1.00 25.35 183 TRP B N 1
ATOM 3369 C CA . TRP B 1 185 ? -9.796 33.390 -7.218 1.00 25.29 183 TRP B CA 1
ATOM 3370 C C . TRP B 1 185 ? -8.906 32.480 -8.048 1.00 25.99 183 TRP B C 1
ATOM 3371 O O . TRP B 1 185 ? -7.760 32.820 -8.372 1.00 29.48 183 TRP B O 1
ATOM 3382 N N . ILE B 1 186 ? -9.457 31.315 -8.383 1.00 23.79 184 ILE B N 1
ATOM 3383 C CA . ILE B 1 186 ? -8.837 30.407 -9.329 1.00 26.95 184 ILE B CA 1
ATOM 3384 C C . ILE B 1 186 ? -9.895 30.050 -10.349 1.00 25.38 184 ILE B C 1
ATOM 3385 O O . ILE B 1 186 ? -10.992 29.615 -10.001 1.00 26.81 184 ILE B O 1
ATOM 3390 N N . ASP B 1 187 ? -9.572 30.208 -11.630 1.00 26.75 185 ASP B N 1
ATOM 3391 C CA . ASP B 1 187 ? -10.470 29.765 -12.677 1.00 29.94 185 ASP B CA 1
ATOM 3392 C C . ASP B 1 187 ? -10.179 28.298 -12.991 1.00 29.35 185 ASP B C 1
ATOM 3393 O O . ASP B 1 187 ? -9.035 27.956 -13.325 1.00 32.49 185 ASP B O 1
ATOM 3398 N N . LEU B 1 188 ? -11.190 27.429 -12.864 1.00 27.02 186 LEU B N 1
ATOM 3399 C CA . LEU B 1 188 ? -10.958 25.991 -13.015 1.00 28.09 186 LEU B CA 1
ATOM 3400 C C . LEU B 1 188 ? -10.886 25.575 -14.466 1.00 33.41 186 LEU B C 1
ATOM 3401 O O . LEU B 1 188 ? -10.321 24.536 -14.782 1.00 33.72 186 LEU B O 1
ATOM 3406 N N . LYS B 1 189 ? -11.506 26.357 -15.339 1.00 35.54 187 LYS B N 1
ATOM 3407 C CA . LYS B 1 189 ? -11.608 25.940 -16.745 1.00 42.99 187 LYS B CA 1
ATOM 3408 C C . LYS B 1 189 ? -10.269 25.504 -17.293 1.00 44.79 187 LYS B C 1
ATOM 3409 O O . LYS B 1 189 ? -10.174 24.500 -17.994 1.00 50.74 187 LYS B O 1
ATOM 3415 N N . GLU B 1 190 ? -9.238 26.266 -16.948 1.00 49.32 188 GLU B N 1
ATOM 3416 C CA . GLU B 1 190 ? -7.898 26.087 -17.485 1.00 55.80 188 GLU B CA 1
ATOM 3417 C C . GLU B 1 190 ? -7.141 24.888 -16.912 1.00 51.61 188 GLU B C 1
ATOM 3418 O O . GLU B 1 190 ? -6.711 24.011 -17.661 1.00 54.00 188 GLU B O 1
ATOM 3424 N N . ASN B 1 191 ? -6.975 24.841 -15.592 1.00 44.37 189 ASN B N 1
ATOM 3425 C CA . ASN B 1 191 ? -6.097 23.825 -15.000 1.00 40.64 189 ASN B CA 1
ATOM 3426 C C . ASN B 1 191 ? -6.789 22.611 -14.386 1.00 35.86 189 ASN B C 1
ATOM 3427 O O . ASN B 1 191 ? -6.136 21.625 -14.094 1.00 40.29 189 ASN B O 1
ATOM 3432 N N . PHE B 1 192 ? -8.102 22.683 -14.199 1.00 32.45 190 PHE B N 1
ATOM 3433 C CA . PHE B 1 192 ? -8.833 21.592 -13.552 1.00 27.95 190 PHE B CA 1
ATOM 3434 C C . PHE B 1 192 ? -10.095 21.237 -14.339 1.00 30.30 190 PHE B C 1
ATOM 3435 O O . PHE B 1 192 ? -11.238 21.416 -13.877 1.00 28.23 190 PHE B O 1
ATOM 3443 N N . PRO B 1 193 ? -9.910 20.731 -15.564 1.00 29.92 191 PRO B N 1
ATOM 3444 C CA . PRO B 1 193 ? -11.043 20.499 -16.463 1.00 31.69 191 PRO B CA 1
ATOM 3445 C C . PRO B 1 193 ? -12.032 19.444 -15.981 1.00 29.15 191 PRO B C 1
ATOM 3446 O O . PRO B 1 193 ? -13.223 19.577 -16.232 1.00 30.74 191 PRO B O 1
ATOM 3450 N N . ASN B 1 194 ? -11.554 18.415 -15.288 1.00 29.75 192 ASN B N 1
ATOM 3451 C CA . ASN B 1 194 ? -12.465 17.425 -14.735 1.00 29.65 192 ASN B CA 1
ATOM 3452 C C . ASN B 1 194 ? -13.389 18.049 -13.686 1.00 26.06 192 ASN B C 1
ATOM 3453 O O . ASN B 1 194 ? -14.579 17.724 -13.640 1.00 26.85 192 ASN B O 1
ATOM 3458 N N . VAL B 1 195 ? -12.824 18.903 -12.828 1.00 27.74 193 VAL B N 1
ATOM 3459 C CA . VAL B 1 195 ? -13.646 19.532 -11.793 1.00 26.53 193 VAL B CA 1
ATOM 3460 C C . VAL B 1 195 ? -14.636 20.492 -12.426 1.00 27.35 193 VAL B C 1
ATOM 3461 O O . VAL B 1 195 ? -15.789 20.558 -12.024 1.00 24.94 193 VAL B O 1
ATOM 3465 N N . GLU B 1 196 ? -14.204 21.234 -13.443 1.00 25.57 194 GLU B N 1
ATOM 3466 C CA . GLU B 1 196 ? -15.143 22.126 -14.119 1.00 25.99 194 GLU B CA 1
ATOM 3467 C C . GLU B 1 196 ? -16.310 21.366 -14.746 1.00 26.59 194 GLU B C 1
ATOM 3468 O O . GLU B 1 196 ? -17.469 21.766 -14.613 1.00 26.82 194 GLU B O 1
ATOM 3474 N N . LYS B 1 197 ? -15.999 20.278 -15.437 1.00 26.13 195 LYS B N 1
ATOM 3475 C CA . LYS B 1 197 ? -17.013 19.511 -16.139 1.00 28.22 195 LYS B CA 1
ATOM 3476 C C . LYS B 1 197 ? -17.990 18.927 -15.123 1.00 29.50 195 LYS B C 1
ATOM 3477 O O . LYS B 1 197 ? -19.198 18.964 -15.296 1.00 27.98 195 LYS B O 1
ATOM 3483 N N . TRP B 1 198 ? -17.437 18.401 -14.041 1.00 27.61 196 TRP B N 1
ATOM 3484 C CA . TRP B 1 198 ? -18.258 17.872 -12.983 1.00 24.75 196 TRP B CA 1
ATOM 3485 C C . TRP B 1 198 ? -19.125 18.970 -12.332 1.00 25.14 196 TRP B C 1
ATOM 3486 O O . TRP B 1 198 ? -20.297 18.749 -12.054 1.00 25.90 196 TRP B O 1
ATOM 3497 N N . PHE B 1 199 ? -18.557 20.144 -12.073 1.00 24.21 197 PHE B N 1
ATOM 3498 C CA . PHE B 1 199 ? -19.351 21.192 -11.462 1.00 22.22 197 PHE B CA 1
ATOM 3499 C C . PHE B 1 199 ? -20.559 21.545 -12.336 1.00 24.56 197 PHE B C 1
ATOM 3500 O O . PHE B 1 199 ? -21.683 21.684 -11.851 1.00 26.23 197 PHE B O 1
ATOM 3508 N N . GLN B 1 200 ? -20.322 21.685 -13.627 1.00 25.61 198 GLN B N 1
ATOM 3509 C CA . GLN B 1 200 ? -21.413 22.075 -14.515 1.00 26.92 198 GLN B CA 1
ATOM 3510 C C . GLN B 1 200 ? -22.522 21.024 -14.532 1.00 27.27 198 GLN B C 1
ATOM 3511 O O . GLN B 1 200 ? -23.711 21.363 -14.566 1.00 30.86 198 GLN B O 1
ATOM 3517 N N . ARG B 1 201 ? -22.154 19.747 -14.504 1.00 26.14 199 ARG B N 1
ATOM 3518 C CA . ARG B 1 201 ? -23.182 18.720 -14.502 1.00 28.05 199 ARG B CA 1
ATOM 3519 C C . ARG B 1 201 ? -23.890 18.638 -13.161 1.00 26.10 199 ARG B C 1
ATOM 3520 O O . ARG B 1 201 ? -25.075 18.344 -13.100 1.00 28.40 199 ARG B O 1
ATOM 3528 N N . ALA B 1 202 ? -23.164 18.916 -12.080 1.00 24.73 200 ALA B N 1
ATOM 3529 C CA . ALA B 1 202 ? -23.792 18.886 -10.765 1.00 25.40 200 ALA B CA 1
ATOM 3530 C C . ALA B 1 202 ? -24.778 20.041 -10.518 1.00 26.07 200 ALA B C 1
ATOM 3531 O O . ALA B 1 202 ? -25.859 19.823 -9.980 1.00 26.30 200 ALA B O 1
ATOM 3533 N N . ILE B 1 203 ? -24.391 21.252 -10.919 1.00 26.84 201 ILE B N 1
ATOM 3534 C CA . ILE B 1 203 ? -25.220 22.429 -10.764 1.00 29.16 201 ILE B CA 1
ATOM 3535 C C . ILE B 1 203 ? -26.475 22.327 -11.649 1.00 28.42 201 ILE B C 1
ATOM 3536 O O . ILE B 1 203 ? -27.526 22.883 -11.313 1.00 27.97 201 ILE B O 1
ATOM 3541 N N . ALA B 1 204 ? -26.352 21.574 -12.742 1.00 27.41 202 ALA B N 1
ATOM 3542 C CA . ALA B 1 204 ? -27.447 21.358 -13.687 1.00 27.79 202 ALA B CA 1
ATOM 3543 C C . ALA B 1 204 ? -28.433 20.254 -13.265 1.00 34.51 202 ALA B C 1
ATOM 3544 O O . ALA B 1 204 ? -29.459 20.037 -13.923 1.00 32.57 202 ALA B O 1
ATOM 3546 N N . PHE B 1 205 ? -28.118 19.543 -12.183 1.00 29.25 203 PHE B N 1
ATOM 3547 C CA . PHE B 1 205 ? -28.968 18.443 -11.720 1.00 27.51 203 PHE B CA 1
ATOM 3548 C C . PHE B 1 205 ? -30.310 18.948 -11.215 1.00 26.85 203 PHE B C 1
ATOM 3549 O O . PHE B 1 205 ? -30.370 19.813 -10.323 1.00 25.85 203 PHE B O 1
ATOM 3557 N N . GLU B 1 206 ? -31.398 18.419 -11.787 1.00 27.84 204 GLU B N 1
ATOM 3558 C CA . GLU B 1 206 ? -32.756 18.789 -11.355 1.00 28.69 204 GLU B CA 1
ATOM 3559 C C . GLU B 1 206 ? -32.882 20.276 -11.037 1.00 27.75 204 GLU B C 1
ATOM 3560 O O . GLU B 1 206 ? -32.541 21.112 -11.873 1.00 31.41 204 GLU B O 1
ATOM 3566 N N . ASN B 1 207 ? -33.373 20.614 -9.845 1.00 27.45 205 ASN B N 1
ATOM 3567 C CA . ASN B 1 207 ? -33.570 22.025 -9.509 1.00 30.52 205 ASN B CA 1
ATOM 3568 C C . ASN B 1 207 ? -32.533 22.582 -8.525 1.00 29.72 205 ASN B C 1
ATOM 3569 O O . ASN B 1 207 ? -32.806 23.554 -7.825 1.00 26.89 205 ASN B O 1
ATOM 3574 N N . VAL B 1 208 ? -31.354 21.965 -8.505 1.00 29.04 206 VAL B N 1
ATOM 3575 C CA . VAL B 1 208 ? -30.253 22.394 -7.628 1.00 25.89 206 VAL B CA 1
ATOM 3576 C C . VAL B 1 208 ? -29.936 23.869 -7.821 1.00 25.36 206 VAL B C 1
ATOM 3577 O O . VAL B 1 208 ? -29.852 24.608 -6.849 1.00 26.23 206 VAL B O 1
ATOM 3581 N N . GLU B 1 209 ? -29.777 24.303 -9.069 1.00 28.15 207 GLU B N 1
ATOM 3582 C CA . GLU B 1 209 ? -29.388 25.686 -9.309 1.00 31.09 207 GLU B CA 1
ATOM 3583 C C . GLU B 1 209 ? -30.456 26.671 -8.861 1.00 31.53 207 GLU B C 1
ATOM 3584 O O . GLU B 1 209 ? -30.139 27.679 -8.209 1.00 28.83 207 GLU B O 1
ATOM 3590 N N . GLU B 1 210 ? -31.715 26.371 -9.195 1.00 31.55 208 GLU B N 1
ATOM 3591 C CA . GLU B 1 210 ? -32.854 27.172 -8.752 1.00 30.38 208 GLU B CA 1
ATOM 3592 C C . GLU B 1 210 ? -32.869 27.323 -7.236 1.00 30.26 208 GLU B C 1
ATOM 3593 O O . GLU B 1 210 ? -33.062 28.429 -6.707 1.00 32.31 208 GLU B O 1
ATOM 3599 N N . ILE B 1 211 ? -32.633 26.225 -6.520 1.00 27.13 209 ILE B N 1
ATOM 3600 C CA . ILE B 1 211 ? -32.639 26.267 -5.058 1.00 25.87 209 ILE B CA 1
ATOM 3601 C C . ILE B 1 211 ? -31.564 27.222 -4.530 1.00 27.91 209 ILE B C 1
ATOM 3602 O O . ILE B 1 211 ? -31.829 28.056 -3.661 1.00 28.97 209 ILE B O 1
ATOM 3607 N N . LEU B 1 212 ? -30.379 27.140 -5.121 1.00 28.02 210 LEU B N 1
ATOM 3608 C CA . LEU B 1 212 ? -29.234 27.928 -4.658 1.00 28.72 210 LEU B CA 1
ATOM 3609 C C . LEU B 1 212 ? -29.437 29.415 -4.983 1.00 34.72 210 LEU B C 1
ATOM 3610 O O . LEU B 1 212 ? -28.991 30.284 -4.225 1.00 36.63 210 LEU B O 1
ATOM 3615 N N . LYS B 1 213 ? -30.129 29.697 -6.089 1.00 31.55 211 LYS B N 1
ATOM 3616 C CA . LYS B 1 213 ? -30.420 31.090 -6.501 1.00 30.44 211 LYS B CA 1
ATOM 3617 C C . LYS B 1 213 ? -31.413 31.810 -5.591 1.00 34.56 211 LYS B C 1
ATOM 3618 O O . LYS B 1 213 ? -31.495 33.035 -5.618 1.00 32.88 211 LYS B O 1
ATOM 3624 N N . GLU B 1 214 ? -32.165 31.078 -4.778 1.00 27.24 212 GLU B N 1
ATOM 3625 C CA . GLU B 1 214 ? -33.227 31.709 -3.981 1.00 27.71 212 GLU B CA 1
ATOM 3626 C C . GLU B 1 214 ? -32.738 32.806 -3.034 1.00 32.96 212 GLU B C 1
ATOM 3627 O O . GLU B 1 214 ? -33.478 33.747 -2.719 1.00 33.13 212 GLU B O 1
ATOM 3633 N N . HIS B 1 215 ? -31.502 32.664 -2.574 1.00 31.24 213 HIS B N 1
ATOM 3634 C CA . HIS B 1 215 ? -30.889 33.647 -1.691 1.00 32.36 213 HIS B CA 1
ATOM 3635 C C . HIS B 1 215 ? -29.470 33.928 -2.160 1.00 28.66 213 HIS B C 1
ATOM 3636 O O . HIS B 1 215 ? -28.505 33.809 -1.406 1.00 31.09 213 HIS B O 1
ATOM 3643 N N . ALA B 1 216 ? -29.371 34.323 -3.426 1.00 33.16 214 ALA B N 1
ATOM 3644 C CA . ALA B 1 216 ? -28.093 34.636 -4.049 1.00 32.76 214 ALA B CA 1
ATOM 3645 C C . ALA B 1 216 ? -27.386 35.814 -3.371 1.00 29.44 214 ALA B C 1
ATOM 3646 O O . ALA B 1 216 ? -28.020 36.793 -2.967 1.00 37.02 214 ALA B O 1
ATOM 3648 N N . ALA B 1 217 ? -26.065 35.724 -3.273 1.00 28.47 215 ALA B N 1
ATOM 3649 C CA . ALA B 1 217 ? -25.278 36.741 -2.596 1.00 25.96 215 ALA B CA 1
ATOM 3650 C C . ALA B 1 217 ? -24.349 37.370 -3.610 1.00 26.00 215 ALA B C 1
ATOM 3651 O O . ALA B 1 217 ? -24.096 36.791 -4.676 1.00 28.28 215 ALA B O 1
ATOM 3653 N N . GLU B 1 218 ? -23.823 38.535 -3.271 1.00 26.82 216 GLU B N 1
ATOM 3654 C CA . GLU B 1 218 ? -22.871 39.211 -4.138 1.00 30.73 216 GLU B CA 1
ATOM 3655 C C . GLU B 1 218 ? -21.454 38.778 -3.789 1.00 26.88 216 GLU B C 1
ATOM 3656 O O . GLU B 1 218 ? -21.203 38.239 -2.717 1.00 26.00 216 GLU B O 1
ATOM 3662 N N . ASN B 1 219 ? -20.513 39.030 -4.692 1.00 25.94 217 ASN B N 1
ATOM 3663 C CA . ASN B 1 219 ? -19.107 38.828 -4.342 1.00 25.50 217 ASN B CA 1
ATOM 3664 C C . ASN B 1 219 ? -18.656 39.683 -3.152 1.00 27.39 217 ASN B C 1
ATOM 3665 O O . ASN B 1 219 ? -19.125 40.811 -2.964 1.00 27.58 217 ASN B O 1
ATOM 3670 N N . LEU B 1 220 ? -17.768 39.134 -2.334 1.00 24.06 218 LEU B N 1
ATOM 3671 C CA . LEU B 1 220 ? -17.058 39.932 -1.331 1.00 23.18 218 LEU B CA 1
ATOM 3672 C C . LEU B 1 220 ? -16.280 41.058 -2.007 1.00 26.31 218 LEU B C 1
ATOM 3673 O O . LEU B 1 220 ? -15.635 40.839 -3.033 1.00 25.10 218 LEU B O 1
ATOM 3678 N N . TYR B 1 221 ? -16.341 42.264 -1.440 1.00 24.28 219 TYR B N 1
ATOM 3679 C CA . TYR B 1 221 ? -15.568 43.402 -1.948 1.00 28.80 219 TYR B CA 1
ATOM 3680 C C . TYR B 1 221 ? -14.091 43.339 -1.537 1.00 25.67 219 TYR B C 1
ATOM 3681 O O . TYR B 1 221 ? -13.772 43.102 -0.371 1.00 25.18 219 TYR B O 1
ATOM 3690 N N . PHE B 1 222 ? -13.192 43.574 -2.498 1.00 25.75 220 PHE B N 1
ATOM 3691 C CA . PHE B 1 222 ? -11.772 43.679 -2.184 1.00 25.62 220 PHE B CA 1
ATOM 3692 C C . PHE B 1 222 ? -11.184 44.942 -2.797 1.00 26.75 220 PHE B C 1
ATOM 3693 O O . PHE B 1 222 ? -11.315 45.175 -4.005 1.00 29.02 220 PHE B O 1
ATOM 3701 N N . GLN B 1 223 ? -10.491 45.707 -1.968 1.00 26.03 221 GLN B N 1
ATOM 3702 C CA . GLN B 1 223 ? -9.774 46.897 -2.435 1.00 29.60 221 GLN B CA 1
ATOM 3703 C C . GLN B 1 223 ? -8.554 46.507 -3.254 1.00 31.94 221 GLN B C 1
ATOM 3704 O O . GLN B 1 223 ? -7.798 45.627 -2.841 1.00 33.46 221 GLN B O 1
#

Nearest PDB structures (foldseek):
  4exj-assembly1_A  TM=1.005E+00  e=2.689E-41  Lodderomyces elongisporus NRRL YB-4239
  4exj-assembly1_B  TM=9.555E-01  e=2.116E-36  Lodderomyces elongisporus NRRL YB-4239
  4zb6-assembly2_C  TM=8.942E-01  e=3.976E-13  Phanerodontia chrysosporium
  4zb8-assembly1_A  TM=8.951E-01  e=9.668E-13  Phanerodontia chrysosporium
  4o7h-assembly1_B  TM=7.903E-01  e=5.137E-10  Rhodospirillum rubrum F11

Secondary structure (DSSP, 8-state):
--EEEEE-SSTTTHHHHHHHHHTT-SEEEEE----SGGGSHHHHHH-TT--S-EEE-TTS-EEESHHHHHHHHHHHH-TT-SS---TTT-HHHHHHHHHHHHHIIIIIIIIIIHHHHHH-BTTB--HHHHHHHHHHHHHHHHHHHHHTTT-SSSSTTS--HHHHHHHHHHHHHHHHHTTSTT---HHHH-HHH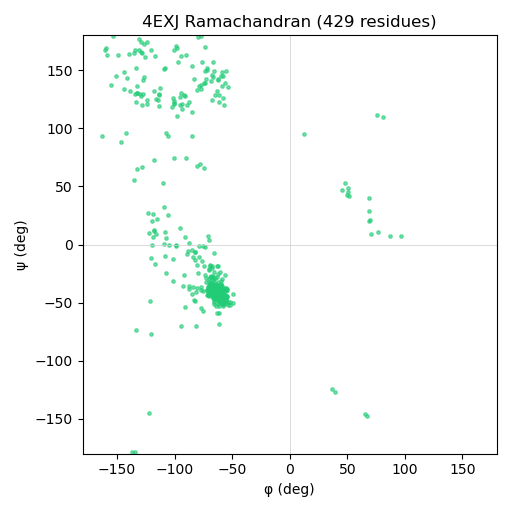HHHHHHHHHSTTHHHHHT----SS-S--/--EEEEE-SSTTTHHHHHHHHHTT-SEEEEE--SS-SGGGSHHHHHH-TT--S-EEE-TTS-EEESHHHHHHHHHHHH-TT-SS---TTT-HHHHHHHHHHHHHIIIIIIIIIIIHHHHTEETTEE-HHHHHHHHHHHHHHHHHHHHHTTT-SSSSTTS--HHHHHHHHHHHHHHHHHTTSTT---HHHH-HHHHHHHHHHHTSTTHHHHHHTT--PPPP--

Solvent-accessible surface area: 19161 Å² total; per-residue (Å²): 129,90,1,34,2,21,0,6,68,44,4,45,0,12,1,1,2,0,0,8,66,21,37,135,17,70,16,68,4,18,5,14,124,169,51,149,45,29,104,67,122,116,0,52,174,33,3,43,35,4,71,21,3,0,0,19,13,68,160,50,28,40,4,13,26,7,3,0,0,0,16,15,0,0,70,44,38,4,168,154,50,95,1,14,23,16,56,159,125,57,68,122,41,29,19,54,0,2,20,6,0,2,5,0,11,11,12,0,18,4,13,1,0,44,0,0,25,51,36,21,99,161,54,114,10,55,125,46,3,3,99,28,0,43,76,10,0,77,95,0,0,48,17,0,32,86,59,3,69,91,81,80,28,3,0,22,127,60,5,0,0,0,0,0,0,0,0,1,0,0,52,47,0,57,104,76,0,100,132,18,83,0,75,18,45,1,144,131,105,15,77,43,0,20,116,0,6,78,59,0,25,75,43,98,66,0,94,122,4,12,149,50,134,23,28,148,144,140,112,66,59,127,89,1,51,2,27,0,0,16,16,4,41,0,4,1,0,11,0,0,8,79,16,37,136,16,68,21,125,63,80,47,7,162,96,123,22,158,57,20,120,85,124,104,0,68,177,36,1,45,16,19,45,9,2,0,0,18,15,68,177,48,32,43,5,12,13,8,3,0,0,0,15,17,0,0,61,37,41,3,160,160,51,94,0,11,16,26,58,164,90,45,72,118,29,30,19,50,0,4,18,5,0,2,10,0,9,10,64,0,12,2,11,0,4,35,0,1,70,62,27,54,124,129,4,80,3,63,129,43,0,10,120,36,0,56,60,12,0,76,156,1,0,51,16,0,31,78,59,4,74,90,80,79,35,4,0,23,124,64,6,0,0,0,0,0,0,0,0,0,0,0,27,14,1,55,22,52,3,94,94,13,88,1,68,19,40,3,134,132,110,20,74,39,0,23,110,0,10,89,56,0,15,74,43,100,60,0,79,116,6,2,121,93,88,70,37,148,51,19,144,31,150

InterPro domains:
  IPR004045 Glutathione S-transferase, N-terminal [PF13409] (13-75)
  IPR004045 Glutathione S-transferase, N-terminal [PS50404] (1-81)
  IPR004046 Glutathione S-transferase, C-terminal [PF00043] (125-202)
  IPR010987 Glutathione S-transferase, C-terminal-like [PS50405] (90-214)
  IPR036249 Thioredoxin-like superfamily [SSF52833] (2-81)
  IPR036282 Glutathione S-transferase, C-terminal domain superfamily [SSF47616] (72-212)
  IPR040079 Glutathione transferase family [SFLDS00019] (11-200)

Radius of gyration: 20.89 Å; Cα contacts (8 Å, |Δi|>4): 688; chains: 2; bounding box: 58×57×52 Å

Foldseek 3Di:
DFKEKEAEQALLGLLLLLVCVVLVHRYWYFYDDVDPPLVDPVNCVLPVVSHDIWIQHPVRHIDDDRLRSQVVCCVPRVVVQQAHDDCVHCVVLNVLLVVLSVCLVPQLPPQAVVLCVVQCPPQDHDPVSLVSNQVSVVVVLVVVLVQQVVALDNTDHDHHSSLSSNLSSVVNCCVPPVPHSNDDDCVPPRVSVVNNSVVSCPPDPNVVSSPDHGDPPDRTD/DFKEKEAELALLRCLVVLVCVVLVHRYHYDYDYPPDCVLVDPVNCVLPVVSHDIWMQHPVGHIDDDRLRSQVVCCVPRVVVSPAAADCVRPVVLNVLSVVLSVCLVVLQCVQAVVQQVVQDDDQDHDPVSLVSNLVSVVVVLVVVLVQLVPAQENTDHDHHSSLSSNLSSVVNCCQADCVHPSDDDCVPPRVSVVNNNVVSCVPDCNVVSSVPDGDHYRHHD

CATH classification: 3.40.30.10 (+1 more: 1.20.1050.10)

B-factor: mean 36.05, std 11.54, range [18.71, 86.78]

Organism: Lodderomyces elongisporus (strain ATCC 11503 / CBS 2605 / JCM 1781 / NBRC 1676 / NRRL YB-4239) (NCBI:txid379508)